Protein 4A1W (pdb70)

InterPro domains:
  IPR002475 Bcl2-like [PS50062] (90-190)
  IPR003093 Apoptosis regulator, Bcl-2 protein, BH4 [PF02180] (1-26)
  IPR003093 Apoptosis regulator, Bcl-2 protein, BH4 [PS50063] (5-24)
  IPR003093 Apoptosis regulator, Bcl-2 protein, BH4 [SM00265] (1-27)
  IPR004725 Apoptosis regulator, Bcl-2/ BclX [TIGR00865] (1-233)
  IPR013279 Apoptosis regulator, Bcl-X [PR01864] (1-16)
  IPR013279 Apoptosis regulator, Bcl-X [PR01864] (17-32)
  IPR013279 Apoptosis regulator, Bcl-X [PR01864] (80-96)
  IPR013279 Apoptosis regulator, Bcl-X [PR01864] (99-110)
  IPR013279 Apoptosis regulator, Bcl-X [PR01864] (118-129)
  IPR020717 Apoptosis regulator, Bcl-2, BH1 motif, conserved site [PS01080] (130-148)
  IPR020726 Apoptosis regulator, Bcl-2, BH2 motif, conserved site [PS01258] (181-192)
  IPR020728 Apoptosis regulator, Bcl-2, BH3 motif, conserved site [PS01259] (86-100)
  IPR020731 Apoptosis regulator, Bcl-2, BH4 motif, conserved site [PS01260] (4-24)
  IPR026298 Bcl-2 family [PR01862] (123-135)
  IPR026298 Bcl-2 family [PR01862] (136-164)
  IPR026298 Bcl-2 family [PR01862] (165-189)
  IPR026298 Bcl-2 family [PTHR11256] (2-211)
  IPR026298 Bcl-2 family [cd06845] (81-194)
  IPR036834 Bcl-2-like superfamily [G3DSA:1.10.437.10] (1-209)

Organism: Homo sapiens (NCBI:txid9606)

GO terms:
  GO:0005515 protein binding (F, IPI)
  GO:0042802 identical protein binding (F, IPI)
  GO:1901029 negative regulation of mitochondrial outer membrane permeabilization involved in apoptotic signaling pathway (P, IDA)
  GO:0090201 negative regulation of release of cytochrome c from mitochondria (P, IDA)
  GO:0005741 mitochondrial outer membrane (C, IDA)
  GO:0043066 negative regulation of apoptotic process (P, IDA)
  GO:2001243 negative regulation of intrinsic apoptotic signaling pathway (P, IDA)
  GO:0010507 negative regulation of autophagy (P, TAS)
  GO:0043066 negative regulation of apoptotic process (P, IMP)
  GO:2000811 negative regulation of anoikis (P, IMP)
  GO:0051434 BH3 domain binding (F, IPI)
  GO:1902042 negative regulation of extrinsic apoptotic signaling pathway via death domain receptors (P, IDA)
  GO:0034097 response to cytokine (P, IDA)
  GO:0001836 release of cytochrome c from mitochondria (P, IDA)
  GO:0005739 mitochondrion (C, IDA)
  GO:0046902 regulation of mitochondrial membrane permeability (P, IDA)
  GO:0051881 regulation of mitochondrial membrane potential (P, IDA)
  GO:0005813 centrosome (C, IDA)
  GO:1902236 negative regulation of endoplasmic reticulum stress-induced intrinsic apoptotic signaling pathway (P, IDA)
  GO:0032465 regulation of cytokinesis (P, IMP)

B-factor: mean 39.16, std 10.39, range [18.67, 89.04]

Secondary structure (DSSP, 8-state):
-HHHHHHHHHHHHHHHHHTTT--SSHHHHHHHHHHHHHHHHHHHHTGGGTTTTGGG---TTTHHHHHHHHHHHHTTT---HHHHHHHHHHHHHHHHHHHHTT-THHHHHHHHHHHHHIIIIIHHHHHHTT-HHHHHHHH--/----SHHHHHHHHHHHHHHHHTTT--S-HHHHHHHHHHHHHHHHHHHHGGGG-SHHHHTT--TTTHHHHHHHHHHHHTTT---HHHHHHHHHHHHHHHHHHHHTT-GGGHHHHHHHHHHHIIIIIHHHHHHTTHHHHHHHHS--/--HHHHHHHHHHHHHHTTT--SSHHHHHHHHHHHHHHHHHHHHGGGGTTHHHHH---TTTHHHHHHHHHHHHHTT---HHHHHHHHHHHHHHHHHHHHTT-THHHHHHHHHHHHHIIIIIHHHHHHTT-HHHHHHHH-/--HHHHHHHHHHHHHHHHHTTT--SSHHHHHHHHHHHHHHHHHHHHGGGS--HHHHTT--TTTHHHHHHHHHHHHTTT---HHHHHHHHHHHHHHHHHHHHTT-TTHHHHHHHHHHHHIIIIIHHHHHHTTHHHHHHHH--/------------/-------------/------------/-------------

Solvent-accessible surface area: 28642 Å² total

Nearest PDB structures (foldseek):
  5vx3-assembly1_E  TM=9.775E-01  e=5.366E-20  Homo sapiens
  5fmj-assembly1_A-2  TM=9.568E-01  e=3.740E-19  Homo sapiens
  5fmk-assembly1_A-2  TM=9.495E-01  e=2.976E-19  Homo sapiens
  4a1w-assembly2_C  TM=9.704E-01  e=1.472E-18  Homo sapiens
  4tuh-assembly2_D  TM=9.220E-01  e=5.577E-19  Homo sapiens

Sequence (614 aa):
MSQSNRELVVDFLSYKLSQKGYSWSQMAAVKQALREAGDEFELRYRRAFSDLTSQLHITPGTAYQSFEQVVNELFRDGVNWGRIVAFFSFGGALCVESVDKEMQVLVSRIAAWMATYLNDHLEPWIQENGGWDTFVELYGNLGSMSQSNRELLVVDFLSYKLSQKGYSWSQMAAVKQALREAGDEFELRYRRAFSDLTSQLHITPGTAYQSFEQVVNELFRDGVNWGRIVAFFSFGGALCVESVDKEMQVLVSRIAAWMATYLNDHLEPWIQENGGWDTFVELYGNQSNRELVVDFLSYKLSQKGYSWSQMAAVKQALREAGDEFELRYRRAFSDLTSQLHITPGTAYQSFEQVVNELFRDGVNWGRIVAFFSFGGALCVESVDKEMQVLVSRIAAWMATYLNDHLEPWIQENGGWDTFVELYGSMSQSNRELVVDFLSYKLSQKGYSWSQMAAVKQALREAGDEFELRYRRAFSDLTSQLHITPGTAYQSFEQVVNELFRDGVNWGRIVAFFSFGGALCVESVDKEMQVLVSRIAAWMATYLNDHLEPWIQENGGWDTFVELYGIAQLRRGDENAYIIAQLRRGDENAYIAQLRRGDENAYIIAQLRRGDENAY

Structure (mmCIF, N/CA/C/O backbone):
data_4A1W
#
_entry.id   4A1W
#
_cell.length_a   80.213
_cell.length_b   106.290
_cell.length_c   100.440
_cell.angle_alpha   90.00
_cell.angle_beta   90.00
_cell.angle_gamma   90.00
#
_symmetry.space_group_name_H-M   'P 21 21 2'
#
loop_
_entity.id
_entity.type
_entity.pdbx_description
1 polymer 'BCL-2-LIKE PROTEIN 1'
2 polymer 'ALPHA-BETA-FOLDAMER 2C'
3 water water
#
loop_
_atom_site.group_PDB
_atom_site.id
_atom_site.type_symbol
_atom_site.label_atom_id
_atom_site.label_alt_id
_atom_site.label_comp_id
_atom_site.label_asym_id
_atom_site.label_entity_id
_atom_site.label_seq_id
_atom_site.pdbx_PDB_ins_code
_atom_site.Cartn_x
_atom_site.Cartn_y
_atom_site.Cartn_z
_atom_site.occupancy
_atom_site.B_iso_or_equiv
_atom_site.auth_seq_id
_atom_site.auth_comp_id
_atom_site.auth_asym_id
_atom_site.auth_atom_id
_atom_site.pdbx_PDB_model_num
ATOM 1 N N . MET A 1 6 ? 9.907 -12.561 22.232 1.00 69.82 1 MET A N 1
ATOM 2 C CA . MET A 1 6 ? 9.109 -13.753 22.536 1.00 80.17 1 MET A CA 1
ATOM 3 C C . MET A 1 6 ? 8.974 -14.001 24.046 1.00 77.01 1 MET A C 1
ATOM 4 O O . MET A 1 6 ? 8.139 -14.799 24.479 1.00 75.02 1 MET A O 1
ATOM 6 N N . SER A 1 7 ? 9.789 -13.311 24.844 1.00 74.04 2 SER A N 1
ATOM 7 C CA . SER A 1 7 ? 9.684 -13.397 26.301 1.00 71.66 2 SER A CA 1
ATOM 8 C C . SER A 1 7 ? 8.359 -12.820 26.809 1.00 73.80 2 SER A C 1
ATOM 9 O O . SER A 1 7 ? 7.873 -13.218 27.875 1.00 72.32 2 SER A O 1
ATOM 12 N N . GLN A 1 8 ? 7.788 -11.881 26.051 1.00 72.71 3 GLN A N 1
ATOM 13 C CA . GLN A 1 8 ? 6.490 -11.301 26.397 1.00 67.76 3 GLN A CA 1
ATOM 14 C C . GLN A 1 8 ? 5.336 -12.014 25.683 1.00 61.09 3 GLN A C 1
ATOM 15 O O . GLN A 1 8 ? 4.239 -12.123 26.225 1.00 56.35 3 GLN A O 1
ATOM 21 N N . SER A 1 9 ? 5.588 -12.504 24.474 1.00 62.30 4 SER A N 1
ATOM 22 C CA . SER A 1 9 ? 4.578 -13.246 23.720 1.00 59.91 4 SER A CA 1
ATOM 23 C C . SER A 1 9 ? 4.163 -14.519 24.464 1.00 53.25 4 SER A C 1
ATOM 24 O O . SER A 1 9 ? 2.981 -14.780 24.669 1.00 46.71 4 SER A O 1
ATOM 27 N N . ASN A 1 10 ? 5.157 -15.302 24.867 1.00 57.67 5 ASN A N 1
ATOM 28 C CA . ASN A 1 10 ? 4.938 -16.490 25.677 1.00 50.68 5 ASN A CA 1
ATOM 29 C C . ASN A 1 10 ? 4.174 -16.172 26.956 1.00 48.53 5 ASN A C 1
ATOM 30 O O . ASN A 1 10 ? 3.208 -16.858 27.308 1.00 43.85 5 ASN A O 1
ATOM 35 N N . ARG A 1 11 ? 4.611 -15.126 27.646 1.00 46.50 6 ARG A N 1
ATOM 36 C CA . ARG A 1 11 ? 3.917 -14.657 28.838 1.00 46.95 6 ARG A CA 1
ATOM 37 C C . ARG A 1 11 ? 2.434 -14.344 28.567 1.00 44.04 6 ARG A C 1
ATOM 38 O O . ARG A 1 11 ? 1.568 -14.676 29.376 1.00 42.92 6 ARG A O 1
ATOM 46 N N . GLU A 1 12 ? 2.145 -13.745 27.413 1.00 49.14 7 GLU A N 1
ATOM 47 C CA . GLU A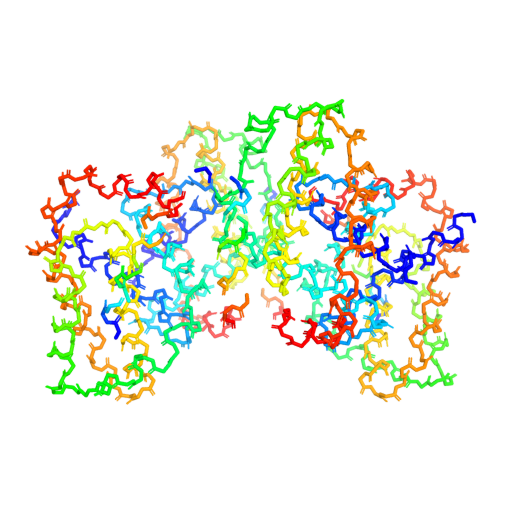 1 12 ? 0.783 -13.335 27.052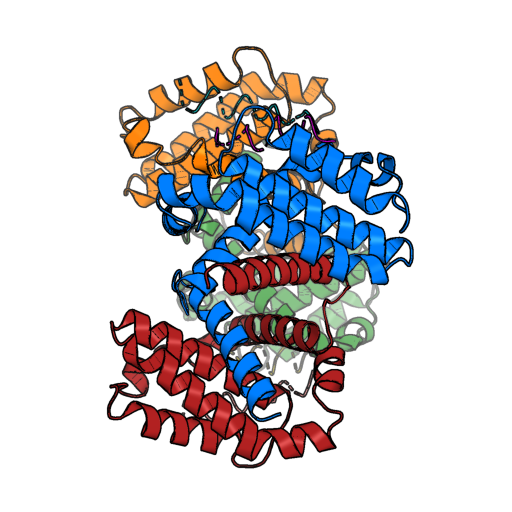 1.00 45.53 7 GLU A CA 1
ATOM 48 C C . GLU A 1 12 ? -0.101 -14.544 26.744 1.00 44.20 7 GLU A C 1
ATOM 49 O O . GLU A 1 12 ? -1.316 -14.526 26.973 1.00 42.56 7 GLU A O 1
ATOM 55 N N . LEU A 1 13 ? 0.521 -15.598 26.231 1.00 36.57 8 LEU A N 1
ATOM 56 C CA . LEU A 1 13 ? -0.191 -16.801 25.858 1.00 33.79 8 LEU A CA 1
ATOM 57 C C . LEU A 1 13 ? -0.636 -17.579 27.101 1.00 37.62 8 LEU A C 1
ATOM 58 O O . LEU A 1 13 ? -1.785 -18.035 27.206 1.00 33.10 8 LEU A O 1
ATOM 63 N N . VAL A 1 14 ? 0.288 -17.735 28.039 1.00 32.44 9 VAL A N 1
ATOM 64 C CA . VAL A 1 14 ? -0.020 -18.380 29.294 1.00 25.10 9 VAL A CA 1
ATOM 65 C C . VAL A 1 14 ? -1.151 -17.632 30.016 1.00 30.95 9 VAL A C 1
ATOM 66 O O . VAL A 1 14 ? -2.030 -18.239 30.610 1.00 36.64 9 VAL A O 1
ATOM 70 N N . VAL A 1 15 ? -1.157 -16.308 29.945 1.00 32.40 10 VAL A N 1
ATOM 71 C CA . VAL A 1 15 ? -2.154 -15.557 30.689 1.00 29.65 10 VAL A CA 1
ATOM 72 C C . VAL A 1 15 ? -3.520 -15.686 30.058 1.00 30.12 10 VAL A C 1
ATOM 73 O O . VAL A 1 15 ? -4.521 -15.862 30.757 1.00 28.83 10 VAL A O 1
ATOM 77 N N . ASP A 1 16 ? -3.552 -15.617 28.730 1.00 34.16 11 ASP A N 1
ATOM 78 C CA . ASP A 1 16 ? -4.800 -15.758 27.992 1.00 30.84 11 ASP A CA 1
ATOM 79 C C . ASP A 1 16 ? -5.471 -17.090 28.284 1.00 27.93 11 ASP A C 1
ATOM 80 O O . ASP A 1 16 ? -6.676 -17.137 28.577 1.00 27.48 11 ASP A O 1
ATOM 85 N N . PHE A 1 17 ? -4.688 -18.163 28.204 1.00 27.83 12 PHE A N 1
ATOM 86 C CA . PHE A 1 17 ? -5.206 -19.517 28.449 1.00 28.94 12 PHE A CA 1
ATOM 87 C C . PHE A 1 17 ? -5.686 -19.687 29.905 1.00 30.94 12 PHE A C 1
ATOM 88 O O . PHE A 1 17 ? -6.800 -20.152 30.141 1.00 29.41 12 PHE A O 1
ATOM 96 N N . LEU A 1 18 ? -4.859 -19.304 30.877 1.00 28.66 13 LEU A N 1
ATOM 97 C CA . LEU A 1 18 ? -5.262 -19.405 32.284 1.00 28.34 13 LEU A CA 1
ATOM 98 C C . LEU A 1 18 ? -6.529 -18.597 32.582 1.00 29.24 13 LEU A C 1
ATOM 99 O O . LEU A 1 18 ? -7.360 -19.005 33.393 1.00 27.14 13 LEU A O 1
ATOM 104 N N . SER A 1 19 ? -6.677 -17.454 31.913 1.00 26.64 14 SER A N 1
ATOM 105 C CA . SER A 1 19 ? -7.848 -16.607 32.104 1.00 26.05 14 SER A CA 1
ATOM 106 C C . SER A 1 19 ? -9.109 -17.321 31.680 1.00 26.23 14 SER A C 1
ATOM 107 O O . SER A 1 19 ? -10.144 -17.238 32.327 1.00 25.51 14 SER A O 1
ATOM 110 N N . TYR A 1 20 ? -9.003 -18.048 30.586 1.00 28.70 15 TYR A N 1
ATOM 111 C CA . TYR A 1 20 ? -10.115 -18.821 30.082 1.00 28.90 15 TYR A CA 1
ATOM 112 C C . TYR A 1 20 ? -10.486 -19.992 31.013 1.00 26.98 15 TYR A C 1
ATOM 113 O O . TYR A 1 20 ? -11.674 -20.232 31.294 1.00 26.47 15 TYR A O 1
ATOM 122 N N . LYS A 1 21 ? -9.486 -20.737 31.474 1.00 26.49 16 LYS A N 1
ATOM 123 C CA . LYS A 1 21 ? -9.781 -21.882 32.357 1.00 33.45 16 LYS A CA 1
ATOM 124 C C . LYS A 1 21 ? -10.320 -21.431 33.714 1.00 30.64 16 LYS A C 1
ATOM 125 O O . LYS A 1 21 ? -11.199 -22.074 34.254 1.00 30.90 16 LYS A O 1
ATOM 131 N N . LEU A 1 22 ? -9.826 -20.307 34.226 1.00 27.92 17 LEU A N 1
ATOM 132 C CA . LEU A 1 22 ? -10.388 -19.712 35.436 1.00 35.15 17 LEU A CA 1
ATOM 133 C C . LEU A 1 22 ? -11.870 -19.384 35.239 1.00 35.45 17 LEU A C 1
ATOM 134 O O . LEU A 1 22 ? -12.699 -19.692 36.096 1.00 38.16 17 LEU A O 1
ATOM 139 N N . SER A 1 23 ? -12.197 -18.783 34.097 1.00 33.19 18 SER A N 1
ATOM 140 C CA . SER A 1 23 ? -13.559 -18.322 33.833 1.00 30.86 18 SER A CA 1
ATOM 141 C C . SER A 1 23 ? -14.536 -19.473 33.773 1.00 27.85 18 SER A C 1
ATOM 142 O O . SER A 1 23 ? -15.664 -19.341 34.220 1.00 29.40 18 SER A O 1
ATOM 145 N N . GLN A 1 24 ? -14.100 -20.597 33.213 1.00 27.74 19 GLN A N 1
ATOM 146 C CA . GLN A 1 24 ? -14.981 -21.748 33.052 1.00 31.93 19 GLN A CA 1
ATOM 147 C C . GLN A 1 24 ? -15.470 -22.343 34.389 1.00 32.80 19 GLN A C 1
ATOM 148 O O . GLN A 1 24 ? -16.430 -23.112 34.400 1.00 25.67 19 GLN A O 1
ATOM 154 N N . LYS A 1 25 ? -14.808 -21.988 35.494 1.00 29.32 20 LYS A N 1
ATOM 155 C CA . LYS A 1 25 ? -15.257 -22.358 36.836 1.00 35.75 20 LYS A CA 1
ATOM 156 C C . LYS A 1 25 ? -15.663 -21.121 37.656 1.00 42.28 20 LYS A C 1
ATOM 157 O O . LYS A 1 25 ? -15.514 -21.103 38.886 1.00 44.37 20 LYS A O 1
ATOM 163 N N . GLY A 1 26 ? -16.154 -20.086 36.976 1.00 32.36 21 GLY A N 1
ATOM 164 C CA . GLY A 1 26 ? -16.680 -18.905 37.641 1.00 30.23 21 GLY A CA 1
ATOM 165 C C . GLY A 1 26 ? -15.629 -17.972 38.231 1.00 38.97 21 GLY A C 1
ATOM 166 O O . GLY A 1 26 ? -15.964 -16.949 38.826 1.00 45.08 21 GLY A O 1
ATOM 167 N N . TYR A 1 27 ? -14.357 -18.319 38.075 1.00 33.01 22 TYR A N 1
ATOM 168 C CA . TYR A 1 27 ? -13.268 -17.502 38.597 1.00 27.67 22 TYR A CA 1
ATOM 169 C C . TYR A 1 27 ? -12.743 -16.523 37.539 1.00 36.31 22 TYR A C 1
ATOM 170 O O . TYR A 1 27 ? -13.162 -16.559 36.378 1.00 37.25 22 TYR A O 1
ATOM 179 N N . SER A 1 28 ? -11.822 -15.646 37.928 1.00 30.56 23 SER A N 1
ATOM 180 C CA . SER A 1 28 ? -11.239 -14.734 36.955 1.00 30.41 23 SER A CA 1
ATOM 181 C C . SER A 1 28 ? -9.779 -14.414 37.241 1.00 31.94 23 SER A C 1
ATOM 182 O O . SER A 1 28 ? -9.335 -14.424 38.388 1.00 32.36 23 SER A O 1
ATOM 185 N N . TRP A 1 29 ? -9.034 -14.159 36.174 1.00 31.22 24 TRP A N 1
ATOM 186 C CA . TRP A 1 29 ? -7.621 -13.826 36.281 1.00 33.57 24 TRP A CA 1
ATOM 187 C C . TRP A 1 29 ? -7.460 -12.447 36.895 1.00 31.23 24 TRP A C 1
ATOM 188 O O . TRP A 1 29 ? -6.614 -12.225 37.758 1.00 30.14 24 TRP A O 1
ATOM 199 N N . SER A 1 30 ? -8.283 -11.520 36.431 1.00 34.84 25 SER A N 1
ATOM 200 C CA . SER A 1 30 ? -8.215 -10.136 36.862 1.00 31.32 25 SER A CA 1
ATOM 201 C C . SER A 1 30 ? -9.609 -9.547 36.714 1.00 37.08 25 SER A C 1
ATOM 202 O O . SER A 1 30 ? -10.485 -10.169 36.107 1.00 36.40 25 SER A O 1
ATOM 205 N N . GLN A 1 31 ? -9.821 -8.354 37.261 1.00 37.62 26 GLN A N 1
ATOM 206 C CA . GLN A 1 31 ? -11.119 -7.709 37.141 1.00 35.19 26 GLN A CA 1
ATOM 207 C C . GLN A 1 31 ? -11.393 -7.405 35.664 1.00 44.00 26 GLN A C 1
ATOM 208 O O . GLN A 1 31 ? -12.531 -7.514 35.178 1.00 38.14 26 GLN A O 1
ATOM 214 N N . MET A 1 32 ? -10.333 -7.032 34.953 1.00 40.25 83 MET A N 1
ATOM 215 C CA . MET A 1 32 ? -10.441 -6.787 33.534 1.00 38.32 83 MET A CA 1
ATOM 216 C C . MET A 1 32 ? -10.811 -8.066 32.780 1.00 40.58 83 MET A C 1
ATOM 217 O O . MET A 1 32 ? -11.620 -8.039 31.849 1.00 38.58 83 MET A O 1
ATOM 222 N N . ALA A 1 33 ? -10.238 -9.187 33.197 1.00 34.22 84 ALA A N 1
ATOM 223 C CA . ALA A 1 33 ? -10.467 -10.435 32.489 1.00 31.23 84 ALA A CA 1
ATOM 224 C C . ALA A 1 33 ? -11.917 -10.820 32.644 1.00 37.44 84 ALA A C 1
ATOM 225 O O . ALA A 1 33 ? -12.521 -11.391 31.727 1.00 31.19 84 ALA A O 1
ATOM 227 N N . ALA A 1 34 ? -12.471 -10.481 33.807 1.00 34.59 85 ALA A N 1
ATOM 228 C CA . ALA A 1 34 ? -13.848 -10.800 34.139 1.00 30.88 85 ALA A CA 1
ATOM 229 C C . ALA A 1 34 ? -14.786 -9.996 33.271 1.00 31.36 85 ALA A C 1
ATOM 230 O O . ALA A 1 34 ? -15.832 -10.482 32.859 1.00 37.15 85 ALA A O 1
ATOM 232 N N . VAL A 1 35 ? -14.420 -8.747 33.015 1.00 33.10 86 VAL A N 1
ATOM 233 C CA . VAL A 1 35 ? -15.251 -7.875 32.198 1.00 37.14 86 VAL A CA 1
ATOM 234 C C . VAL A 1 35 ? -15.319 -8.421 30.772 1.00 37.13 86 VAL A C 1
ATOM 235 O O . VAL A 1 35 ? -16.410 -8.618 30.221 1.00 34.46 86 VAL A O 1
ATOM 239 N N . LYS A 1 36 ? -14.143 -8.697 30.210 1.00 32.10 87 LYS A N 1
ATOM 240 C CA . LYS A 1 36 ? -14.016 -9.273 28.883 1.00 34.38 87 LYS A CA 1
ATOM 241 C C . LYS A 1 36 ? -14.885 -10.507 28.726 1.00 33.51 87 LYS A C 1
ATOM 242 O O . LYS A 1 36 ? -15.591 -10.656 27.719 1.00 30.23 87 LYS A O 1
ATOM 248 N N . GLN A 1 37 ? -14.838 -11.400 29.713 1.00 31.18 88 GLN A N 1
ATOM 249 C CA . GLN A 1 37 ? -15.543 -12.667 29.562 1.00 28.10 88 GLN A CA 1
ATOM 250 C C . GLN A 1 37 ? -17.055 -12.478 29.592 1.00 27.77 88 GLN A C 1
ATOM 251 O O . GLN A 1 37 ? -17.766 -13.081 28.785 1.00 27.72 88 GLN A O 1
ATOM 257 N N . ALA A 1 38 ? -17.530 -11.611 30.486 1.00 23.93 89 ALA A N 1
ATOM 258 C CA . ALA A 1 38 ? -18.964 -11.314 30.595 1.00 35.69 89 ALA A CA 1
ATOM 259 C C . ALA A 1 38 ? -19.472 -10.603 29.337 1.00 36.09 89 ALA A C 1
ATOM 260 O O . ALA A 1 38 ? -20.580 -10.874 28.841 1.00 30.89 89 ALA A O 1
ATOM 262 N N . LEU A 1 39 ? -18.644 -9.700 28.821 1.00 35.48 90 LEU A N 1
ATOM 263 C CA . LEU A 1 39 ? -18.940 -9.027 27.567 1.00 34.27 90 LEU A CA 1
ATOM 264 C C . LEU A 1 39 ? -19.013 -10.053 26.440 1.00 30.59 90 LEU A C 1
ATOM 265 O O . LEU A 1 39 ? -19.933 -10.003 25.627 1.00 29.74 90 LEU A O 1
ATOM 270 N N . ARG A 1 40 ? -18.080 -11.005 26.415 1.00 26.65 91 ARG A N 1
ATOM 271 C CA . ARG A 1 40 ? -18.096 -12.037 25.371 1.00 26.81 91 ARG A CA 1
ATOM 272 C C . ARG A 1 40 ? -19.356 -12.890 25.424 1.00 26.56 91 ARG A C 1
ATOM 273 O O . ARG A 1 40 ? -19.938 -13.222 24.401 1.00 30.40 91 ARG A O 1
ATOM 281 N N . GLU A 1 41 ? -19.785 -13.251 26.622 1.00 31.91 92 GLU A N 1
ATOM 282 C CA . GLU A 1 41 ? -20.991 -14.054 26.757 1.00 29.19 92 GLU A CA 1
ATOM 283 C C . GLU A 1 41 ? -22.262 -13.274 26.434 1.00 30.06 92 GLU A C 1
ATOM 284 O O . GLU A 1 41 ? -23.151 -13.791 25.776 1.00 27.61 92 GLU A O 1
ATOM 290 N N . ALA A 1 42 ? -22.357 -12.039 26.924 1.00 31.87 93 ALA A N 1
ATOM 291 C CA . ALA A 1 42 ? -23.508 -11.197 26.613 1.00 31.49 93 ALA A CA 1
ATOM 292 C C . ALA A 1 42 ? -23.606 -10.958 25.099 1.00 35.19 93 ALA A C 1
ATOM 293 O O . ALA A 1 42 ? -24.695 -10.988 24.525 1.00 35.01 93 ALA A O 1
ATOM 295 N N . GLY A 1 43 ? -22.461 -10.729 24.462 1.00 28.04 94 GLY A N 1
ATOM 296 C CA . GLY A 1 43 ? -22.403 -10.603 23.018 1.00 34.71 94 GLY A CA 1
ATOM 297 C C . GLY A 1 43 ? -22.948 -11.833 22.306 1.00 36.59 94 GLY A C 1
ATOM 298 O O . GLY A 1 43 ? -23.765 -11.714 21.382 1.00 33.31 94 GLY A O 1
ATOM 299 N N . ASP A 1 44 ? -22.506 -13.012 22.744 1.00 32.10 95 ASP A N 1
ATOM 300 C CA . ASP A 1 44 ? -22.956 -14.269 22.156 1.00 28.38 95 ASP A CA 1
ATOM 301 C C . ASP A 1 44 ? -24.450 -14.445 22.316 1.00 32.77 95 ASP A C 1
ATOM 302 O O . ASP A 1 44 ? -25.128 -14.903 21.383 1.00 31.57 95 ASP A O 1
ATOM 307 N N . GLU A 1 45 ? -24.955 -14.076 23.496 1.00 29.25 96 GLU A N 1
ATOM 308 C CA . GLU A 1 45 ? -26.354 -14.293 23.840 1.00 28.90 96 GLU A CA 1
ATOM 309 C C . GLU A 1 45 ? -27.270 -13.352 23.065 1.00 34.06 96 GLU A C 1
ATOM 310 O O . GLU A 1 45 ? -28.327 -13.759 22.577 1.00 31.92 96 GLU A O 1
ATOM 316 N N . PHE A 1 46 ? -26.840 -12.095 22.952 1.00 31.39 97 PHE A N 1
ATOM 317 C CA . PHE A 1 46 ? -27.522 -11.092 22.147 1.00 31.38 97 PHE A CA 1
ATOM 318 C C . PHE A 1 46 ? -27.632 -11.556 20.688 1.00 32.12 97 PHE A C 1
ATOM 319 O O . PHE A 1 46 ? -28.708 -11.507 20.096 1.00 29.66 97 PHE A O 1
ATOM 327 N N . GLU A 1 47 ? -26.520 -12.030 20.129 1.00 31.62 98 GLU A N 1
ATOM 328 C CA . GLU A 1 47 ? -26.482 -12.486 18.737 1.00 33.59 98 GLU A CA 1
ATOM 329 C C . GLU A 1 47 ? -27.280 -13.770 18.473 1.00 35.31 98 GLU A C 1
ATOM 330 O O . GLU A 1 47 ? -27.884 -13.928 17.414 1.00 42.63 98 GLU A O 1
ATOM 336 N N . LEU A 1 48 ? -27.270 -14.695 19.420 1.00 34.47 99 LEU A N 1
ATOM 337 C CA . LEU A 1 48 ? -28.028 -15.928 19.262 1.00 33.74 99 LEU A CA 1
ATOM 338 C C . LEU A 1 48 ? -29.503 -15.600 19.224 1.00 36.20 99 LEU A C 1
ATOM 339 O O . LEU A 1 48 ? -30.253 -16.136 18.405 1.00 41.09 99 LEU A O 1
ATOM 344 N N . ARG A 1 49 ? -29.901 -14.695 20.113 1.00 34.85 100 ARG A N 1
ATOM 345 C CA . ARG A 1 49 ? -31.299 -14.355 20.320 1.00 35.39 100 ARG A CA 1
ATOM 346 C C . ARG A 1 49 ? -31.879 -13.506 19.184 1.00 31.63 100 ARG A C 1
ATOM 347 O O . ARG A 1 49 ? -33.034 -13.664 18.810 1.00 32.57 100 ARG A O 1
ATOM 355 N N . TYR A 1 50 ? -31.081 -12.609 18.629 1.00 32.59 101 TYR A N 1
ATOM 356 C CA . TYR A 1 50 ? -31.606 -11.685 17.640 1.00 32.03 101 TYR A CA 1
ATOM 357 C C . TYR A 1 50 ? -30.990 -11.825 16.246 1.00 37.78 101 TYR A C 1
ATOM 358 O O . TYR A 1 50 ? -31.172 -10.944 15.413 1.00 40.38 101 TYR A O 1
ATOM 367 N N . ARG A 1 51 ? -30.276 -12.921 15.995 1.00 36.71 102 ARG A N 1
ATOM 368 C CA . ARG A 1 51 ? -29.667 -13.195 14.686 1.00 43.28 102 ARG A CA 1
ATOM 369 C C . ARG A 1 51 ? -30.610 -12.908 13.510 1.00 47.74 102 ARG A C 1
ATOM 370 O O . ARG A 1 51 ? -30.299 -12.105 12.620 1.00 48.32 102 ARG A O 1
ATOM 378 N N . ARG A 1 52 ? -31.774 -13.550 13.532 1.00 42.86 103 ARG A N 1
ATOM 379 C CA . ARG A 1 52 ? -32.739 -13.447 12.443 1.00 40.03 103 ARG A CA 1
ATOM 380 C C . ARG A 1 52 ? -33.455 -12.099 12.345 1.00 44.29 103 ARG A C 1
ATOM 381 O O . ARG A 1 52 ? -33.857 -11.679 11.258 1.00 53.36 103 ARG A O 1
ATOM 389 N N . ALA A 1 53 ? -33.605 -11.414 13.469 1.00 43.94 104 ALA A N 1
ATOM 390 C CA . ALA A 1 53 ? -34.273 -10.121 13.469 1.00 46.59 104 ALA A CA 1
ATOM 391 C C . ALA A 1 53 ? -33.414 -9.060 12.780 1.00 48.12 104 ALA A C 1
ATOM 392 O O . ALA A 1 53 ? -33.928 -8.056 12.294 1.00 47.88 104 ALA A O 1
ATOM 394 N N . PHE A 1 54 ? -32.107 -9.301 12.740 1.00 46.42 105 PHE A N 1
ATOM 395 C CA . PHE A 1 54 ? -31.165 -8.385 12.116 1.00 50.34 105 PHE A CA 1
ATOM 396 C C . PHE A 1 54 ? -30.860 -8.764 10.669 1.00 60.49 105 PHE A C 1
ATOM 397 O O . PHE A 1 54 ? -30.082 -8.083 10.011 1.00 67.94 105 PHE A O 1
ATOM 405 N N . SER A 1 55 ? -31.463 -9.865 10.214 1.00 62.10 106 SER A N 1
ATOM 406 C CA . SER A 1 55 ? -31.555 -10.270 8.798 1.00 66.83 106 SER A CA 1
ATOM 407 C C . SER A 1 55 ? -30.410 -9.850 7.866 1.00 78.67 106 SER A C 1
ATOM 408 O O . SER A 1 55 ? -29.352 -10.484 7.829 1.00 79.91 106 SER A O 1
ATOM 411 N N . ASP A 1 56 ? -30.649 -8.781 7.109 1.00 75.62 107 ASP A N 1
ATOM 412 C CA . ASP A 1 56 ? -29.702 -8.276 6.118 1.00 79.80 107 ASP A CA 1
ATOM 413 C C . ASP A 1 56 ? -29.205 -6.885 6.528 1.00 81.32 107 ASP A C 1
ATOM 414 O O . ASP A 1 56 ? -28.267 -6.338 5.938 1.00 76.69 107 ASP A O 1
ATOM 419 N N . LEU A 1 57 ? -29.836 -6.344 7.567 1.00 72.22 108 LEU A N 1
ATOM 420 C CA . LEU A 1 57 ? -29.628 -4.969 8.020 1.00 74.01 108 LEU A CA 1
ATOM 421 C C . LEU A 1 57 ? -28.189 -4.436 7.942 1.00 76.40 108 LEU A C 1
ATOM 422 O O . LEU A 1 57 ? -27.971 -3.388 7.349 1.00 76.23 108 LEU A O 1
ATOM 427 N N . THR A 1 58 ? -27.212 -5.138 8.522 1.00 83.53 109 THR A N 1
ATOM 428 C CA . THR A 1 58 ? -25.827 -4.619 8.523 1.00 80.54 109 THR A CA 1
ATOM 429 C C . THR A 1 58 ? -25.218 -4.545 7.106 1.00 73.16 109 THR A C 1
ATOM 430 O O . THR A 1 58 ? -24.368 -3.690 6.828 1.00 70.82 109 THR A O 1
ATOM 434 N N . SER A 1 59 ? -25.676 -5.406 6.202 1.00 66.88 110 SER A N 1
ATOM 435 C CA . SER A 1 59 ? -25.342 -5.211 4.796 1.00 77.31 110 SER A CA 1
ATOM 436 C C . SER A 1 59 ? -25.864 -3.831 4.349 1.00 74.76 110 SER A C 1
ATOM 437 O O . SER A 1 59 ? -25.088 -2.996 3.871 1.00 66.17 110 SER A O 1
ATOM 440 N N . GLN A 1 60 ? -27.158 -3.583 4.571 1.00 69.64 111 GLN A N 1
ATOM 441 C CA . GLN A 1 60 ? -27.821 -2.332 4.176 1.00 70.37 111 GLN A CA 1
ATOM 442 C C . GLN A 1 60 ? -27.075 -1.029 4.491 1.00 64.29 111 GLN A C 1
ATOM 443 O O . GLN A 1 60 ? -27.419 0.013 3.941 1.00 59.16 111 GLN A O 1
ATOM 449 N N . LEU A 1 61 ? -26.089 -1.078 5.384 1.00 61.17 112 LEU A N 1
ATOM 450 C CA . LEU A 1 61 ? -25.274 0.098 5.683 1.00 59.64 112 LEU A CA 1
ATOM 451 C C . LEU A 1 61 ? -24.439 0.483 4.473 1.00 59.74 112 LEU A C 1
ATOM 452 O O . LEU A 1 61 ? -24.355 1.660 4.114 1.00 58.74 112 LEU A O 1
ATOM 457 N N . HIS A 1 62 ? -23.815 -0.526 3.872 1.00 55.41 113 HIS A N 1
ATOM 458 C CA . HIS A 1 62 ? -22.956 -0.366 2.702 1.00 49.82 113 HIS A CA 1
ATOM 459 C C . HIS A 1 62 ? -21.677 0.391 3.000 1.00 46.37 113 HIS A C 1
ATOM 460 O O . HIS A 1 62 ? -21.558 1.587 2.772 1.00 56.77 113 HIS A O 1
ATOM 467 N N . ILE A 1 63 ? -20.714 -0.373 3.495 1.00 45.50 114 ILE A N 1
ATOM 468 C CA . ILE A 1 63 ? -19.474 0.116 4.064 1.00 39.75 114 ILE A CA 1
ATOM 469 C C . ILE A 1 63 ? -18.427 0.356 2.985 1.00 35.60 114 ILE A C 1
ATOM 470 O O . ILE A 1 63 ? -18.191 -0.490 2.128 1.00 33.78 114 ILE A O 1
ATOM 475 N N . THR A 1 64 ? -17.797 1.517 3.034 1.00 32.34 115 THR A N 1
ATOM 476 C CA . THR A 1 64 ? -16.626 1.776 2.214 1.00 34.01 115 THR A CA 1
ATOM 477 C C . THR A 1 64 ? -15.677 2.495 3.133 1.00 27.62 115 THR A C 1
ATOM 478 O O . THR A 1 64 ? -16.109 3.052 4.126 1.00 27.63 115 THR A O 1
ATOM 482 N N . PRO A 1 65 ? -14.380 2.486 2.809 1.00 35.34 116 PRO A N 1
ATOM 483 C CA . PRO A 1 65 ? -13.423 3.188 3.676 1.00 30.62 116 PRO A CA 1
ATOM 484 C C . PRO A 1 65 ? -13.745 4.673 3.812 1.00 35.96 116 PRO A C 1
ATOM 485 O O . PRO A 1 65 ? -13.363 5.284 4.814 1.00 44.47 116 PRO A O 1
ATOM 489 N N . GLY A 1 66 ? -14.455 5.240 2.838 1.00 35.49 117 GLY A N 1
ATOM 490 C CA . GLY A 1 66 ? -14.785 6.655 2.862 1.00 31.01 117 GLY A CA 1
ATOM 491 C C . GLY A 1 66 ? -16.037 7.013 3.653 1.00 31.37 117 GLY A C 1
ATOM 492 O O . GLY A 1 66 ? -16.162 8.122 4.188 1.00 25.95 117 GLY A O 1
ATOM 493 N N . THR A 1 67 ? -16.978 6.083 3.724 1.00 32.78 118 THR A N 1
ATOM 494 C CA . THR A 1 67 ? -18.233 6.354 4.413 1.00 37.99 118 THR A CA 1
ATOM 495 C C . THR A 1 67 ? -18.346 5.679 5.781 1.00 33.85 118 THR A C 1
ATOM 496 O O . THR A 1 67 ? -19.279 5.950 6.533 1.00 30.25 118 THR A O 1
ATOM 500 N N . ALA A 1 68 ? -17.401 4.798 6.090 1.00 34.96 119 ALA A N 1
ATOM 501 C CA . ALA A 1 68 ? -17.516 3.935 7.263 1.00 31.63 119 ALA A CA 1
ATOM 502 C C . ALA A 1 68 ? -17.646 4.727 8.575 1.00 33.08 119 ALA A C 1
ATOM 503 O O . ALA A 1 68 ? -18.475 4.393 9.419 1.00 31.92 119 ALA A O 1
ATOM 505 N N . TYR A 1 69 ? -16.864 5.794 8.732 1.00 29.71 120 TYR A N 1
ATOM 506 C CA . TYR A 1 69 ? -16.982 6.599 9.944 1.00 29.61 120 TYR A CA 1
ATOM 507 C C . TYR A 1 69 ? -18.345 7.261 10.131 1.00 32.84 120 TYR A C 1
ATOM 508 O O . TYR A 1 69 ? -18.878 7.300 11.241 1.00 32.96 120 TYR A O 1
ATOM 517 N N . GLN A 1 70 ? -18.885 7.811 9.055 1.00 33.06 121 GLN A N 1
ATOM 518 C CA . GLN A 1 70 ? -20.183 8.460 9.104 1.00 36.37 121 GLN A CA 1
ATOM 519 C C . GLN A 1 70 ? -21.227 7.446 9.502 1.00 31.06 121 GLN A C 1
ATOM 520 O O . GLN A 1 70 ? -22.133 7.741 10.274 1.00 34.88 121 GLN A O 1
ATOM 526 N N . SER A 1 71 ? -21.115 6.247 8.953 1.00 32.19 122 SER A N 1
ATOM 527 C CA . SER A 1 71 ? -22.115 5.233 9.226 1.00 32.31 122 SER A CA 1
ATOM 528 C C . SER A 1 71 ? -22.034 4.812 10.686 1.00 32.91 122 SER A C 1
ATOM 529 O O . SER A 1 71 ? -23.043 4.751 11.380 1.00 29.50 122 SER A O 1
ATOM 532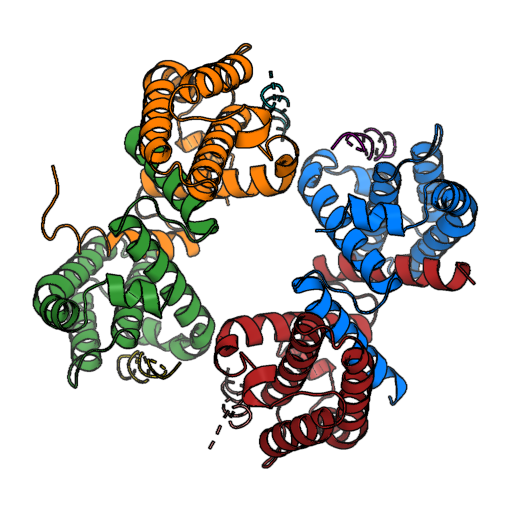 N N . PHE A 1 72 ? -20.818 4.540 11.144 1.00 29.12 123 PHE A N 1
ATOM 533 C CA . PHE A 1 72 ? -20.592 4.182 12.528 1.00 32.76 123 PHE A CA 1
ATOM 534 C C . PHE A 1 72 ? -21.178 5.275 13.404 1.00 37.52 123 PHE A C 1
ATOM 535 O O . PHE A 1 72 ? -22.043 5.022 14.244 1.00 38.18 123 PHE A O 1
ATOM 543 N N . GLU A 1 73 ? -20.722 6.502 13.174 1.00 38.37 124 GLU A N 1
ATOM 544 C CA . GLU A 1 73 ? -21.139 7.635 13.972 1.00 32.30 124 GLU A CA 1
ATOM 545 C C . GLU A 1 73 ? -22.642 7.792 14.001 1.00 35.81 124 GLU A C 1
ATOM 546 O O . GLU A 1 73 ? -23.225 7.992 15.063 1.00 37.76 124 GLU A O 1
ATOM 552 N N . GLN A 1 74 ? -23.267 7.689 12.835 1.00 33.27 125 GLN A N 1
ATOM 553 C CA . GLN A 1 74 ? -24.709 7.817 12.740 1.00 32.22 125 GLN A CA 1
ATOM 554 C C . GLN A 1 74 ? -25.466 6.781 13.596 1.00 38.02 125 GLN A C 1
ATOM 555 O O . GLN A 1 74 ? -26.374 7.139 14.372 1.00 29.54 125 GLN A O 1
ATOM 561 N N . VAL A 1 75 ? -25.092 5.509 13.458 1.00 31.67 126 VAL A N 1
ATOM 562 C CA . VAL A 1 75 ? -25.701 4.442 14.249 1.00 31.18 126 VAL A CA 1
ATOM 563 C C . VAL A 1 75 ? -25.522 4.610 15.776 1.00 31.59 126 VAL A C 1
ATOM 564 O O . VAL A 1 75 ? -26.497 4.541 16.521 1.00 33.02 126 VAL A O 1
ATOM 568 N N . VAL A 1 76 ? -24.304 4.849 16.249 1.00 27.78 127 VAL A N 1
ATOM 569 C CA . VAL A 1 76 ? -24.087 4.851 17.694 1.00 29.70 127 VAL A CA 1
ATOM 570 C C . VAL A 1 76 ? -24.672 6.085 18.377 1.00 33.77 127 VAL A C 1
ATOM 571 O O . VAL A 1 76 ? -25.068 6.037 19.543 1.00 36.12 127 VAL A O 1
ATOM 575 N N . ASN A 1 77 ? -24.723 7.187 17.636 1.00 41.08 128 ASN A N 1
ATOM 576 C CA . ASN A 1 77 ? -25.326 8.426 18.110 1.00 34.88 128 ASN A CA 1
ATOM 577 C C . ASN A 1 77 ? -26.816 8.234 18.276 1.00 34.17 128 ASN A C 1
ATOM 578 O O . ASN A 1 77 ? -27.399 8.668 19.260 1.00 36.11 128 ASN A O 1
ATOM 583 N N . GLU A 1 78 ? -27.425 7.578 17.298 1.00 31.22 129 GLU A N 1
ATOM 584 C CA . GLU A 1 78 ? -28.827 7.213 17.372 1.00 35.39 129 GLU A CA 1
ATOM 585 C C . GLU A 1 78 ? -29.114 6.202 18.498 1.00 42.30 129 GLU A C 1
ATOM 586 O O . GLU A 1 78 ? -30.074 6.355 19.265 1.00 37.68 129 GLU A O 1
ATOM 592 N N . LEU A 1 79 ? -28.267 5.180 18.592 1.00 39.84 130 LEU A N 1
ATOM 593 C CA . LEU A 1 79 ? -28.381 4.152 19.621 1.00 37.22 130 LEU A CA 1
ATOM 594 C C . LEU A 1 79 ? -28.436 4.713 21.052 1.00 40.51 130 LEU A C 1
ATOM 595 O O . LEU A 1 79 ? -29.210 4.228 21.889 1.00 35.70 130 LEU A O 1
ATOM 600 N N . PHE A 1 80 ? -27.617 5.726 21.327 1.00 33.78 131 PHE A N 1
ATOM 601 C CA . PHE A 1 80 ? -27.541 6.295 22.670 1.00 39.94 131 PHE A CA 1
ATOM 602 C C . PHE A 1 80 ? -28.169 7.690 22.748 1.00 39.74 131 PHE A C 1
ATOM 603 O O . PHE A 1 80 ? -27.808 8.486 23.609 1.00 34.30 131 PHE A O 1
ATOM 611 N N . ARG A 1 81 ? -29.107 7.990 21.859 1.00 40.68 132 ARG A N 1
ATOM 612 C CA . ARG A 1 81 ? -29.646 9.349 21.810 1.00 47.13 132 ARG A CA 1
ATOM 613 C C . ARG A 1 81 ? -30.425 9.730 23.073 1.00 48.26 132 ARG A C 1
ATOM 614 O O . ARG A 1 81 ? -30.286 10.853 23.597 1.00 40.39 132 ARG A O 1
ATOM 622 N N . ASP A 1 82 ? -31.248 8.807 23.561 1.00 41.18 133 ASP A N 1
ATOM 623 C CA . ASP A 1 82 ? -31.988 9.090 24.777 1.00 32.96 133 ASP A CA 1
ATOM 624 C C . ASP A 1 82 ? -31.483 8.313 25.975 1.00 32.78 133 ASP A C 1
ATOM 625 O O . ASP A 1 82 ? -32.274 7.865 26.801 1.00 39.35 133 ASP A O 1
ATOM 630 N N . GLY A 1 83 ? -30.166 8.149 26.074 1.00 34.49 134 GLY A N 1
ATOM 631 C CA . GLY A 1 83 ? -29.595 7.481 27.237 1.00 37.19 134 GLY A CA 1
ATOM 632 C C . GLY A 1 83 ? -28.767 6.213 27.043 1.00 36.10 134 GLY A C 1
ATOM 633 O O . GLY A 1 83 ? -28.595 5.694 25.931 1.00 33.84 134 GLY A O 1
ATOM 634 N N . VAL A 1 84 ? -28.248 5.722 28.164 1.00 34.15 135 VAL A N 1
ATOM 635 C CA . VAL A 1 84 ? -27.416 4.535 28.199 1.00 38.72 135 VAL A CA 1
ATOM 636 C C . VAL A 1 84 ? -27.990 3.496 29.158 1.00 39.95 135 VAL A C 1
ATOM 637 O O . VAL A 1 84 ? -28.414 3.825 30.265 1.00 36.08 135 VAL A O 1
ATOM 641 N N . ASN A 1 85 ? -28.016 2.244 28.721 1.00 36.66 136 ASN A N 1
ATOM 642 C CA . ASN A 1 85 ? -28.168 1.130 29.639 1.00 30.59 136 ASN A CA 1
ATOM 643 C C . ASN A 1 85 ? -27.249 0.015 29.176 1.00 36.45 136 ASN A C 1
ATOM 644 O O . ASN A 1 85 ? -26.711 0.060 28.060 1.00 34.36 136 ASN A O 1
ATOM 649 N N . TRP A 1 86 ? -27.066 -0.988 30.022 1.00 36.17 137 TRP A N 1
ATOM 650 C CA . TRP A 1 86 ? -26.089 -2.013 29.722 1.00 31.92 137 TRP A CA 1
ATOM 651 C C . TRP A 1 86 ? -26.462 -2.776 28.457 1.00 29.61 137 TRP A C 1
ATOM 652 O O . TRP A 1 86 ? -25.592 -3.230 27.726 1.00 30.01 137 TRP A O 1
ATOM 663 N N . GLY A 1 87 ? -27.753 -2.909 28.187 1.00 28.52 138 GLY A N 1
ATOM 664 C CA . GLY A 1 87 ? -28.171 -3.609 26.992 1.00 30.73 138 GLY A CA 1
ATOM 665 C C . GLY A 1 87 ? -27.719 -2.861 25.754 1.00 32.60 138 GLY A C 1
ATOM 666 O O . GLY A 1 87 ? -27.241 -3.440 24.779 1.00 31.96 138 GLY A O 1
ATOM 667 N N . ARG A 1 88 ? -27.862 -1.545 25.798 1.00 38.11 139 ARG A N 1
ATOM 668 C CA . ARG A 1 88 ? -27.413 -0.713 24.698 1.00 33.87 139 ARG A CA 1
ATOM 669 C C . ARG A 1 88 ? -25.900 -0.802 24.509 1.00 30.70 139 ARG A C 1
ATOM 670 O O . ARG A 1 88 ? -25.411 -0.726 23.389 1.00 32.27 139 ARG A O 1
ATOM 678 N N . ILE A 1 89 ? -25.165 -0.975 25.605 1.00 30.27 140 ILE A N 1
ATOM 679 C CA . ILE A 1 89 ? -23.720 -1.145 25.526 1.00 28.81 140 ILE A CA 1
ATOM 680 C C . ILE A 1 89 ? -23.352 -2.470 24.847 1.00 30.85 140 ILE A C 1
ATOM 681 O O . ILE A 1 89 ? -22.470 -2.510 23.993 1.00 30.48 140 ILE A O 1
ATOM 686 N N . VAL A 1 90 ? -24.047 -3.544 25.197 1.00 29.30 141 VAL A N 1
ATOM 687 C CA . VAL A 1 90 ? -23.817 -4.837 24.554 1.00 31.63 141 VAL A CA 1
ATOM 688 C C . VAL A 1 90 ? -24.213 -4.801 23.079 1.00 28.91 141 VAL A C 1
ATOM 689 O O . VAL A 1 90 ? -23.573 -5.438 22.224 1.00 26.17 141 VAL A O 1
ATOM 693 N N . ALA A 1 91 ? -25.264 -4.043 22.793 1.00 27.64 142 ALA A N 1
ATOM 694 C CA . ALA A 1 91 ? -25.688 -3.814 21.417 1.00 32.51 142 ALA A CA 1
ATOM 695 C C . ALA A 1 91 ? -24.589 -3.082 20.641 1.00 29.97 142 ALA A C 1
ATOM 696 O O . ALA A 1 91 ? -24.252 -3.447 19.517 1.00 30.65 142 ALA A O 1
ATOM 698 N N . PHE A 1 92 ? -24.042 -2.049 21.265 1.00 27.53 143 PHE A N 1
ATOM 699 C CA . PHE A 1 92 ? -22.923 -1.285 20.727 1.00 28.61 143 PHE A CA 1
ATOM 700 C C . PHE A 1 92 ? -21.768 -2.196 20.326 1.00 31.14 143 PHE A C 1
ATOM 701 O O . PHE A 1 92 ? -21.328 -2.165 19.180 1.00 31.70 143 PHE A O 1
ATOM 709 N N . PHE A 1 93 ? -21.291 -3.027 21.253 1.00 32.78 144 PHE A N 1
ATOM 710 C CA . PHE A 1 93 ? -20.155 -3.912 20.955 1.00 32.28 144 PHE A CA 1
ATOM 711 C C . PHE A 1 93 ? -20.461 -4.867 19.803 1.00 31.92 144 PHE A C 1
ATOM 712 O O . PHE A 1 93 ? -19.647 -5.055 18.918 1.00 31.15 144 PHE A O 1
ATOM 720 N N . SER A 1 94 ? -21.640 -5.469 19.831 1.00 31.28 145 SER A N 1
ATOM 721 C CA . SER A 1 94 ? -22.024 -6.463 18.845 1.00 28.99 145 SER A CA 1
ATOM 722 C C . SER A 1 94 ? -22.129 -5.840 17.442 1.00 34.62 145 SER A C 1
ATOM 723 O O . SER A 1 94 ? -21.833 -6.481 16.423 1.00 30.95 145 SER A O 1
ATOM 726 N N . PHE A 1 95 ? -22.540 -4.579 17.399 1.00 30.61 146 PHE A N 1
ATOM 727 C CA . PHE A 1 95 ? -22.588 -3.836 16.155 1.00 29.33 146 PHE A CA 1
ATOM 728 C C . PHE A 1 95 ? -21.177 -3.674 15.604 1.00 29.24 146 PHE A C 1
ATOM 729 O O . PHE A 1 95 ? -20.927 -3.864 14.411 1.00 30.63 146 PHE A O 1
ATOM 737 N N . GLY A 1 96 ? -20.258 -3.312 16.491 1.00 30.59 147 GLY A N 1
ATOM 738 C CA . GLY A 1 96 ? -18.873 -3.120 16.124 1.00 25.16 147 GLY A CA 1
ATOM 739 C C . GLY A 1 96 ? -18.326 -4.414 15.578 1.00 30.32 147 GLY A C 1
ATOM 740 O O . GLY A 1 96 ? -17.588 -4.413 14.590 1.00 30.95 147 GLY A O 1
ATOM 741 N N . GLY A 1 97 ? -18.706 -5.518 16.223 1.00 29.13 148 GLY A N 1
ATOM 742 C CA . GLY A 1 97 ? -18.363 -6.852 15.764 1.00 26.83 148 GLY A CA 1
ATOM 743 C C . GLY A 1 97 ? -18.859 -7.095 14.346 1.00 28.53 148 GLY A C 1
ATOM 744 O O . GLY A 1 97 ? -18.100 -7.548 13.492 1.00 29.92 148 GLY A O 1
ATOM 745 N N . ALA A 1 98 ? -20.128 -6.783 14.090 1.00 26.67 149 ALA A N 1
ATOM 746 C CA . ALA A 1 98 ? -20.705 -6.957 12.758 1.00 31.22 149 ALA A CA 1
ATOM 747 C C . ALA A 1 98 ? -19.982 -6.130 11.687 1.00 33.01 149 ALA A C 1
ATOM 748 O O . ALA A 1 98 ? -19.707 -6.622 10.598 1.00 31.65 149 ALA A O 1
ATOM 750 N N . LEU A 1 99 ? -19.668 -4.878 11.999 1.00 33.57 150 LEU A N 1
ATOM 751 C CA . LEU A 1 99 ? -18.945 -4.027 11.052 1.00 32.79 150 LEU A CA 1
ATOM 752 C C . LEU A 1 99 ? -17.568 -4.576 10.689 1.00 31.04 150 LEU A C 1
ATOM 753 O O . LEU A 1 99 ? -17.171 -4.542 9.529 1.00 28.74 150 LEU A O 1
ATOM 758 N N . CYS A 1 100 ? -16.825 -5.037 11.693 1.00 31.48 151 CYS A N 1
ATOM 759 C CA . CYS A 1 100 ? -15.505 -5.610 11.462 1.00 31.17 151 CYS A CA 1
ATOM 760 C C . CYS A 1 100 ? -15.596 -6.849 10.585 1.00 32.48 151 CYS A C 1
ATOM 761 O O . CYS A 1 100 ? -14.780 -7.018 9.678 1.00 28.93 151 CYS A O 1
ATOM 764 N N . VAL A 1 101 ? -16.590 -7.705 10.838 1.00 30.01 152 VAL A N 1
ATOM 765 C CA . VAL A 1 101 ? -16.755 -8.907 10.016 1.00 31.49 152 VAL A CA 1
ATOM 766 C C . VAL A 1 101 ? -17.151 -8.564 8.573 1.00 35.33 152 VAL A C 1
ATOM 767 O O . VAL A 1 101 ? -16.611 -9.136 7.624 1.00 37.43 152 VAL A O 1
ATOM 771 N N . GLU A 1 102 ? -18.092 -7.638 8.411 1.00 29.90 153 GLU A N 1
ATOM 772 C CA . GLU A 1 102 ? -18.484 -7.191 7.089 1.00 33.58 153 GLU A CA 1
ATOM 773 C C . GLU A 1 102 ? -17.263 -6.623 6.343 1.00 37.55 153 GLU A C 1
ATOM 774 O O . GLU A 1 102 ? -17.025 -6.928 5.166 1.00 33.64 153 GLU A O 1
ATOM 780 N N . SER A 1 103 ? -16.478 -5.817 7.047 1.00 29.81 154 SER A N 1
ATOM 781 C CA . SER A 1 103 ? -15.267 -5.257 6.480 1.00 26.75 154 SER A CA 1
ATOM 782 C C . SER A 1 103 ? -14.286 -6.324 6.015 1.00 28.91 154 SER A C 1
ATOM 783 O O . SER A 1 103 ? -13.637 -6.156 4.991 1.00 34.55 154 SER A O 1
ATOM 786 N N . VAL A 1 104 ? -14.162 -7.419 6.747 1.00 27.63 155 VAL A N 1
ATOM 787 C CA . VAL A 1 104 ? -13.236 -8.447 6.298 1.00 27.03 155 VAL A CA 1
ATOM 788 C C . VAL A 1 104 ? -13.822 -9.244 5.132 1.00 29.17 155 VAL A C 1
ATOM 789 O O . VAL A 1 104 ? -13.116 -9.569 4.173 1.00 30.38 155 VAL A O 1
ATOM 793 N N . ASP A 1 105 ? -15.112 -9.540 5.214 1.00 28.52 156 ASP A N 1
ATOM 794 C CA . ASP A 1 105 ? -15.814 -10.240 4.142 1.00 31.98 156 ASP A CA 1
ATOM 795 C C . ASP A 1 105 ? -15.595 -9.561 2.802 1.00 33.75 156 ASP A C 1
ATOM 796 O O . ASP A 1 105 ? -15.247 -10.228 1.821 1.00 27.86 156 ASP A O 1
ATOM 801 N N . LYS A 1 106 ? -15.788 -8.237 2.788 1.00 34.71 157 LYS A N 1
ATOM 802 C CA . LYS A 1 106 ? -15.725 -7.409 1.572 1.00 33.88 157 LYS A CA 1
ATOM 803 C C . LYS A 1 106 ? -14.310 -6.948 1.215 1.00 31.19 157 LYS A C 1
ATOM 804 O O . LYS A 1 106 ? -14.137 -6.028 0.422 1.00 33.98 157 LYS A O 1
ATOM 810 N N . GLU A 1 107 ? -13.311 -7.579 1.812 1.00 32.27 158 GLU A N 1
ATOM 811 C CA . GLU A 1 107 ? -11.907 -7.210 1.608 1.00 32.92 158 GLU A CA 1
ATOM 812 C C . GLU A 1 107 ? -11.582 -5.746 1.895 1.00 29.88 158 GLU A C 1
ATOM 813 O O . GLU A 1 107 ? -11.005 -5.052 1.053 1.00 33.85 158 GLU A O 1
ATOM 819 N N . MET A 1 108 ? -11.949 -5.296 3.089 1.00 27.80 159 MET A N 1
ATOM 820 C CA . MET A 1 108 ? -11.617 -3.964 3.572 1.00 27.75 159 MET A CA 1
ATOM 821 C C . MET A 1 108 ? -10.982 -4.097 4.953 1.00 35.36 159 MET A C 1
ATOM 822 O O . MET A 1 108 ? -11.244 -3.286 5.856 1.00 37.64 159 MET A O 1
ATOM 827 N N . GLN A 1 109 ? -10.139 -5.120 5.108 1.00 32.57 160 GLN A N 1
ATOM 828 C CA . GLN A 1 109 ? -9.549 -5.464 6.402 1.00 36.47 160 GLN A CA 1
ATOM 829 C C . GLN A 1 109 ? -8.922 -4.266 7.116 1.00 37.76 160 GLN A C 1
ATOM 830 O O . GLN A 1 109 ? -8.865 -4.217 8.347 1.00 38.27 160 GLN A O 1
ATOM 836 N N . VAL A 1 110 ? -8.488 -3.285 6.334 1.00 38.19 161 VAL A N 1
ATOM 837 C CA . VAL A 1 110 ? -7.847 -2.094 6.865 1.00 31.37 161 VAL A CA 1
ATOM 838 C C . VAL A 1 110 ? -8.793 -1.294 7.785 1.00 31.08 161 VAL A C 1
ATOM 839 O O . VAL A 1 110 ? -8.343 -0.451 8.564 1.00 36.51 161 VAL A O 1
ATOM 843 N N . LEU A 1 111 ? -10.096 -1.568 7.704 1.00 28.32 162 LEU A N 1
ATOM 844 C CA . LEU A 1 111 ? -11.091 -0.823 8.488 1.00 30.67 162 LEU A CA 1
ATOM 845 C C . LEU A 1 111 ? -11.231 -1.319 9.919 1.00 31.10 162 LEU A C 1
ATOM 846 O O . LEU A 1 111 ? -11.678 -0.586 10.795 1.00 33.02 162 LEU A O 1
ATOM 851 N N . VAL A 1 112 ? -10.871 -2.578 10.129 1.00 31.47 163 VAL A N 1
ATOM 852 C CA . VAL A 1 112 ? -10.985 -3.230 11.416 1.00 28.51 163 VAL A CA 1
ATOM 853 C C . VAL A 1 112 ? -10.302 -2.448 12.543 1.00 31.25 163 VAL A C 1
ATOM 854 O O . VAL A 1 112 ? -10.936 -2.134 13.554 1.00 29.27 163 VAL A O 1
ATOM 858 N N . SER A 1 113 ? -9.025 -2.120 12.365 1.00 31.92 164 SER A N 1
ATOM 859 C CA . SER A 1 113 ? -8.266 -1.411 13.403 1.00 30.62 164 SER A CA 1
ATOM 860 C C . SER A 1 113 ? -8.834 -0.019 13.651 1.00 33.46 164 SER A C 1
ATOM 861 O O . SER A 1 113 ? -8.757 0.513 14.771 1.00 35.46 164 SER A O 1
ATOM 864 N N . ARG A 1 114 ? -9.405 0.565 12.603 1.00 29.76 165 ARG A N 1
ATOM 865 C CA . ARG A 1 114 ? -10.031 1.874 12.695 1.00 29.85 165 ARG A CA 1
ATOM 866 C C . ARG A 1 114 ? -11.324 1.822 13.497 1.00 32.30 165 ARG A C 1
ATOM 867 O O . ARG A 1 114 ? -11.568 2.674 14.363 1.00 33.83 165 ARG A O 1
ATOM 875 N N . ILE A 1 115 ? -12.161 0.841 13.171 1.00 27.60 166 ILE A N 1
ATOM 876 C CA . ILE A 1 115 ? -13.410 0.618 13.880 1.00 29.05 166 ILE A CA 1
ATOM 877 C C . ILE A 1 115 ? -13.114 0.417 15.362 1.00 29.36 166 ILE A C 1
ATOM 878 O O . ILE A 1 115 ? -13.842 0.893 16.222 1.00 28.05 166 ILE A O 1
ATOM 883 N N . ALA A 1 116 ? -12.017 -0.280 15.643 1.00 31.40 167 ALA A N 1
ATOM 884 C CA . ALA A 1 116 ? -11.592 -0.518 17.009 1.00 30.82 167 ALA A CA 1
ATOM 885 C C . ALA A 1 116 ? -11.253 0.809 17.692 1.00 34.25 167 ALA A C 1
ATOM 886 O O . ALA A 1 116 ? -11.619 1.029 18.842 1.00 35.94 167 ALA A O 1
ATOM 888 N N . ALA A 1 117 ? -10.575 1.702 16.979 1.00 33.04 168 ALA A N 1
ATOM 889 C CA . ALA A 1 117 ? -10.329 3.044 17.502 1.00 31.15 168 ALA A CA 1
ATOM 890 C C . ALA A 1 117 ? -11.641 3.821 17.738 1.00 32.81 168 ALA A C 1
ATOM 891 O O . ALA A 1 117 ? -11.814 4.476 18.773 1.00 29.23 168 ALA A O 1
ATOM 893 N N . TRP A 1 118 ? -12.572 3.741 16.791 1.00 29.91 169 TRP A N 1
ATOM 894 C CA . TRP A 1 118 ? -13.819 4.485 16.947 1.00 33.30 169 TRP A CA 1
ATOM 895 C C . TRP A 1 118 ? -14.586 3.960 18.147 1.00 30.83 169 TRP A C 1
ATOM 896 O O . TRP A 1 118 ? -15.326 4.692 18.791 1.00 32.17 169 TRP A O 1
ATOM 907 N N . MET A 1 119 ? -14.403 2.683 18.444 1.00 28.88 170 MET A N 1
ATOM 908 C CA . MET A 1 119 ? -15.120 2.076 19.543 1.00 30.00 170 MET A CA 1
ATOM 909 C C . MET A 1 119 ? -14.511 2.497 20.881 1.00 30.12 170 MET A C 1
ATOM 910 O O . MET A 1 119 ? -15.226 2.916 21.780 1.00 32.91 170 MET A O 1
ATOM 915 N N . ALA A 1 120 ? -13.191 2.406 21.001 1.00 30.08 171 ALA A N 1
ATOM 916 C CA . ALA A 1 120 ? -12.509 2.785 22.242 1.00 36.81 171 ALA A CA 1
ATOM 917 C C . ALA A 1 120 ? -12.757 4.246 22.590 1.00 34.70 171 ALA A C 1
ATOM 918 O O . ALA A 1 120 ? -13.148 4.582 23.710 1.00 34.66 171 ALA A O 1
ATOM 920 N N . THR A 1 121 ? -12.536 5.104 21.600 1.00 37.94 172 THR A N 1
ATOM 921 C CA . THR A 1 121 ? -12.761 6.535 21.730 1.00 39.67 172 THR A CA 1
ATOM 922 C C . THR A 1 121 ? -14.173 6.824 22.218 1.00 42.20 172 THR A C 1
ATOM 923 O O . THR A 1 121 ? -14.370 7.634 23.133 1.00 36.45 172 THR A O 1
ATOM 927 N N . TYR A 1 122 ? -15.153 6.156 21.611 1.00 35.23 173 TYR A N 1
ATOM 928 C CA . TYR A 1 122 ? -16.532 6.404 21.989 1.00 38.29 173 TYR A CA 1
ATOM 929 C C . TYR A 1 122 ? -16.754 5.919 23.410 1.00 39.09 173 TYR A C 1
ATOM 930 O O . TYR A 1 122 ? -17.551 6.489 24.156 1.00 41.67 173 TYR A O 1
ATOM 939 N N . LEU A 1 123 ? -16.040 4.870 23.792 1.00 35.25 174 LEU A N 1
ATOM 940 C CA . LEU A 1 123 ? -16.221 4.341 25.124 1.00 44.27 174 LEU A CA 1
ATOM 941 C C . LEU A 1 123 ? -15.670 5.334 26.127 1.00 46.06 174 LEU A C 1
ATOM 942 O O . LEU A 1 123 ? -16.342 5.681 27.105 1.00 42.94 174 LEU A O 1
ATOM 947 N N . ASN A 1 124 ? -14.453 5.801 25.860 1.00 43.61 175 ASN A N 1
ATOM 948 C CA . ASN A 1 124 ? -13.774 6.731 26.755 1.00 45.55 175 ASN A CA 1
ATOM 949 C C . ASN A 1 124 ? -14.551 8.026 26.916 1.00 44.10 175 ASN A C 1
ATOM 950 O O . ASN A 1 124 ? -14.719 8.521 28.029 1.00 48.32 175 ASN A O 1
ATOM 955 N N . ASP A 1 125 ? -15.045 8.555 25.804 1.00 39.34 176 ASP A N 1
ATOM 956 C CA . ASP A 1 125 ? -15.622 9.891 25.806 1.00 46.44 176 ASP A CA 1
ATOM 957 C C . ASP A 1 125 ? -17.099 9.918 26.179 1.00 45.36 176 ASP A C 1
ATOM 958 O O . ASP A 1 125 ? -17.556 10.856 26.831 1.00 49.98 176 ASP A O 1
ATOM 963 N N . HIS A 1 126 ? -17.853 8.909 25.772 1.00 40.33 177 HIS A N 1
ATOM 964 C CA . HIS A 1 126 ? -19.306 9.019 25.874 1.00 39.65 177 HIS A CA 1
ATOM 965 C C . HIS A 1 126 ? -19.979 8.040 26.825 1.00 42.98 177 HIS A C 1
ATOM 966 O O . HIS A 1 126 ? -21.025 8.352 27.389 1.00 46.27 177 HIS A O 1
ATOM 973 N N . LEU A 1 127 ? -19.394 6.860 27.003 1.00 41.95 178 LEU A N 1
ATOM 974 C CA . LEU A 1 127 ? -20.016 5.849 27.848 1.00 42.37 178 LEU A CA 1
ATOM 975 C C . LEU A 1 127 ? -19.401 5.797 29.252 1.00 45.00 178 LEU A C 1
ATOM 976 O O . LEU A 1 127 ? -20.093 5.532 30.235 1.00 40.84 178 LEU A O 1
ATOM 981 N N . GLU A 1 128 ? -18.102 6.067 29.332 1.00 46.58 179 GLU A N 1
ATOM 982 C CA . GLU A 1 128 ? -17.368 6.028 30.594 1.00 46.40 179 GLU A CA 1
ATOM 983 C C . GLU A 1 128 ? -18.033 6.748 31.784 1.00 46.01 179 GLU A C 1
ATOM 984 O O . GLU A 1 128 ? -18.141 6.173 32.862 1.00 44.79 179 GLU A O 1
ATOM 990 N N . PRO A 1 129 ? -18.476 8.005 31.603 1.00 47.79 180 PRO A N 1
ATOM 991 C CA . PRO A 1 129 ? -19.117 8.638 32.763 1.00 45.67 180 PRO A CA 1
ATOM 992 C C . PRO A 1 129 ? -20.346 7.875 33.268 1.00 46.73 180 PRO A C 1
ATOM 993 O O . PRO A 1 129 ? -20.509 7.698 34.481 1.00 46.38 180 PRO A O 1
ATOM 997 N N . TRP A 1 130 ? -21.185 7.410 32.354 1.00 39.88 181 TRP A N 1
ATOM 998 C CA . TRP A 1 130 ? -22.346 6.644 32.758 1.00 40.51 181 TRP A CA 1
ATOM 999 C C . TRP A 1 130 ? -21.942 5.337 33.443 1.00 42.95 181 TRP A C 1
ATOM 1000 O O . TRP A 1 130 ? -22.572 4.898 34.417 1.00 38.12 181 TRP A O 1
ATOM 1011 N N . ILE A 1 131 ? -20.898 4.708 32.919 1.00 40.93 182 ILE A N 1
ATOM 1012 C CA . ILE A 1 131 ? -20.412 3.461 33.487 1.00 43.73 182 ILE A CA 1
ATOM 1013 C C . ILE A 1 131 ? -19.971 3.649 34.942 1.00 44.86 182 ILE A C 1
ATOM 1014 O O . ILE A 1 131 ? -20.287 2.835 35.808 1.00 43.46 182 ILE A O 1
ATOM 1019 N N . GLN A 1 132 ? -19.259 4.736 35.210 1.00 45.58 183 GLN A N 1
ATOM 1020 C CA . GLN A 1 132 ? -18.749 4.988 36.552 1.00 48.47 183 GLN A CA 1
ATOM 1021 C C . GLN A 1 132 ? -19.870 5.321 37.551 1.00 45.51 183 GLN A C 1
ATOM 1022 O O . GLN A 1 132 ? -19.822 4.910 38.713 1.00 44.29 183 GLN A O 1
ATOM 1028 N N . GLU A 1 133 ? -20.874 6.061 37.100 1.00 37.78 184 GLU A N 1
ATOM 1029 C CA . GLU A 1 133 ? -21.959 6.438 37.983 1.00 37.64 184 GLU A CA 1
ATOM 1030 C C . GLU A 1 133 ? -22.925 5.277 38.168 1.00 38.94 184 GLU A C 1
ATOM 1031 O O . GLU A 1 133 ? -23.759 5.289 39.075 1.00 43.04 184 GLU A O 1
ATOM 1037 N N . ASN A 1 134 ? -22.807 4.261 37.321 1.00 39.96 185 ASN A N 1
ATOM 1038 C CA . ASN A 1 134 ? -23.593 3.040 37.522 1.00 41.38 185 ASN A CA 1
ATOM 1039 C C . ASN A 1 134 ? -22.796 1.878 38.091 1.00 35.07 185 ASN A C 1
ATOM 1040 O O . ASN A 1 134 ? -23.128 0.726 37.863 1.00 40.41 185 ASN A O 1
ATOM 1045 N N . GLY A 1 135 ? -21.738 2.194 38.827 1.00 36.22 186 GLY A N 1
ATOM 1046 C CA . GLY A 1 135 ? -21.037 1.203 39.615 1.00 43.64 186 GLY A CA 1
ATOM 1047 C C . GLY A 1 135 ? -19.790 0.627 38.984 1.00 44.40 186 GLY A C 1
ATOM 1048 O O . GLY A 1 135 ? -19.162 -0.274 39.554 1.00 49.17 186 GLY A O 1
ATOM 1049 N N . GLY A 1 136 ? -19.424 1.147 37.819 1.00 37.00 187 GLY A N 1
ATOM 1050 C CA . GLY A 1 136 ? -18.303 0.615 37.071 1.00 35.33 187 GLY A CA 1
ATOM 1051 C C . GLY A 1 136 ? -18.694 -0.675 36.382 1.00 38.35 187 GLY A C 1
ATOM 1052 O O . GLY A 1 136 ? -19.830 -1.141 36.501 1.00 39.69 187 GLY A O 1
ATOM 1053 N N . TRP A 1 137 ? -17.751 -1.261 35.658 1.00 37.39 188 TRP A N 1
ATOM 1054 C CA . TRP A 1 137 ? -18.025 -2.470 34.900 1.00 33.85 188 TRP A CA 1
ATOM 1055 C C . TRP A 1 137 ? -18.264 -3.667 35.815 1.00 37.83 188 TRP A C 1
AT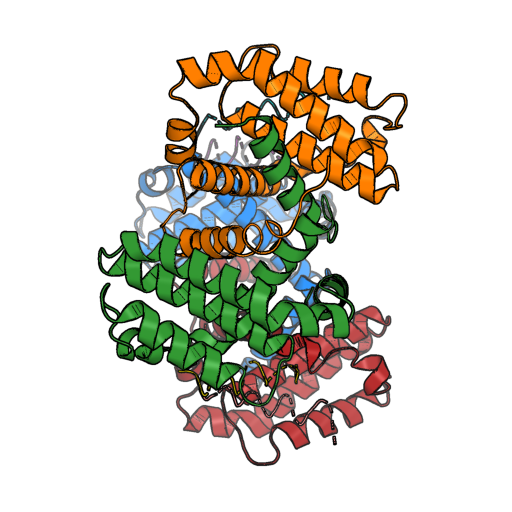OM 1056 O O . TRP A 1 137 ? -18.698 -4.717 35.356 1.00 37.29 188 TRP A O 1
ATOM 1067 N N . ASP A 1 138 ? -17.958 -3.526 37.101 1.00 41.16 189 ASP A N 1
ATOM 1068 C CA . ASP A 1 138 ? -18.183 -4.613 38.043 1.00 38.59 189 ASP A CA 1
ATOM 1069 C C . ASP A 1 138 ? -19.670 -4.868 38.185 1.00 40.90 189 ASP A C 1
ATOM 1070 O O . ASP A 1 138 ? -20.108 -6.014 38.308 1.00 34.00 189 ASP A O 1
ATOM 1075 N N . THR A 1 139 ? -20.443 -3.788 38.149 1.00 39.51 190 THR A N 1
ATOM 1076 C CA . THR A 1 139 ? -21.894 -3.883 38.172 1.00 36.61 190 THR A CA 1
ATOM 1077 C C . THR A 1 139 ? -22.386 -4.704 36.973 1.00 36.06 190 THR A C 1
ATOM 1078 O O . THR A 1 139 ? -23.308 -5.522 37.094 1.00 37.83 190 THR A O 1
ATOM 1082 N N . PHE A 1 140 ? -21.742 -4.513 35.824 1.00 36.74 191 PHE A N 1
ATOM 1083 C CA . PHE A 1 140 ? -22.076 -5.277 34.617 1.00 33.18 191 PHE A CA 1
ATOM 1084 C C . PHE A 1 140 ? -21.751 -6.762 34.740 1.00 31.52 191 PHE A C 1
ATOM 1085 O O . PHE A 1 140 ? -22.575 -7.621 34.421 1.00 28.15 191 PHE A O 1
ATOM 1093 N N . VAL A 1 141 ? -20.532 -7.052 35.174 1.00 31.42 192 VAL A N 1
ATOM 1094 C CA . VAL A 1 141 ? -20.122 -8.428 35.412 1.00 37.63 192 VAL A CA 1
ATOM 1095 C C . VAL A 1 141 ? -21.107 -9.154 36.323 1.00 36.59 192 VAL A C 1
ATOM 1096 O O . VAL A 1 141 ? -21.697 -10.150 35.915 1.00 38.11 192 VAL A O 1
ATOM 1100 N N . GLU A 1 142 ? -21.301 -8.635 37.534 1.00 32.09 193 GLU A N 1
ATOM 1101 C CA . GLU A 1 142 ? -22.250 -9.218 38.477 1.00 35.22 193 GLU A CA 1
ATOM 1102 C C . GLU A 1 142 ? -23.618 -9.449 37.841 1.00 35.99 193 GLU A C 1
ATOM 1103 O O . GLU A 1 142 ? -24.256 -10.453 38.116 1.00 41.22 193 GLU A O 1
ATOM 1109 N N . LEU A 1 143 ? -24.050 -8.550 36.963 1.00 38.63 194 LEU A N 1
ATOM 1110 C CA . LEU A 1 143 ? -25.368 -8.691 36.332 1.00 35.65 194 LEU A CA 1
ATOM 1111 C C . LEU A 1 143 ? -25.411 -9.613 35.111 1.00 41.67 194 LEU A C 1
ATOM 1112 O O . LEU A 1 143 ? -26.367 -10.368 34.938 1.00 46.03 194 LEU A O 1
ATOM 1117 N N . TYR A 1 144 ? -24.390 -9.551 34.263 1.00 40.14 195 TYR A N 1
ATOM 1118 C CA . TYR A 1 144 ? -24.451 -10.241 32.979 1.00 38.44 195 TYR A CA 1
ATOM 1119 C C . TYR A 1 144 ? -23.572 -11.485 32.936 1.00 43.59 195 TYR A C 1
ATOM 1120 O O . TYR A 1 144 ? -23.679 -12.303 32.017 1.00 46.91 195 TYR A O 1
ATOM 1129 N N . GLY A 1 145 ? -22.702 -11.623 33.929 1.00 46.85 196 GLY A N 1
ATOM 1130 C CA . GLY A 1 145 ? -21.830 -12.782 34.026 1.00 49.38 196 GLY A CA 1
ATOM 1131 C C . GLY A 1 145 ? -22.568 -14.035 34.457 1.00 53.09 196 GLY A C 1
ATOM 1132 O O . GLY A 1 145 ? -23.686 -13.964 34.986 1.00 54.93 196 GLY A O 1
ATOM 1133 N N . ASN A 1 146 ? -21.942 -15.187 34.229 1.00 56.12 197 ASN A N 1
ATOM 1134 C CA . ASN A 1 146 ? -22.574 -16.474 34.517 1.00 64.70 197 ASN A CA 1
ATOM 1135 C C . ASN A 1 146 ? -22.235 -17.012 35.906 1.00 62.30 197 ASN A C 1
ATOM 1136 O O . ASN A 1 146 ? -21.494 -16.381 36.664 1.00 60.47 197 ASN A O 1
ATOM 1138 N N . LEU B 1 3 ? -47.286 -51.757 35.700 1.00 69.79 -2 LEU B N 1
ATOM 1139 C CA . LEU B 1 3 ? -46.925 -52.927 34.888 1.00 68.79 -2 LEU B CA 1
ATOM 1140 C C . LEU B 1 3 ? -45.528 -52.824 34.275 1.00 59.04 -2 LEU B C 1
ATOM 1141 O O . LEU B 1 3 ? -45.321 -52.116 33.292 1.00 60.58 -2 LEU B O 1
ATOM 1146 N N . GLY B 1 4 ? -44.581 -53.546 34.864 1.00 58.08 -1 GLY B N 1
ATOM 1147 C CA . GLY B 1 4 ? -43.206 -53.533 34.411 1.00 56.52 -1 GLY B CA 1
ATOM 1148 C C . GLY B 1 4 ? -43.005 -54.524 33.289 1.00 56.10 -1 GLY B C 1
ATOM 1149 O O . GLY B 1 4 ? -43.909 -55.288 32.966 1.00 57.62 -1 GLY B O 1
ATOM 1150 N N . SER B 1 5 ? -41.809 -54.521 32.710 1.00 60.53 0 SER B N 1
ATOM 1151 C CA . SER B 1 5 ? -41.553 -55.259 31.482 1.00 58.79 0 SER B CA 1
ATOM 1152 C C . SER B 1 5 ? -40.255 -56.052 31.531 1.00 59.36 0 SER B C 1
ATOM 1153 O O . SER B 1 5 ? -39.410 -55.858 32.406 1.00 47.64 0 SER B O 1
ATOM 1156 N N . MET B 1 6 ? -40.088 -56.902 30.528 1.00 66.13 1 MET B N 1
ATOM 1157 C CA . MET B 1 6 ? -39.192 -58.046 30.604 1.00 61.22 1 MET B CA 1
ATOM 1158 C C . MET B 1 6 ? -37.729 -57.852 30.194 1.00 55.23 1 MET B C 1
ATOM 1159 O O . MET B 1 6 ? -36.942 -57.198 30.879 1.00 47.39 1 MET B O 1
ATOM 1164 N N . SER B 1 7 ? -37.374 -58.506 29.095 1.00 64.77 2 SER B N 1
ATOM 1165 C CA . SER B 1 7 ? -36.042 -58.422 28.515 1.00 65.95 2 SER B CA 1
ATOM 1166 C C . SER B 1 7 ? -36.145 -57.583 27.255 1.00 56.32 2 SER B C 1
ATOM 1167 O O . SER B 1 7 ? -35.253 -57.588 26.403 1.00 58.26 2 SER B O 1
ATOM 1170 N N . GLN B 1 8 ? -37.260 -56.870 27.136 1.00 57.22 3 GLN B N 1
ATOM 1171 C CA . GLN B 1 8 ? -37.375 -55.817 26.141 1.00 60.76 3 GLN B CA 1
ATOM 1172 C C . GLN B 1 8 ? -36.522 -54.654 26.622 1.00 52.79 3 GLN B C 1
ATOM 1173 O O . GLN B 1 8 ? -36.362 -53.663 25.919 1.00 54.59 3 GLN B O 1
ATOM 1179 N N . SER B 1 9 ? -35.982 -54.793 27.832 1.00 50.45 4 SER B N 1
ATOM 1180 C CA . SER B 1 9 ? -35.077 -53.818 28.413 1.00 50.16 4 SER B CA 1
ATOM 1181 C C . SER B 1 9 ? -33.841 -53.644 27.554 1.00 43.96 4 SER B C 1
ATOM 1182 O O . SER B 1 9 ? -33.460 -52.513 27.220 1.00 38.46 4 SER B O 1
ATOM 1185 N N . ASN B 1 10 ? -33.222 -54.762 27.194 1.00 37.75 5 ASN B N 1
ATOM 1186 C CA . ASN B 1 10 ? -32.077 -54.731 26.297 1.00 37.78 5 ASN B CA 1
ATOM 1187 C C . ASN B 1 10 ? -32.403 -54.250 24.885 1.00 39.82 5 ASN B C 1
ATOM 1188 O O . ASN B 1 10 ? -31.607 -53.528 24.295 1.00 38.26 5 ASN B O 1
ATOM 1193 N N . ARG B 1 11 ? -33.561 -54.629 24.349 1.00 39.38 6 ARG B N 1
ATOM 1194 C CA . ARG B 1 11 ? -33.969 -54.148 23.025 1.00 36.57 6 ARG B CA 1
ATOM 1195 C C . ARG B 1 11 ? -34.190 -52.637 23.092 1.00 40.90 6 ARG B C 1
ATOM 1196 O O . ARG B 1 11 ? -33.783 -51.903 22.191 1.00 37.32 6 ARG B O 1
ATOM 1204 N N . GLU B 1 12 ? -34.822 -52.191 24.177 1.00 38.66 7 GLU B N 1
ATOM 1205 C CA . GLU B 1 12 ? -35.085 -50.776 24.442 1.00 41.53 7 GLU B CA 1
ATOM 1206 C C . GLU B 1 12 ? -33.781 -49.970 24.475 1.00 37.19 7 GLU B C 1
ATOM 1207 O O . GLU B 1 12 ? -33.659 -48.919 23.845 1.00 35.30 7 GLU B O 1
ATOM 1213 N N . LEU B 1 13 ? -32.818 -50.480 25.226 1.00 33.20 8 LEU B N 1
ATOM 1214 C CA A LEU B 1 13 ? -31.511 -49.870 25.333 0.28 30.56 8 LEU B CA 1
ATOM 1215 C CA B LEU B 1 13 ? -31.507 -49.865 25.323 0.72 29.88 8 LEU B CA 1
ATOM 1216 C C . LEU B 1 13 ? -30.917 -49.669 23.950 1.00 29.43 8 LEU B C 1
ATOM 1217 O O . LEU B 1 13 ? -30.563 -48.555 23.578 1.00 35.59 8 LEU B O 1
ATOM 1226 N N . VAL B 1 14 ? -30.817 -50.766 23.203 1.00 32.43 9 VAL B N 1
ATOM 1227 C CA . VAL B 1 14 ? -30.233 -50.775 21.869 1.00 30.51 9 VAL B CA 1
ATOM 1228 C C . VAL B 1 14 ? -30.866 -49.732 20.937 1.00 29.20 9 VAL B C 1
ATOM 1229 O O . VAL B 1 14 ? -30.153 -48.954 20.307 1.00 24.63 9 VAL B O 1
ATOM 1233 N N . VAL B 1 15 ? -32.194 -49.705 20.864 1.00 22.25 10 VAL B N 1
ATOM 1234 C CA . VAL B 1 15 ? -32.863 -48.819 19.929 1.00 30.80 10 VAL B CA 1
ATOM 1235 C C . VAL B 1 15 ? -32.574 -47.370 20.284 1.00 34.39 10 VAL B C 1
ATOM 1236 O O . VAL B 1 15 ? -32.413 -46.512 19.409 1.00 33.14 10 VAL B O 1
ATOM 1240 N N . ASP B 1 16 ? -32.476 -47.132 21.585 1.00 34.56 11 ASP B N 1
ATOM 1241 C CA . ASP B 1 16 ? -32.232 -45.817 22.107 1.00 29.49 11 ASP B CA 1
ATOM 1242 C C . ASP B 1 16 ? -30.862 -45.365 21.685 1.00 29.68 11 ASP B C 1
ATOM 1243 O O . ASP B 1 16 ? -30.701 -44.260 21.179 1.00 35.03 11 ASP B O 1
ATOM 1248 N N . PHE B 1 17 ? -29.868 -46.211 21.892 1.00 23.84 12 PHE B N 1
ATOM 1249 C CA . PHE B 1 17 ? -28.516 -45.833 21.530 1.00 24.24 12 PHE B CA 1
ATOM 1250 C C . PHE B 1 17 ? -28.389 -45.682 20.006 1.00 32.35 12 PHE B C 1
ATOM 1251 O O . PHE B 1 17 ? -27.626 -44.843 19.521 1.00 31.80 12 PHE B O 1
ATOM 1259 N N . LEU B 1 18 ? -29.140 -46.477 19.247 1.00 30.62 13 LEU B N 1
ATOM 1260 C CA . LEU B 1 18 ? -29.017 -46.411 17.797 1.00 28.11 13 LEU B CA 1
ATOM 1261 C C . LEU B 1 18 ? -29.654 -45.139 17.268 1.00 35.43 13 LEU B C 1
ATOM 1262 O O . LEU B 1 18 ? -29.062 -44.440 16.427 1.00 36.21 13 LEU B O 1
ATOM 1267 N N . SER B 1 19 ? -30.841 -44.820 17.780 1.00 35.15 14 SER B N 1
ATOM 1268 C CA . SER B 1 19 ? -31.519 -43.570 17.412 1.00 34.20 14 SER B CA 1
ATOM 1269 C C . SER B 1 19 ? -30.611 -42.356 17.552 1.00 30.80 14 SER B C 1
ATOM 1270 O O . SER B 1 19 ? -30.533 -41.500 16.665 1.00 33.26 14 SER B O 1
ATOM 1273 N N . TYR B 1 20 ? -29.927 -42.301 18.682 1.00 26.64 15 TYR B N 1
ATOM 1274 C CA . TYR B 1 20 ? -29.103 -41.162 19.029 1.00 33.88 15 TYR B CA 1
ATOM 1275 C C . TYR B 1 20 ? -27.943 -41.052 18.049 1.00 34.06 15 TYR B C 1
ATOM 1276 O O . TYR B 1 20 ? -27.658 -39.974 17.516 1.00 33.69 15 TYR B O 1
ATOM 1285 N N . LYS B 1 21 ? -27.276 -42.177 17.827 1.00 32.81 16 LYS B N 1
ATOM 1286 C CA . LYS B 1 21 ? -26.110 -42.216 16.965 1.00 35.37 16 LYS B CA 1
ATOM 1287 C C . LYS B 1 21 ? -26.498 -41.860 15.543 1.00 32.71 16 LYS B C 1
ATOM 1288 O O . LYS B 1 21 ? -25.726 -41.217 14.837 1.00 30.10 16 LYS B O 1
ATOM 1294 N N . LEU B 1 22 ? -27.701 -42.270 15.149 1.00 27.87 17 LEU B N 1
ATOM 1295 C CA . LEU B 1 22 ? -28.236 -41.940 13.840 1.00 32.76 17 LEU B CA 1
ATOM 1296 C C . LEU B 1 22 ? -28.586 -40.456 13.731 1.00 35.40 17 LEU B C 1
ATOM 1297 O O . LEU B 1 22 ? -28.358 -39.842 12.691 1.00 38.05 17 LEU B O 1
ATOM 1302 N N . SER B 1 23 ? -29.144 -39.884 14.795 1.00 32.96 18 SER B N 1
ATOM 1303 C CA . SER B 1 23 ? -29.582 -38.489 14.747 1.00 31.90 18 SER B CA 1
ATOM 1304 C C . SER B 1 23 ? -28.374 -37.610 14.597 1.00 32.29 18 SER B C 1
ATOM 1305 O O . SER B 1 23 ? -28.424 -36.585 13.930 1.00 33.02 18 SER B O 1
ATOM 1308 N N . GLN B 1 24 ? -27.271 -38.024 15.202 1.00 30.38 19 GLN B N 1
ATOM 1309 C CA . GLN B 1 24 ? -26.054 -37.240 15.091 1.00 38.71 19 GLN B CA 1
ATOM 1310 C C . GLN B 1 24 ? -25.496 -37.129 13.657 1.00 36.84 19 GLN B C 1
ATOM 1311 O O . GLN B 1 24 ? -24.671 -36.267 13.389 1.00 29.29 19 GLN B O 1
ATOM 1317 N N . LYS B 1 25 ? -25.932 -37.992 12.743 1.00 36.99 20 LYS B N 1
ATOM 1318 C CA . LYS B 1 25 ? -25.424 -37.928 11.371 1.00 33.75 20 LYS B CA 1
ATOM 1319 C C . LYS B 1 25 ? -26.491 -37.460 10.395 1.00 32.53 20 LYS B C 1
ATOM 1320 O O . LYS B 1 25 ? -26.296 -37.501 9.194 1.00 37.66 20 LYS B O 1
ATOM 1326 N N . GLY B 1 26 ? -27.634 -37.039 10.907 1.00 32.60 21 GLY B N 1
ATOM 1327 C CA . GLY B 1 26 ? -28.651 -36.493 10.045 1.00 30.77 21 GLY B CA 1
ATOM 1328 C C . GLY B 1 26 ? -29.752 -37.478 9.745 1.00 39.79 21 GLY B C 1
ATOM 1329 O O . GLY B 1 26 ? -30.692 -37.157 9.018 1.00 48.26 21 GLY B O 1
ATOM 1330 N N . TYR B 1 27 ? -29.648 -38.677 10.300 1.00 29.72 22 TYR B N 1
ATOM 1331 C CA . TYR B 1 27 ? -30.655 -39.693 10.049 1.00 32.60 22 TYR B CA 1
ATOM 1332 C C . TYR B 1 27 ? -31.566 -39.810 11.239 1.00 38.96 22 TYR B C 1
ATOM 1333 O O . TYR B 1 27 ? -31.289 -39.250 12.301 1.00 34.66 22 TYR B O 1
ATOM 1342 N N . SER B 1 28 ? -32.653 -40.550 11.074 1.00 35.40 23 SER B N 1
ATOM 1343 C CA . SER B 1 28 ? -33.530 -40.801 12.206 1.00 41.27 23 SER B CA 1
ATOM 1344 C C . SER B 1 28 ? -34.053 -42.236 12.228 1.00 41.62 23 SER B C 1
ATOM 1345 O O . SER B 1 28 ? -34.242 -42.856 11.184 1.00 51.35 23 SER B O 1
ATOM 1348 N N . TRP B 1 29 ? -34.272 -42.762 13.427 1.00 37.40 24 TRP B N 1
ATOM 1349 C CA . TRP B 1 29 ? -34.774 -44.115 13.593 1.00 35.62 24 TRP B CA 1
ATOM 1350 C C . TRP B 1 29 ? -36.231 -44.194 13.170 1.00 39.75 24 TRP B C 1
ATOM 1351 O O . TRP B 1 29 ? -36.673 -45.223 12.649 1.00 39.85 24 TRP B O 1
ATOM 1362 N N . SER B 1 30 ? -36.967 -43.109 13.412 1.00 35.87 25 SER B N 1
ATOM 1363 C CA . SER B 1 30 ? -38.377 -42.997 13.029 1.00 36.88 25 SER B CA 1
ATOM 1364 C C . SER B 1 30 ? -38.786 -41.524 12.957 1.00 40.40 25 SER B C 1
ATOM 1365 O O . SER B 1 30 ? -37.990 -40.634 13.272 1.00 38.48 25 SER B O 1
ATOM 1368 N N . GLN B 1 31 ? -40.021 -41.261 12.538 1.00 34.59 26 GLN B N 1
ATOM 1369 C CA . GLN B 1 31 ? -40.537 -39.901 12.589 1.00 39.84 26 GLN B CA 1
ATOM 1370 C C . GLN B 1 31 ? -40.603 -39.456 14.052 1.00 42.54 26 GLN B C 1
ATOM 1371 O O . GLN B 1 31 ? -40.118 -38.376 14.407 1.00 45.15 26 GLN B O 1
ATOM 1377 N N . MET B 1 32 ? -41.188 -40.305 14.895 1.00 33.61 83 MET B N 1
ATOM 1378 C CA . MET B 1 32 ? -41.291 -40.036 16.319 1.00 36.91 83 MET B CA 1
ATOM 1379 C C . MET B 1 32 ? -39.926 -39.689 16.924 1.00 41.91 83 MET B C 1
ATOM 1380 O O . MET B 1 32 ? -39.816 -38.754 17.728 1.00 38.33 83 MET B O 1
ATOM 1385 N N . ALA B 1 33 ? -38.883 -40.405 16.510 1.00 36.74 84 ALA B N 1
ATOM 1386 C CA . ALA B 1 33 ? -37.547 -40.148 17.047 1.00 32.55 84 ALA B CA 1
ATOM 1387 C C . ALA B 1 33 ? -37.027 -38.797 16.596 1.00 36.27 84 ALA B C 1
ATOM 1388 O O . ALA B 1 33 ? -36.288 -38.128 17.325 1.00 42.08 84 ALA B O 1
ATOM 1390 N N . ALA B 1 34 ? -37.434 -38.393 15.397 1.00 33.74 85 ALA B N 1
ATOM 1391 C CA . ALA B 1 34 ? -37.042 -37.103 14.842 1.00 36.22 85 ALA B CA 1
ATOM 1392 C C . ALA B 1 34 ? -37.783 -35.954 15.516 1.00 30.73 85 ALA B C 1
ATOM 1393 O O . ALA B 1 34 ? -37.263 -34.843 15.607 1.00 27.28 85 ALA B O 1
ATOM 1395 N N . VAL B 1 35 ? -39.008 -36.225 15.951 1.00 30.84 86 VAL B N 1
ATOM 1396 C CA . VAL B 1 35 ? -39.820 -35.227 16.637 1.00 35.20 86 VAL B CA 1
ATOM 1397 C C . VAL B 1 35 ? -39.281 -35.013 18.044 1.00 30.93 86 VAL B C 1
ATOM 1398 O O . VAL B 1 35 ? -39.144 -33.889 18.490 1.00 29.56 86 VAL B O 1
ATOM 1402 N N . LYS B 1 36 ? -38.938 -36.104 18.718 1.00 34.42 87 LYS B N 1
ATOM 1403 C CA . LYS B 1 36 ? -38.268 -36.013 20.010 1.00 36.25 87 LYS B CA 1
ATOM 1404 C C . LYS B 1 36 ? -36.977 -35.193 19.940 1.00 36.42 87 LYS B C 1
ATOM 1405 O O . LYS B 1 36 ? -36.747 -34.318 20.776 1.00 36.28 87 LYS B O 1
ATOM 1411 N N . GLN B 1 37 ? -36.134 -35.477 18.951 1.00 35.73 88 GLN B N 1
ATOM 1412 C CA . GLN B 1 37 ? -34.851 -34.792 18.861 1.00 32.65 88 GLN B CA 1
ATOM 1413 C C . GLN B 1 37 ? -35.055 -33.303 18.638 1.00 34.79 88 GLN B C 1
ATOM 1414 O O . GLN B 1 37 ? -34.388 -32.476 19.272 1.00 39.45 88 GLN B O 1
ATOM 1420 N N . ALA B 1 38 ? -35.988 -32.959 17.756 1.00 28.63 89 ALA B N 1
ATOM 1421 C CA . ALA B 1 38 ? -36.226 -31.559 17.428 1.00 29.60 89 ALA B CA 1
ATOM 1422 C C . ALA B 1 38 ? -36.723 -30.835 18.666 1.00 30.18 89 ALA B C 1
ATOM 1423 O O . ALA B 1 38 ? -36.197 -29.784 19.032 1.00 30.82 89 ALA B O 1
ATOM 1425 N N . LEU B 1 39 ? -37.737 -31.416 19.309 1.00 29.67 90 LEU B N 1
ATOM 1426 C CA . LEU B 1 39 ? -38.298 -30.868 20.535 1.00 29.13 90 LEU B CA 1
ATOM 1427 C C . LEU B 1 39 ? -37.246 -30.729 21.636 1.00 29.88 90 LEU B C 1
ATOM 1428 O O . LEU B 1 39 ? -37.191 -29.692 22.309 1.00 28.94 90 LEU B O 1
ATOM 1433 N N . ARG B 1 40 ? -36.414 -31.753 21.820 1.00 20.12 91 ARG B N 1
ATOM 1434 C CA . ARG B 1 40 ? -35.277 -31.613 22.715 1.00 26.55 91 ARG B CA 1
ATOM 1435 C C . ARG B 1 40 ? -34.454 -30.339 22.420 1.00 32.84 91 ARG B C 1
ATOM 1436 O O . ARG B 1 40 ? -34.168 -29.538 23.326 1.00 24.91 91 ARG B O 1
ATOM 1444 N N . GLU B 1 41 ? -34.074 -30.168 21.152 1.00 30.63 92 GLU B N 1
ATOM 1445 C CA . GLU B 1 41 ? -33.171 -29.093 20.748 1.00 27.21 92 GLU B CA 1
ATOM 1446 C C . GLU B 1 41 ? -33.831 -27.735 20.812 1.00 30.14 92 GLU B C 1
ATOM 1447 O O . GLU B 1 41 ? -33.197 -26.745 21.215 1.00 29.07 92 GLU B O 1
ATOM 1453 N N . ALA B 1 42 ? -35.090 -27.684 20.389 1.00 25.63 93 ALA B N 1
ATOM 1454 C CA . ALA B 1 42 ? -35.898 -26.487 20.576 1.00 25.36 93 ALA B CA 1
ATOM 1455 C C . ALA B 1 42 ? -35.913 -26.048 22.051 1.00 26.52 93 ALA B C 1
ATOM 1456 O O . ALA B 1 42 ? -35.831 -24.854 22.360 1.00 27.04 93 ALA B O 1
ATOM 1458 N N . GLY B 1 43 ? -36.006 -27.020 22.957 1.00 29.43 94 GLY B N 1
ATOM 1459 C CA . GLY B 1 43 ? -36.038 -26.745 24.387 1.00 30.12 94 GLY B CA 1
ATOM 1460 C C . GLY B 1 43 ? -34.726 -26.186 24.901 1.00 27.61 94 GLY B C 1
ATOM 1461 O O . GLY B 1 43 ? -34.707 -25.300 25.743 1.00 26.64 94 GLY B O 1
ATOM 1462 N N . ASP B 1 44 ? -33.618 -26.710 24.394 1.00 29.86 95 ASP B N 1
ATOM 1463 C CA . ASP B 1 44 ? -32.316 -26.180 24.761 1.00 30.20 95 ASP B CA 1
ATOM 1464 C C . ASP B 1 44 ? -32.208 -24.738 24.294 1.00 31.99 95 ASP B C 1
ATOM 1465 O O . ASP B 1 44 ? -31.706 -23.887 25.022 1.00 32.24 95 ASP B O 1
ATOM 1470 N N . GLU B 1 45 ? -32.684 -24.465 23.080 1.00 30.45 96 GLU B N 1
ATOM 1471 C CA . GLU B 1 45 ? -32.513 -23.143 22.499 1.00 28.73 96 GLU B CA 1
ATOM 1472 C C . GLU B 1 45 ? -33.347 -22.120 23.261 1.00 31.98 96 GLU B C 1
ATOM 1473 O O . GLU B 1 45 ? -32.886 -21.022 23.539 1.00 33.19 96 GLU B O 1
ATOM 1479 N N . PHE B 1 46 ? -34.567 -22.503 23.612 1.00 30.82 97 PHE B N 1
ATOM 1480 C CA . PHE B 1 46 ? -35.447 -21.678 24.437 1.00 32.57 97 PHE B CA 1
ATOM 1481 C C . PHE B 1 46 ? -34.824 -21.321 25.785 1.00 29.14 97 PHE B C 1
ATOM 1482 O O . PHE B 1 46 ? -34.848 -20.178 26.223 1.00 29.28 97 PHE B O 1
ATOM 1490 N N . GLU B 1 47 ? -34.287 -22.321 26.458 1.00 29.69 98 GLU B N 1
ATOM 1491 C CA . GLU B 1 47 ? -33.746 -22.124 27.790 1.00 28.34 98 GLU B CA 1
ATOM 1492 C C . GLU B 1 47 ? -32.472 -21.261 27.793 1.00 35.82 98 GLU B C 1
ATOM 1493 O O . GLU B 1 47 ? -32.284 -20.398 28.671 1.00 34.13 98 GLU B O 1
ATOM 1499 N N . LEU B 1 48 ? -31.610 -21.484 26.803 1.00 31.27 99 LEU B N 1
ATOM 1500 C CA . LEU B 1 48 ? -30.435 -20.640 26.604 1.00 34.51 99 LEU B CA 1
ATOM 1501 C C . LEU B 1 48 ? -30.814 -19.161 26.513 1.00 32.51 99 LEU B C 1
ATOM 1502 O O . LEU B 1 48 ? -30.087 -18.301 27.000 1.00 38.49 99 LEU B O 1
ATOM 1507 N N . ARG B 1 49 ? -31.952 -18.877 25.885 1.00 27.55 100 ARG B N 1
ATOM 1508 C CA . ARG B 1 49 ? -32.358 -17.509 25.583 1.00 29.82 100 ARG B CA 1
ATOM 1509 C C . ARG B 1 49 ? -33.212 -16.913 26.689 1.00 31.20 100 ARG B C 1
ATOM 1510 O O . ARG B 1 49 ? -33.167 -15.700 26.925 1.00 30.99 100 ARG B O 1
ATOM 1518 N N . TYR B 1 50 ? -34.004 -17.754 27.354 1.00 28.22 101 TYR B N 1
ATOM 1519 C CA . TYR B 1 50 ? -35.106 -17.235 28.164 1.00 30.68 101 TYR B CA 1
ATOM 1520 C C . TYR B 1 50 ? -35.142 -17.644 29.645 1.00 28.13 101 TYR B C 1
ATOM 1521 O O . TYR B 1 50 ? -35.984 -17.155 30.387 1.00 27.27 101 TYR B O 1
ATOM 1530 N N . ARG B 1 51 ? -34.221 -18.527 30.044 1.00 36.67 102 ARG B N 1
ATOM 1531 C CA . ARG B 1 51 ? -33.959 -18.925 31.446 1.00 37.94 102 ARG B CA 1
ATOM 1532 C C . ARG B 1 51 ? -34.465 -17.958 32.532 1.00 36.79 102 ARG B C 1
ATOM 1533 O O . ARG B 1 51 ? -35.341 -18.296 33.320 1.00 32.94 102 ARG B O 1
ATOM 1541 N N . ARG B 1 52 ? -33.897 -16.756 32.559 1.00 34.11 103 ARG B N 1
ATOM 1542 C CA . ARG B 1 52 ? -34.214 -15.755 33.580 1.00 34.72 103 ARG B CA 1
ATOM 1543 C C . ARG B 1 52 ? -35.708 -15.453 33.750 1.00 34.15 103 ARG B C 1
ATOM 1544 O O . ARG B 1 52 ? -36.132 -14.997 34.809 1.00 35.90 103 ARG B O 1
ATOM 1552 N N . ALA B 1 53 ? -36.500 -15.737 32.720 1.00 33.50 104 ALA B N 1
ATOM 1553 C CA . ALA B 1 53 ? -37.940 -15.497 32.763 1.00 31.84 104 ALA B CA 1
ATOM 1554 C C . ALA B 1 53 ? -38.726 -16.562 33.530 1.00 37.49 104 ALA B C 1
ATOM 1555 O O . ALA B 1 53 ? -39.867 -16.328 33.914 1.00 43.99 104 ALA B O 1
ATOM 1557 N N . PHE B 1 54 ? -38.133 -17.734 33.744 1.00 35.69 105 PHE B N 1
ATOM 1558 C CA . PHE B 1 54 ? -38.796 -18.777 34.528 1.00 32.73 105 PHE B CA 1
ATOM 1559 C C . PHE B 1 54 ? -37.845 -19.512 35.467 1.00 29.83 105 PHE B C 1
ATOM 1560 O O . PHE B 1 54 ? -37.894 -20.733 35.575 1.00 30.99 105 PHE B O 1
ATOM 1568 N N . SER B 1 55 ? -36.980 -18.765 36.141 1.00 32.53 106 SER B N 1
ATOM 1569 C CA . SER B 1 55 ? -36.138 -19.327 37.195 1.00 33.28 106 SER B CA 1
ATOM 1570 C C . SER B 1 55 ? -36.834 -19.251 38.548 1.00 35.83 106 SER B C 1
ATOM 1571 O O . SER B 1 55 ? -37.824 -18.516 38.709 1.00 30.97 106 SER B O 1
ATOM 1574 N N . ASP B 1 56 ? -36.321 -20.020 39.509 1.00 36.62 107 ASP B N 1
ATOM 1575 C CA . ASP B 1 56 ? -36.748 -19.892 40.899 1.00 40.73 107 ASP B CA 1
ATOM 1576 C C . ASP B 1 56 ? -38.231 -20.245 41.046 1.00 42.74 107 ASP B C 1
ATOM 1577 O O . ASP B 1 56 ? -38.943 -19.656 41.863 1.00 40.93 107 ASP B O 1
ATOM 1582 N N . LEU B 1 57 ? -38.691 -21.203 40.244 1.00 38.85 108 LEU B N 1
ATOM 1583 C CA . LEU B 1 57 ? -40.108 -21.566 40.215 1.00 40.75 108 LEU B CA 1
ATOM 1584 C C . LEU B 1 57 ? -40.673 -22.030 41.571 1.00 44.86 108 LEU B C 1
ATOM 1585 O O . LEU B 1 57 ? -41.778 -21.634 41.958 1.00 46.20 108 LEU B O 1
ATOM 1590 N N . THR B 1 58 ? -39.931 -22.860 42.298 1.00 42.64 109 THR B N 1
ATOM 1591 C CA . THR B 1 58 ? -40.454 -23.392 43.564 1.00 50.00 109 THR B CA 1
ATOM 1592 C C . THR B 1 58 ? -40.512 -22.345 44.672 1.00 43.36 109 THR B C 1
ATOM 1593 O O . THR B 1 58 ? -41.358 -22.434 45.549 1.00 46.51 109 THR B O 1
ATOM 1597 N N . SER B 1 59 ? -39.619 -21.359 44.623 1.00 45.30 110 SER B N 1
ATOM 1598 C CA . SER B 1 59 ? -39.690 -20.220 45.535 1.00 42.11 110 SER B CA 1
ATOM 1599 C C . SER B 1 59 ? -40.786 -19.264 45.090 1.00 42.43 110 SER B C 1
ATOM 1600 O O . SER B 1 59 ? -41.650 -18.886 45.880 1.00 45.27 110 SER B O 1
ATOM 1603 N N . GLN B 1 60 ? -40.762 -18.899 43.814 1.00 39.24 111 GLN B N 1
ATOM 1604 C CA . GLN B 1 60 ? -41.749 -17.981 43.261 1.00 39.57 111 GLN B CA 1
ATOM 1605 C C . GLN B 1 60 ? -43.186 -18.492 43.248 1.00 45.49 111 GLN B C 1
ATOM 1606 O O . GLN B 1 60 ? -44.107 -17.728 43.520 1.00 50.68 111 GLN B O 1
ATOM 1612 N N . LEU B 1 61 ? -43.387 -19.761 42.904 1.00 39.59 112 LEU B N 1
ATOM 1613 C CA . LEU B 1 61 ? -44.738 -20.318 42.856 1.00 40.77 112 LEU B CA 1
ATOM 1614 C C . LEU B 1 61 ? -45.122 -20.974 44.184 1.00 45.13 112 LEU B C 1
ATOM 1615 O O . LEU B 1 61 ? -46.230 -21.513 44.314 1.00 40.47 112 LEU B O 1
ATOM 1620 N N . HIS B 1 62 ? -44.206 -20.944 45.154 1.00 39.90 113 HIS B N 1
ATOM 1621 C CA . HIS B 1 62 ? -44.418 -21.600 46.447 1.00 45.22 113 HIS B CA 1
ATOM 1622 C C . HIS B 1 62 ? -44.824 -23.075 46.285 1.00 46.77 113 HIS B C 1
ATOM 1623 O O . HIS B 1 62 ? -45.876 -23.505 46.772 1.00 45.02 113 HIS B O 1
ATOM 1630 N N . ILE B 1 63 ? -43.978 -23.843 45.605 1.00 44.20 114 ILE B N 1
ATOM 1631 C CA . ILE B 1 63 ? -44.310 -25.213 45.234 1.00 35.63 114 ILE B CA 1
ATOM 1632 C C . ILE B 1 63 ? -44.249 -26.222 46.389 1.00 39.85 114 ILE B C 1
ATOM 1633 O O . ILE B 1 63 ? -43.194 -26.435 47.001 1.00 37.75 114 ILE B O 1
ATOM 1638 N N . THR B 1 64 ? -45.399 -26.827 46.684 1.00 38.58 115 THR B N 1
ATOM 1639 C CA . THR B 1 64 ? -45.473 -28.023 47.527 1.00 39.23 115 THR B CA 1
ATOM 1640 C C . THR B 1 64 ? -46.330 -29.067 46.806 1.00 36.16 115 THR B C 1
ATOM 1641 O O . THR B 1 64 ? -47.114 -28.711 45.918 1.00 34.47 115 THR B O 1
ATOM 1645 N N . PRO B 1 65 ? -46.206 -30.352 47.195 1.00 34.73 116 PRO B N 1
ATOM 1646 C CA . PRO B 1 65 ? -47.008 -31.367 46.497 1.00 30.26 116 PRO B CA 1
ATOM 1647 C C . PRO B 1 65 ? -48.506 -31.071 46.568 1.00 35.67 116 PRO B C 1
ATOM 1648 O O . PRO B 1 65 ? -49.248 -31.418 45.646 1.00 32.85 116 PRO B O 1
ATOM 1652 N N . GLY B 1 66 ? -48.929 -30.380 47.622 1.00 34.94 117 GLY B N 1
ATOM 1653 C CA . GLY B 1 66 ? -50.327 -30.040 47.795 1.00 31.26 117 GLY B CA 1
ATOM 1654 C C . GLY B 1 66 ? -50.823 -28.925 46.905 1.00 36.18 117 GLY B C 1
ATOM 1655 O O . GLY B 1 66 ? -52.010 -28.877 46.576 1.00 36.92 117 GLY B O 1
ATOM 1656 N N . THR B 1 67 ? -49.922 -28.033 46.499 1.00 38.20 118 THR B N 1
ATOM 1657 C CA . THR B 1 67 ? -50.331 -26.833 45.762 1.00 43.87 118 THR B CA 1
ATOM 1658 C C . THR B 1 67 ? -49.744 -26.750 44.347 1.00 41.32 118 THR B C 1
ATOM 1659 O O . THR B 1 67 ? -50.132 -25.886 43.551 1.00 39.11 118 THR B O 1
ATOM 1663 N N . ALA B 1 68 ? -48.807 -27.640 44.050 1.00 39.48 119 ALA B N 1
ATOM 1664 C CA . ALA B 1 68 ? -48.145 -27.664 42.749 1.00 31.21 119 ALA B CA 1
ATOM 1665 C C . ALA B 1 68 ? -49.113 -27.699 41.556 1.00 34.45 119 ALA B C 1
ATOM 1666 O O . ALA B 1 68 ? -48.912 -26.976 40.564 1.00 30.84 119 ALA B O 1
ATOM 1668 N N . TYR B 1 69 ? -50.168 -28.508 41.632 1.00 35.72 120 TYR B N 1
ATOM 1669 C CA . TYR B 1 69 ? -51.046 -28.600 40.461 1.00 39.33 120 TYR B CA 1
ATOM 1670 C C . TYR B 1 69 ? -51.728 -27.284 40.158 1.00 36.10 120 TYR B C 1
ATOM 1671 O O . TYR B 1 69 ? -51.852 -26.891 38.998 1.00 38.32 120 TYR B O 1
ATOM 1680 N N . GLN B 1 70 ? -52.190 -26.623 41.212 1.00 42.00 121 GLN B N 1
ATOM 1681 C CA . GLN B 1 70 ? -52.877 -25.344 41.092 1.00 44.66 121 GLN B CA 1
ATOM 1682 C C . GLN B 1 70 ? -51.965 -24.290 40.427 1.00 36.31 121 GLN B C 1
ATOM 1683 O O . GLN B 1 70 ? -52.412 -23.474 39.617 1.00 28.28 121 GLN B O 1
ATOM 1689 N N . SER B 1 71 ? -50.677 -24.343 40.746 1.00 30.50 122 SER B N 1
ATOM 1690 C CA . SER B 1 71 ? -49.713 -23.436 40.146 1.00 30.01 122 SER B CA 1
ATOM 1691 C C . SER B 1 71 ? -49.467 -23.763 38.670 1.00 32.10 122 SER B C 1
ATOM 1692 O O . SER B 1 71 ? -49.360 -22.872 37.840 1.00 33.59 122 SER B O 1
ATOM 1695 N N . PHE B 1 72 ? -49.365 -25.052 38.369 1.00 33.63 123 PHE B N 1
ATOM 1696 C CA . PHE B 1 72 ? -49.192 -25.525 37.016 1.00 33.34 123 PHE B CA 1
ATOM 1697 C C . PHE B 1 72 ? -50.389 -25.136 36.167 1.00 35.17 123 PHE B C 1
ATOM 1698 O O . PHE B 1 72 ? -50.227 -24.680 35.034 1.00 30.23 123 PHE B O 1
ATOM 1706 N N . GLU B 1 73 ? -51.588 -25.337 36.710 1.00 34.98 124 GLU B N 1
ATOM 1707 C CA . GLU B 1 73 ? -52.823 -25.044 35.978 1.00 36.45 124 GLU B CA 1
ATOM 1708 C C . GLU B 1 73 ? -52.835 -23.575 35.613 1.00 37.73 124 GLU B C 1
ATOM 1709 O O . GLU B 1 73 ? -53.292 -23.188 34.536 1.00 34.43 124 GLU B O 1
ATOM 1715 N N . GLN B 1 74 ? -52.298 -22.771 36.527 1.00 38.05 125 GLN B N 1
ATOM 1716 C CA . GLN B 1 74 ? -52.327 -21.329 36.414 1.00 39.02 125 GLN B CA 1
ATOM 1717 C C . GLN B 1 74 ? -51.376 -20.877 35.319 1.00 37.74 125 GLN B C 1
ATOM 1718 O O . GLN B 1 74 ? -51.774 -20.133 34.420 1.00 33.80 125 GLN B O 1
ATOM 1724 N N . VAL B 1 75 ? -50.128 -21.334 35.386 1.00 30.69 126 VAL B N 1
ATOM 1725 C CA . VAL B 1 75 ? -49.153 -20.936 34.375 1.00 33.86 126 VAL B CA 1
ATOM 1726 C C . VAL B 1 75 ? -49.609 -21.281 32.945 1.00 33.63 126 VAL B C 1
ATOM 1727 O O . VAL B 1 75 ? -49.716 -20.397 32.104 1.00 33.16 126 VAL B O 1
ATOM 1731 N N . VAL B 1 76 ? -49.929 -22.541 32.671 1.00 35.33 127 VAL B N 1
ATOM 1732 C CA . VAL B 1 76 ? -50.226 -22.916 31.289 1.00 37.92 127 VAL B CA 1
ATOM 1733 C C . VAL B 1 76 ? -51.584 -22.427 30.761 1.00 38.05 127 VAL B C 1
ATOM 1734 O O . VAL B 1 76 ? -51.768 -22.314 29.544 1.00 37.54 127 VAL B O 1
ATOM 1738 N N . ASN B 1 77 ? -52.530 -22.125 31.647 1.00 34.21 128 ASN B N 1
ATOM 1739 C CA . ASN B 1 77 ? -53.787 -21.546 31.167 1.00 38.38 128 ASN B CA 1
ATOM 1740 C C . ASN B 1 77 ? -53.566 -20.134 30.658 1.00 39.07 128 ASN B C 1
ATOM 1741 O O . ASN B 1 77 ? -54.156 -19.716 29.663 1.00 33.92 128 ASN B O 1
ATOM 1746 N N . GLU B 1 78 ? -52.699 -19.413 31.359 1.00 37.70 129 GLU B N 1
ATOM 1747 C CA . GLU B 1 78 ? -52.374 -18.041 31.021 1.00 33.99 129 GLU B CA 1
ATOM 1748 C C . GLU B 1 78 ? -51.477 -18.015 29.789 1.00 36.84 129 GLU B C 1
ATOM 1749 O O . GLU B 1 78 ? -51.613 -17.140 28.935 1.00 40.38 129 GLU B O 1
ATOM 1755 N N . LEU B 1 79 ? -50.575 -18.991 29.705 1.00 34.29 130 LEU B N 1
ATOM 1756 C CA . LEU B 1 79 ? -49.643 -19.115 28.595 1.00 33.30 130 LEU B CA 1
ATOM 1757 C C . LEU B 1 79 ? -50.384 -19.336 27.274 1.00 36.86 130 LEU B C 1
ATOM 1758 O O . LEU B 1 79 ? -50.024 -18.764 26.243 1.00 33.23 130 LEU B O 1
ATOM 1763 N N . PHE B 1 80 ? -51.432 -20.150 27.309 1.00 38.09 131 PHE B N 1
ATOM 1764 C CA . PHE B 1 80 ? -52.188 -20.444 26.100 1.00 33.55 131 PHE B CA 1
ATOM 1765 C C . PHE B 1 80 ? -53.527 -19.712 26.050 1.00 36.94 131 PHE B C 1
ATOM 1766 O O . PHE B 1 80 ? -54.353 -19.993 25.184 1.00 40.01 131 PHE B O 1
ATOM 1774 N N . ARG B 1 81 ? -53.726 -18.760 26.962 1.00 37.31 132 ARG B N 1
ATOM 1775 C CA . ARG B 1 81 ? -55.011 -18.066 27.095 1.00 38.55 132 ARG B CA 1
ATOM 1776 C C . ARG B 1 81 ? -55.522 -17.403 25.813 1.00 42.22 132 ARG B C 1
ATOM 1777 O O . ARG B 1 81 ? -56.712 -17.488 25.512 1.00 44.76 132 ARG B O 1
ATOM 1785 N N . ASP B 1 82 ? -54.636 -16.753 25.064 1.00 37.64 133 ASP B N 1
ATOM 1786 C CA . ASP B 1 82 ? -55.054 -16.033 23.862 1.00 45.73 133 ASP B CA 1
ATOM 1787 C C . ASP B 1 82 ? -54.806 -16.824 22.572 1.00 46.63 133 ASP B C 1
ATOM 1788 O O . ASP B 1 82 ? -54.951 -16.293 21.468 1.00 42.97 133 ASP B O 1
ATOM 1793 N N . GLY B 1 83 ? -54.439 -18.095 22.717 1.00 44.63 134 GLY B N 1
ATOM 1794 C CA . GLY B 1 83 ? -54.247 -18.969 21.570 1.00 39.39 134 GLY B CA 1
ATOM 1795 C C . GLY B 1 83 ? -52.996 -19.828 21.663 1.00 37.31 134 GLY B C 1
ATOM 1796 O O . GLY B 1 83 ? -52.276 -19.776 22.662 1.00 39.60 134 GLY B O 1
ATOM 1797 N N . VAL B 1 84 ? -52.748 -20.617 20.618 1.00 38.19 135 VAL B N 1
ATOM 1798 C CA . VAL B 1 84 ? -51.585 -21.509 20.543 1.00 36.48 135 VAL B CA 1
ATOM 1799 C C . VAL B 1 84 ? -50.660 -21.156 19.368 1.00 34.89 135 VAL B C 1
ATOM 1800 O O . VAL B 1 84 ? -51.117 -20.710 18.310 1.00 32.02 135 VAL B O 1
ATOM 1804 N N . ASN B 1 85 ? -49.358 -21.334 19.570 1.00 33.15 136 ASN B N 1
ATOM 1805 C CA . ASN B 1 85 ? -48.424 -21.438 18.452 1.00 33.26 136 ASN B CA 1
ATOM 1806 C C . ASN B 1 85 ? -47.254 -22.332 18.852 1.00 33.61 136 ASN B C 1
ATOM 1807 O O . ASN B 1 85 ? -47.165 -22.759 20.002 1.00 36.02 136 ASN B O 1
ATOM 1812 N N . TRP B 1 86 ? -46.356 -22.613 17.921 1.00 30.67 137 TRP B N 1
ATOM 1813 C CA . TRP B 1 86 ? -45.271 -23.533 18.217 1.00 32.27 137 TRP B CA 1
ATOM 1814 C C . TRP B 1 86 ? -44.351 -23.014 19.315 1.00 31.68 137 TRP B C 1
ATOM 1815 O O . TRP B 1 86 ? -43.921 -23.780 20.169 1.00 31.79 137 TRP B O 1
ATOM 1826 N N . GLY B 1 87 ? -44.068 -21.713 19.290 1.00 30.41 138 GLY B N 1
ATOM 1827 C CA . GLY B 1 87 ? -43.266 -21.071 20.317 1.00 27.53 138 GLY B CA 1
ATOM 1828 C C . GLY B 1 87 ? -43.806 -21.290 21.719 1.00 30.69 138 GLY B C 1
ATOM 1829 O O . GLY B 1 87 ? -43.065 -21.678 22.623 1.00 30.65 138 GLY B O 1
ATOM 1830 N N . ARG B 1 88 ? -45.101 -21.074 21.907 1.00 27.08 139 ARG B N 1
ATOM 1831 C CA . ARG B 1 88 ? -45.705 -21.299 23.217 1.00 31.18 139 ARG B CA 1
ATOM 1832 C C . ARG B 1 88 ? -45.646 -22.760 23.646 1.00 29.93 139 ARG B C 1
ATOM 1833 O O . ARG B 1 88 ? -45.403 -23.074 24.820 1.00 29.78 139 ARG B O 1
ATOM 1841 N N . ILE B 1 89 ? -45.859 -23.653 22.689 1.00 32.69 140 ILE B N 1
ATOM 1842 C CA . ILE B 1 89 ? -45.783 -25.085 22.963 1.00 31.84 140 ILE B CA 1
ATOM 1843 C C . ILE B 1 89 ? -44.382 -25.424 23.473 1.00 29.84 140 ILE B C 1
ATOM 1844 O O . ILE B 1 89 ? -44.235 -26.163 24.433 1.00 30.45 140 ILE B O 1
ATOM 1849 N N . VAL B 1 90 ? -43.360 -24.850 22.851 1.00 26.76 141 VAL B N 1
ATOM 1850 C CA . VAL B 1 90 ? -41.987 -25.103 23.264 1.00 26.45 141 VAL B CA 1
ATOM 1851 C C . VAL B 1 90 ? -41.782 -24.555 24.676 1.00 31.05 141 VAL B C 1
ATOM 1852 O O . VAL B 1 90 ? -41.101 -25.170 25.512 1.00 28.85 141 VAL B O 1
ATOM 1856 N N . ALA B 1 91 ? -42.392 -23.403 24.934 1.00 26.04 142 ALA B N 1
ATOM 1857 C CA . ALA B 1 91 ? -42.303 -22.766 26.227 1.00 27.35 142 ALA B CA 1
ATOM 1858 C C . ALA B 1 91 ? -42.929 -23.697 27.257 1.00 28.79 142 ALA B C 1
ATOM 1859 O O . ALA B 1 91 ? -42.336 -23.983 28.299 1.00 26.63 142 ALA B O 1
ATOM 1861 N N . PHE B 1 92 ? -44.128 -24.173 26.938 1.00 26.31 143 PHE B N 1
ATOM 1862 C CA . PHE B 1 92 ? -44.860 -25.116 27.781 1.00 26.38 143 PHE B CA 1
ATOM 1863 C C . PHE B 1 92 ? -44.003 -26.331 28.169 1.00 24.51 143 PHE B C 1
ATOM 1864 O O . PHE B 1 92 ? -43.978 -26.744 29.330 1.00 29.59 143 PHE B O 1
ATOM 1872 N N . PHE B 1 93 ? -43.288 -26.894 27.208 1.00 21.54 144 PHE B N 1
ATOM 1873 C CA . PHE B 1 93 ? -42.400 -27.999 27.524 1.00 27.36 144 PHE B CA 1
ATOM 1874 C C . PHE B 1 93 ? -41.292 -27.569 28.484 1.00 28.84 144 PHE B C 1
ATOM 1875 O O . PHE B 1 93 ? -41.123 -28.174 29.543 1.00 28.28 144 PHE B O 1
ATOM 1883 N N . SER B 1 94 ? -40.568 -26.510 28.127 1.00 28.37 145 SER B N 1
ATOM 1884 C CA . SER B 1 94 ? -39.419 -26.056 28.909 1.00 29.82 145 SER B CA 1
ATOM 1885 C C . SER B 1 94 ? -39.799 -25.731 30.348 1.00 29.90 145 SER B C 1
ATOM 1886 O O . SER B 1 94 ? -38.996 -25.913 31.262 1.00 28.04 145 SER B O 1
ATOM 1889 N N . PHE B 1 95 ? -41.010 -25.211 30.522 1.00 23.86 146 PHE B N 1
ATOM 1890 C CA . PHE B 1 95 ? -41.535 -24.883 31.828 1.00 28.25 146 PHE B CA 1
ATOM 1891 C C . PHE B 1 95 ? -41.695 -26.169 32.650 1.00 31.06 146 PHE B C 1
ATOM 1892 O O . PHE B 1 95 ? -41.167 -26.266 33.772 1.00 25.24 146 PHE B O 1
ATOM 1900 N N . GLY B 1 96 ? -42.389 -27.152 32.067 1.00 27.57 147 GLY B N 1
ATOM 1901 C CA . GLY B 1 96 ? -42.573 -28.460 32.684 1.00 26.27 147 GLY B CA 1
ATOM 1902 C C . GLY B 1 96 ? -41.245 -29.091 33.079 1.00 27.45 147 GLY B C 1
ATOM 1903 O O . GLY B 1 96 ? -41.063 -29.582 34.208 1.00 26.44 147 GLY B O 1
ATOM 1904 N N . GLY B 1 97 ? -40.309 -29.053 32.138 1.00 26.92 148 GLY B N 1
ATOM 1905 C CA . GLY B 1 97 ? -38.966 -29.544 32.357 1.00 30.41 148 GLY B CA 1
ATOM 1906 C C . GLY B 1 97 ? -38.313 -28.830 33.520 1.00 28.00 148 GLY B C 1
ATOM 1907 O O . GLY B 1 97 ? -37.666 -29.458 34.365 1.00 29.53 148 GLY B O 1
ATOM 1908 N N . ALA B 1 98 ? -38.503 -27.516 33.574 1.00 25.01 149 ALA B N 1
ATOM 1909 C CA . ALA B 1 98 ? -37.876 -26.713 34.606 1.00 23.01 149 ALA B CA 1
ATOM 1910 C C . ALA B 1 98 ? -38.518 -27.000 35.979 1.00 26.07 149 ALA B C 1
ATOM 1911 O O . ALA B 1 98 ? -37.842 -27.060 36.998 1.00 25.16 149 ALA B O 1
ATOM 1913 N N . LEU B 1 99 ? -39.829 -27.199 35.982 1.00 22.43 150 LEU B N 1
ATOM 1914 C CA . LEU B 1 99 ? -40.559 -27.469 37.198 1.00 22.21 150 LEU B CA 1
ATOM 1915 C C . LEU B 1 99 ? -40.159 -28.832 37.796 1.00 33.36 150 LEU B C 1
ATOM 1916 O O . LEU B 1 99 ? -40.005 -28.958 39.028 1.00 25.19 150 LEU B O 1
ATOM 1921 N N . CYS B 1 100 ? -39.978 -29.836 36.922 1.00 28.79 151 CYS B N 1
ATOM 1922 C CA . CYS B 1 100 ? -39.497 -31.163 37.331 1.00 26.54 151 CYS B CA 1
ATOM 1923 C C . CYS B 1 100 ? -38.095 -31.115 37.924 1.00 26.35 151 CYS B C 1
ATOM 1924 O O . CYS B 1 100 ? -37.823 -31.716 38.964 1.00 28.87 151 CYS B O 1
ATOM 1927 N N . VAL B 1 101 ? -37.205 -30.397 37.258 1.00 27.27 152 VAL B N 1
ATOM 1928 C CA . VAL B 1 101 ? -35.834 -30.268 37.730 1.00 32.37 152 VAL B CA 1
ATOM 1929 C C . VAL B 1 101 ? -35.775 -29.651 39.134 1.00 35.61 152 VAL B C 1
ATOM 1930 O O . VAL B 1 101 ? -35.089 -30.166 40.027 1.00 37.91 152 VAL B O 1
ATOM 1934 N N . GLU B 1 102 ? -36.521 -28.567 39.325 1.00 31.93 153 GLU B N 1
ATOM 1935 C CA . GLU B 1 102 ? -36.541 -27.856 40.594 1.00 36.00 153 GLU B CA 1
ATOM 1936 C C . GLU B 1 102 ? -37.136 -28.716 41.697 1.00 36.14 153 GLU B C 1
ATOM 1937 O O . GLU B 1 102 ? -36.637 -28.740 42.823 1.00 36.23 153 GLU B O 1
ATOM 1943 N N . SER B 1 103 ? -38.209 -29.414 41.354 1.00 31.26 154 SER B N 1
ATOM 1944 C CA . SER B 1 103 ? -38.865 -30.316 42.278 1.00 32.32 154 SER B CA 1
ATOM 1945 C C . SER B 1 103 ? -37.907 -31.365 42.822 1.00 36.97 154 SER B C 1
ATOM 1946 O O . SER B 1 103 ? -37.909 -31.640 44.022 1.00 38.72 154 SER B O 1
ATOM 1949 N N . VAL B 1 104 ? -37.095 -31.953 41.944 1.00 34.46 155 VAL B N 1
ATOM 1950 C CA . VAL B 1 104 ? -36.110 -32.929 42.389 1.00 32.23 155 VAL B CA 1
ATOM 1951 C C . VAL B 1 104 ? -35.026 -32.249 43.220 1.00 35.07 155 VAL B C 1
ATOM 1952 O O . VAL B 1 104 ? -34.605 -32.787 44.239 1.00 34.18 155 VAL B O 1
ATOM 1956 N N . ASP B 1 105 ? -34.578 -31.072 42.771 1.00 35.38 156 ASP B N 1
ATOM 1957 C CA . ASP B 1 105 ? -33.606 -30.269 43.506 1.00 37.89 156 ASP B CA 1
ATOM 1958 C C . ASP B 1 105 ? -34.027 -30.109 44.972 1.00 42.15 156 ASP B C 1
ATOM 1959 O O . ASP B 1 105 ? -33.200 -30.184 45.884 1.00 33.05 156 ASP B O 1
ATOM 1964 N N . LYS B 1 106 ? -35.321 -29.889 45.189 1.00 33.81 157 LYS B N 1
ATOM 1965 C CA . LYS B 1 106 ? -35.806 -29.604 46.522 1.00 37.35 157 LYS B CA 1
ATOM 1966 C C . LYS B 1 106 ? -36.457 -30.805 47.200 1.00 40.04 157 LYS B C 1
ATOM 1967 O O . LYS B 1 106 ? -37.197 -30.653 48.185 1.00 38.75 157 LYS B O 1
ATOM 1973 N N . GLU B 1 107 ? -36.136 -31.989 46.678 1.00 33.25 158 GLU B N 1
ATOM 1974 C CA . GLU B 1 107 ? -36.584 -33.255 47.235 1.00 32.93 158 GLU B CA 1
ATOM 1975 C C . GLU B 1 107 ? -38.103 -33.331 47.224 1.00 31.48 158 GLU B C 1
ATOM 1976 O O . GLU B 1 107 ? -38.733 -33.654 48.223 1.00 34.91 158 GLU B O 1
ATOM 1982 N N . MET B 1 108 ? -38.693 -33.014 46.084 1.00 35.94 159 MET B N 1
ATOM 1983 C CA . MET B 1 108 ? -40.101 -33.310 45.873 1.00 33.50 159 MET B CA 1
ATOM 1984 C C . MET B 1 108 ? -40.278 -34.175 44.638 1.00 36.27 159 MET B C 1
ATOM 1985 O O . MET B 1 108 ? -41.082 -33.849 43.758 1.00 36.48 159 MET B O 1
ATOM 1990 N N . GLN B 1 109 ? -39.534 -35.289 44.599 1.00 36.18 160 GLN B N 1
ATOM 1991 C CA . GLN B 1 109 ? -39.420 -36.137 43.405 1.00 37.36 160 GLN B CA 1
ATOM 1992 C C . GLN B 1 109 ? -40.779 -36.641 42.970 1.00 35.26 160 GLN B C 1
ATOM 1993 O O . GLN B 1 109 ? -41.006 -36.916 41.796 1.00 37.41 160 GLN B O 1
ATOM 1999 N N . VAL B 1 110 ? -41.687 -36.727 43.931 1.00 32.78 161 VAL B N 1
ATOM 2000 C CA . VAL B 1 110 ? -43.031 -37.246 43.719 1.00 32.00 161 VAL B CA 1
ATOM 2001 C C . VAL B 1 110 ? -43.814 -36.388 42.734 1.00 32.12 161 VAL B C 1
ATOM 2002 O O . VAL B 1 110 ? -44.874 -36.785 42.241 1.00 34.88 161 VAL B O 1
ATOM 2006 N N . LEU B 1 111 ? -43.300 -35.197 42.454 1.00 33.16 162 LEU B N 1
ATOM 2007 C CA . LEU B 1 111 ? -43.975 -34.303 41.526 1.00 33.44 162 LEU B CA 1
ATOM 2008 C C . LEU B 1 111 ? -43.673 -34.652 40.060 1.00 32.20 162 LEU B C 1
ATOM 2009 O O . LEU B 1 111 ? -44.500 -34.411 39.175 1.00 26.29 162 LEU B O 1
ATOM 2014 N N . VAL B 1 112 ? -42.500 -35.236 39.821 1.00 28.19 163 VAL B N 1
ATOM 2015 C CA . VAL B 1 112 ? -42.043 -35.521 38.469 1.00 33.60 163 VAL B CA 1
ATOM 2016 C C . VAL B 1 112 ? -43.059 -36.294 37.624 1.00 34.75 163 VAL B C 1
ATOM 2017 O O . VAL B 1 112 ? -43.372 -35.886 36.502 1.00 33.26 163 VAL B O 1
ATOM 2021 N N . SER B 1 113 ? -43.604 -37.374 38.172 1.00 29.82 164 SER B N 1
ATOM 2022 C CA . SER B 1 113 ? -44.515 -38.217 37.404 1.00 32.22 164 SER B CA 1
ATOM 2023 C C . SER B 1 113 ? -45.882 -37.564 37.305 1.00 32.58 164 SER B C 1
ATOM 2024 O O . SER B 1 113 ? -46.650 -37.834 36.370 1.00 34.01 164 SER B O 1
ATOM 2027 N N . ARG B 1 114 ? -46.174 -36.698 38.273 1.00 35.31 165 ARG B N 1
ATOM 2028 C CA . ARG B 1 114 ? -47.424 -35.930 38.288 1.00 37.19 165 ARG B CA 1
ATOM 2029 C C . ARG B 1 114 ? -47.469 -34.833 37.227 1.00 33.62 165 ARG B C 1
ATOM 2030 O O . ARG B 1 114 ? -48.465 -34.706 36.513 1.00 34.47 165 ARG B O 1
ATOM 2038 N N . ILE B 1 115 ? -46.397 -34.045 37.131 1.00 34.07 166 ILE B N 1
ATOM 2039 C CA . ILE B 1 115 ? -46.267 -33.025 36.087 1.00 32.53 166 ILE B CA 1
ATOM 2040 C C . ILE B 1 115 ? -46.319 -33.684 34.706 1.00 32.50 166 ILE B C 1
ATOM 2041 O O . ILE B 1 115 ? -47.059 -33.247 33.817 1.00 30.10 166 ILE B O 1
ATOM 2046 N N . ALA B 1 116 ? -45.526 -34.742 34.546 1.00 34.09 167 ALA B N 1
ATOM 2047 C CA . ALA B 1 116 ? -45.517 -35.529 33.318 1.00 31.37 167 ALA B CA 1
ATOM 2048 C C . ALA B 1 116 ? -46.932 -35.922 32.941 1.00 30.38 167 ALA B C 1
ATOM 2049 O O . ALA B 1 116 ? -47.350 -35.774 31.792 1.00 34.21 167 ALA B O 1
ATOM 2051 N N . ALA B 1 117 ? -47.682 -36.406 33.916 1.00 27.21 168 ALA B N 1
ATOM 2052 C CA . ALA B 1 117 ? -49.067 -36.741 33.648 1.00 31.60 168 ALA B CA 1
ATOM 2053 C C . ALA B 1 117 ? -49.849 -35.493 33.235 1.00 33.87 168 ALA B C 1
ATOM 2054 O O . ALA B 1 117 ? -50.543 -35.522 32.217 1.00 34.77 168 ALA B O 1
ATOM 2056 N N . TRP B 1 118 ? -49.709 -34.403 34.001 1.00 30.32 169 TRP B N 1
ATOM 2057 C CA . TRP B 1 118 ? -50.462 -33.175 33.748 1.00 28.21 169 TRP B CA 1
ATOM 2058 C C . TRP B 1 118 ? -50.190 -32.622 32.361 1.00 33.01 169 TRP B C 1
ATOM 2059 O O . TRP B 1 118 ? -51.101 -32.136 31.698 1.00 35.61 169 TRP B O 1
ATOM 2070 N N . MET B 1 119 ? -48.935 -32.685 31.928 1.00 27.22 170 MET B N 1
ATOM 2071 C CA . MET B 1 119 ? -48.578 -32.191 30.607 1.00 31.03 170 MET B CA 1
ATOM 2072 C C . MET B 1 119 ? -49.188 -33.051 29.497 1.00 33.87 170 MET B C 1
ATOM 2073 O O . MET B 1 119 ? -49.668 -32.522 28.491 1.00 33.49 170 MET B O 1
ATOM 2078 N N . ALA B 1 120 ? -49.165 -34.372 29.687 1.00 32.39 171 ALA B N 1
ATOM 2079 C CA . ALA B 1 120 ? -49.721 -35.313 28.708 1.00 32.91 171 ALA B CA 1
ATOM 2080 C C . ALA B 1 120 ? -51.209 -35.075 28.510 1.00 37.23 171 ALA B C 1
ATOM 2081 O O . ALA B 1 120 ? -51.708 -35.036 27.380 1.00 34.55 171 ALA B O 1
ATOM 2083 N N . THR B 1 121 ? -51.915 -34.896 29.620 1.00 35.32 172 THR B N 1
ATOM 2084 C CA . THR B 1 121 ? -53.345 -34.622 29.570 1.00 38.08 172 THR B CA 1
ATOM 2085 C C . THR B 1 121 ? -53.637 -33.307 28.856 1.00 41.97 172 THR B C 1
ATOM 2086 O O . THR B 1 121 ? -54.591 -33.206 28.083 1.00 39.44 172 THR B O 1
ATOM 2090 N N . TYR B 1 122 ? -52.804 -32.303 29.116 1.00 38.21 173 TYR B N 1
ATOM 2091 C CA . TYR B 1 122 ? -53.002 -30.993 28.522 1.00 38.67 173 TYR B CA 1
ATOM 2092 C C . TYR B 1 122 ? -52.739 -31.062 27.024 1.00 41.75 173 TYR B C 1
ATOM 2093 O O . TYR B 1 122 ? -53.478 -30.493 26.215 1.00 38.49 173 TYR B O 1
ATOM 2102 N N . LEU B 1 123 ? -51.666 -31.761 26.673 1.00 37.49 174 LEU B N 1
ATOM 2103 C CA . LEU B 1 123 ? -51.307 -31.980 25.288 1.00 37.70 174 LEU B CA 1
ATOM 2104 C C . LEU B 1 123 ? -52.470 -32.672 24.551 1.00 42.98 174 LEU B C 1
ATOM 2105 O O . LEU B 1 123 ? -52.952 -32.157 23.532 1.00 44.42 174 LEU B O 1
ATOM 2110 N N . ASN B 1 124 ? -52.948 -33.801 25.084 1.00 37.51 175 ASN B N 1
ATOM 2111 C CA . ASN B 1 124 ? -54.063 -34.526 24.471 1.00 41.91 175 ASN B CA 1
ATOM 2112 C C . ASN B 1 124 ? -55.306 -33.654 24.279 1.00 42.65 175 ASN B C 1
ATOM 2113 O O . ASN B 1 124 ? -55.902 -33.618 23.194 1.00 42.79 175 ASN B O 1
ATOM 2118 N N . ASP B 1 125 ? -55.676 -32.939 25.333 1.00 41.12 176 ASP B N 1
ATOM 2119 C CA . ASP B 1 125 ? -56.968 -32.270 25.384 1.00 45.12 176 ASP B CA 1
ATOM 2120 C C . ASP B 1 125 ? -56.971 -30.879 24.759 1.00 51.10 176 ASP B C 1
ATOM 2121 O O . ASP B 1 125 ? -57.968 -30.468 24.171 1.00 58.36 176 ASP B O 1
ATOM 2126 N N . HIS B 1 126 ? -55.866 -30.151 24.869 1.00 51.22 177 HIS B N 1
ATOM 2127 C CA . HIS B 1 126 ? -55.887 -28.746 24.465 1.00 48.27 177 HIS B CA 1
ATOM 2128 C C . HIS B 1 126 ? -54.917 -28.334 23.349 1.00 47.80 177 HIS B C 1
ATOM 2129 O O . HIS B 1 126 ? -55.234 -27.451 22.547 1.00 55.84 177 HIS B O 1
ATOM 2136 N N . LEU B 1 127 ? -53.750 -28.963 23.283 1.00 41.72 178 LEU B N 1
ATOM 2137 C CA . LEU B 1 127 ? -52.794 -28.631 22.229 1.00 40.64 178 LEU B CA 1
ATOM 2138 C C . LEU B 1 127 ? -52.980 -29.480 20.971 1.00 43.23 178 LEU B C 1
ATOM 2139 O O . LEU B 1 127 ? -52.758 -28.995 19.866 1.00 45.27 178 LEU B O 1
ATOM 2144 N N . GLU B 1 128 ? -53.379 -30.739 21.145 1.00 41.62 179 GLU B N 1
ATOM 2145 C CA . GLU B 1 128 ? -53.491 -31.677 20.027 1.00 46.45 179 GLU B CA 1
ATOM 2146 C C . GLU B 1 128 ? -54.319 -31.193 18.824 1.00 43.12 179 GLU B C 1
ATOM 2147 O O . GLU B 1 128 ? -53.853 -31.276 17.692 1.00 41.74 179 GLU B O 1
ATOM 2153 N N . PRO B 1 129 ? -55.547 -30.700 19.055 1.00 45.46 180 PRO B N 1
ATOM 2154 C CA . PRO B 1 129 ? -56.325 -30.212 17.905 1.00 46.30 180 PRO B CA 1
ATOM 2155 C C . PRO B 1 129 ? -55.629 -29.110 17.093 1.00 45.78 180 PRO B C 1
ATOM 2156 O O . PRO B 1 129 ? -55.677 -29.131 15.854 1.00 44.31 180 PRO B O 1
ATOM 2160 N N . TRP B 1 130 ? -54.995 -28.166 17.785 1.00 42.77 181 TRP B N 1
ATOM 2161 C CA . TRP B 1 130 ? -54.243 -27.116 17.113 1.00 40.00 181 TRP B CA 1
ATOM 2162 C C . TRP B 1 130 ? -53.095 -27.675 16.282 1.00 39.73 181 TRP B C 1
ATOM 2163 O O . TRP B 1 130 ? -52.907 -27.282 15.130 1.00 40.25 181 TRP B O 1
ATOM 2174 N N . ILE B 1 131 ? -52.315 -28.571 16.880 1.00 37.68 182 ILE B N 1
ATOM 2175 C CA . ILE B 1 131 ? -51.182 -29.190 16.183 1.00 47.21 182 ILE B CA 1
ATOM 2176 C C . ILE B 1 131 ? -51.609 -29.872 14.877 1.00 48.01 182 ILE B C 1
ATOM 2177 O O . ILE B 1 131 ? -50.942 -29.751 13.841 1.00 42.68 182 ILE B O 1
ATOM 2182 N N . GLN B 1 132 ? -52.738 -30.575 14.943 1.00 48.96 183 GLN B N 1
ATOM 2183 C CA . GLN B 1 132 ? -53.262 -31.332 13.814 1.00 45.90 183 GLN B CA 1
ATOM 2184 C C . GLN B 1 132 ? -53.813 -30.407 12.721 1.00 46.76 183 GLN B C 1
ATOM 2185 O O . GLN B 1 132 ? -53.840 -30.779 11.554 1.00 45.35 183 GLN B O 1
ATOM 2191 N N . GLU B 1 133 ? -54.244 -29.206 13.102 1.00 43.08 184 GLU B N 1
ATOM 2192 C CA . GLU B 1 133 ? -54.763 -28.246 12.138 1.00 36.11 184 GLU B CA 1
ATOM 2193 C C . GLU B 1 133 ? -53.625 -27.354 11.655 1.00 42.35 184 GLU B C 1
ATOM 2194 O O . GLU B 1 133 ? -53.802 -26.543 10.753 1.00 44.85 184 GLU B O 1
ATOM 2200 N N . ASN B 1 134 ? -52.444 -27.507 12.246 1.00 41.16 185 ASN B N 1
ATOM 2201 C CA . ASN B 1 134 ? -51.312 -26.661 11.861 1.00 38.67 185 ASN B CA 1
ATOM 2202 C C . ASN B 1 134 ? -50.102 -27.402 11.309 1.00 39.76 185 ASN B C 1
ATOM 2203 O O . ASN B 1 134 ? -48.972 -26.905 11.338 1.00 41.58 185 ASN B O 1
ATOM 2208 N N . GLY B 1 135 ? -50.351 -28.597 10.795 1.00 49.37 186 GLY B N 1
ATOM 2209 C CA . GLY B 1 135 ? -49.371 -29.280 9.980 1.00 47.99 186 GLY B CA 1
ATOM 2210 C C . GLY B 1 135 ? -48.681 -30.395 10.714 1.00 46.99 186 GLY B C 1
ATOM 2211 O O . GLY B 1 135 ? -47.727 -30.977 10.205 1.00 51.19 186 GLY B O 1
ATOM 2212 N N . GLY B 1 136 ? -49.154 -30.684 11.919 1.00 52.39 187 GLY B N 1
ATOM 2213 C CA . GLY B 1 136 ? -48.615 -31.785 12.702 1.00 51.99 187 GLY B CA 1
ATOM 2214 C C . GLY B 1 136 ? -47.181 -31.593 13.161 1.00 42.38 187 GLY B C 1
ATOM 2215 O O . GLY B 1 136 ? -46.501 -30.628 12.784 1.00 39.34 187 GLY B O 1
ATOM 2216 N N . TRP B 1 137 ? -46.718 -32.523 13.988 1.00 37.80 188 TRP B N 1
ATOM 2217 C CA . TRP B 1 137 ? -45.363 -32.453 14.506 1.00 34.45 188 TRP B CA 1
ATOM 2218 C C . TRP B 1 137 ? -44.298 -32.453 13.398 1.00 38.75 188 TRP B C 1
ATOM 2219 O O . TRP B 1 137 ? -43.177 -31.991 13.616 1.00 39.61 188 TRP B O 1
ATOM 2230 N N . ASP B 1 138 ? -44.651 -32.959 12.213 1.00 43.92 189 ASP B N 1
ATOM 2231 C CA . ASP B 1 138 ? -43.725 -32.981 11.070 1.00 41.91 189 ASP B CA 1
ATOM 2232 C C . ASP 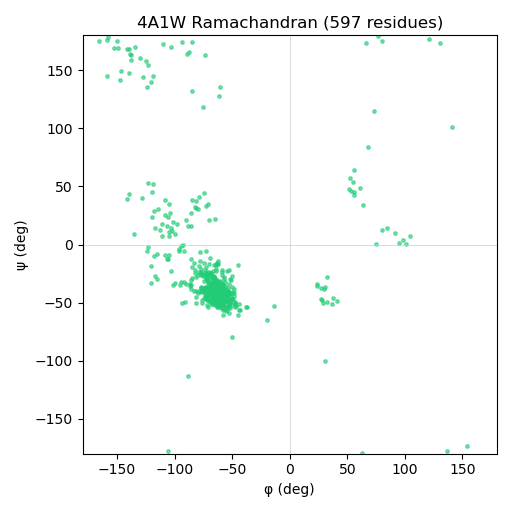B 1 138 ? -43.387 -31.564 10.603 1.00 40.92 189 ASP B C 1
ATOM 2233 O O . ASP B 1 138 ? -42.273 -31.290 10.153 1.00 42.87 189 ASP B O 1
ATOM 2238 N N . THR B 1 139 ? -44.348 -30.658 10.742 1.00 37.82 190 THR B N 1
ATOM 2239 C CA . THR B 1 139 ? -44.123 -29.256 10.439 1.00 42.20 190 THR B CA 1
ATOM 2240 C C . THR B 1 139 ? 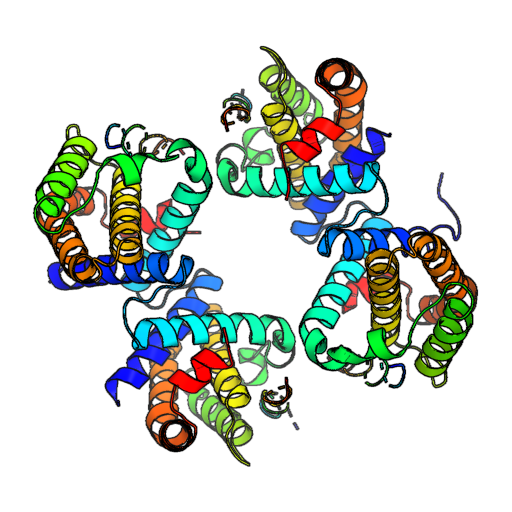-43.221 -28.620 11.492 1.00 39.96 190 THR B C 1
ATOM 2241 O O . THR B 1 139 ? -42.374 -27.783 11.176 1.00 40.61 190 THR B O 1
ATOM 2245 N N . PHE B 1 140 ? -43.403 -29.030 12.743 1.00 40.73 191 PHE B N 1
ATOM 2246 C CA . PHE B 1 140 ? -42.588 -28.516 13.833 1.00 34.74 191 PHE B CA 1
ATOM 2247 C C . PHE B 1 140 ? -41.120 -28.830 13.623 1.00 33.35 191 PHE B C 1
ATOM 2248 O O . PHE B 1 140 ? -40.253 -27.977 13.820 1.00 36.13 191 PHE B O 1
ATOM 2256 N N . VAL B 1 141 ? -40.849 -30.069 13.239 1.00 38.17 192 VAL B N 1
ATOM 2257 C CA . VAL B 1 141 ? -39.495 -30.507 12.907 1.00 39.52 192 VAL B CA 1
ATOM 2258 C C . VAL B 1 141 ? -38.877 -29.701 11.758 1.00 34.84 192 VAL B C 1
ATOM 2259 O O . VAL B 1 141 ? -37.686 -29.389 11.778 1.00 39.98 192 VAL B O 1
ATOM 2263 N N . GLU B 1 142 ? -39.687 -29.355 10.763 1.00 34.57 193 GLU B N 1
ATOM 2264 C CA . GLU B 1 142 ? -39.201 -28.525 9.662 1.00 41.76 193 GLU B CA 1
ATOM 2265 C C . GLU B 1 142 ? -38.861 -27.118 10.155 1.00 38.69 193 GLU B C 1
ATOM 2266 O O . GLU B 1 142 ? -37.906 -26.506 9.679 1.00 37.97 193 GLU B O 1
ATOM 2272 N N . LEU B 1 143 ? -39.619 -26.625 11.134 1.00 41.09 194 LEU B N 1
ATOM 2273 C CA . LEU B 1 143 ? -39.418 -25.270 11.668 1.00 38.20 194 LEU B CA 1
ATOM 2274 C C . LEU B 1 143 ? -38.350 -25.145 12.786 1.00 36.09 194 LEU B C 1
ATOM 2275 O O . LEU B 1 143 ? -37.649 -24.140 12.869 1.00 36.59 194 LEU B O 1
ATOM 2280 N N . TYR B 1 144 ? -38.215 -26.155 13.638 1.00 36.97 195 TYR B N 1
ATOM 2281 C CA . TYR B 1 144 ? -37.223 -26.101 14.722 1.00 41.44 195 TYR B CA 1
ATOM 2282 C C . TYR B 1 144 ? -36.242 -27.289 14.664 1.00 50.45 195 TYR B C 1
ATOM 2283 O O . TYR B 1 144 ? -36.562 -28.356 14.121 1.00 49.00 195 TYR B O 1
ATOM 2292 N N . GLY B 1 145 ? -35.046 -27.108 15.214 1.00 49.59 196 GLY B N 1
ATOM 2293 C CA . GLY B 1 145 ? -34.069 -28.193 15.279 1.00 56.55 196 GLY B CA 1
ATOM 2294 C C . GLY B 1 145 ? -33.362 -28.604 13.985 1.00 64.01 196 GLY B C 1
ATOM 2295 O O . GLY B 1 145 ? -33.995 -29.124 13.051 1.00 54.35 196 GLY B O 1
ATOM 2296 N N . ASN B 1 146 ? -32.043 -28.390 13.937 1.00 60.33 197 ASN B N 1
ATOM 2297 C CA . ASN B 1 146 ? -31.239 -28.772 12.772 1.00 65.88 197 ASN B CA 1
ATOM 2298 C C . ASN B 1 146 ? -29.873 -29.325 13.169 1.00 60.86 197 ASN B C 1
ATOM 2299 O O . ASN B 1 146 ? -29.450 -29.196 14.318 0.0000 59.41 197 ASN B O 1
ATOM 2304 N N . GLN C 1 8 ? -46.950 -42.021 16.777 1.00 55.87 3 GLN C N 1
ATOM 2305 C CA . GLN C 1 8 ? -47.592 -41.139 17.763 1.00 65.21 3 GLN C CA 1
ATOM 2306 C C . GLN C 1 8 ? -47.321 -41.545 19.233 1.00 67.17 3 GLN C C 1
ATOM 2307 O O . GLN C 1 8 ? -46.710 -42.611 19.492 1.00 57.72 3 GLN C O 1
ATOM 2313 N N . SER C 1 9 ? -47.752 -40.657 20.147 1.00 47.70 4 SER C N 1
ATOM 2314 C CA . SER C 1 9 ? -47.857 -40.862 21.610 1.00 44.31 4 SER C CA 1
ATOM 2315 C C . SER C 1 9 ? -47.457 -39.619 22.404 1.00 40.91 4 SER C C 1
ATOM 2316 O O . SER C 1 9 ? -46.278 -39.362 22.613 1.00 43.98 4 SER C O 1
ATOM 2319 N N . ASN C 1 10 ? -48.443 -38.871 22.877 1.00 39.80 5 ASN C N 1
ATOM 2320 C CA . ASN C 1 10 ? -48.173 -37.665 23.648 1.00 40.83 5 ASN C CA 1
ATOM 2321 C C . ASN C 1 10 ? -47.510 -37.960 24.983 1.00 37.30 5 ASN C C 1
ATOM 2322 O O . ASN C 1 10 ? -46.603 -37.240 25.409 1.00 39.49 5 ASN C O 1
ATOM 2327 N N . ARG C 1 11 ? -47.974 -39.025 25.632 1.00 42.45 6 ARG C N 1
ATOM 2328 C CA . ARG C 1 11 ? -47.338 -39.570 26.831 1.00 40.49 6 ARG C CA 1
ATOM 2329 C C . ARG C 1 11 ? -45.829 -39.676 26.598 1.00 40.92 6 ARG C C 1
ATOM 2330 O O . ARG C 1 11 ? -45.027 -39.113 27.355 1.00 38.75 6 ARG C O 1
ATOM 2338 N N . GLU C 1 12 ? -45.464 -40.338 25.499 1.00 40.49 7 GLU C N 1
ATOM 2339 C CA . GLU C 1 12 ? -44.071 -40.637 25.167 1.00 35.78 7 GLU C CA 1
ATOM 2340 C C . GLU C 1 12 ? -43.251 -39.400 24.812 1.00 33.70 7 GLU C C 1
ATOM 2341 O O . GLU C 1 12 ? -42.034 -39.370 24.998 1.00 32.22 7 GLU C O 1
ATOM 2347 N N . LEU C 1 13 ? -43.908 -38.377 24.289 1.00 30.66 8 LEU C N 1
ATOM 2348 C CA . LEU C 1 13 ? -43.183 -37.166 23.946 1.00 34.94 8 LEU C CA 1
ATOM 2349 C C . LEU C 1 13 ? -42.843 -36.409 25.241 1.00 33.05 8 LEU C C 1
ATOM 2350 O O . LEU C 1 13 ? -41.702 -35.970 25.457 1.00 26.53 8 LEU C O 1
ATOM 2355 N N . VAL C 1 14 ? -43.840 -36.285 26.107 1.00 26.36 9 VAL C N 1
ATOM 2356 C CA . VAL C 1 14 ? -43.624 -35.673 27.400 1.00 29.21 9 VAL C CA 1
ATOM 2357 C C . VAL C 1 14 ? -42.505 -36.411 28.151 1.00 27.99 9 VAL C C 1
ATOM 2358 O O . VAL C 1 14 ? -41.568 -35.782 28.637 1.00 26.47 9 VAL C O 1
ATOM 2362 N N . VAL C 1 15 ? -42.568 -37.740 28.207 1.00 24.96 10 VAL C N 1
ATOM 2363 C CA . VAL C 1 15 ? -41.549 -38.477 28.942 1.00 25.74 10 VAL C CA 1
ATOM 2364 C C . VAL C 1 15 ? -40.137 -38.271 28.383 1.00 25.26 10 VAL C C 1
ATOM 2365 O O . VAL C 1 15 ? -39.200 -38.044 29.139 1.00 26.89 10 VAL C O 1
ATOM 2369 N N . ASP C 1 16 ? -39.987 -38.328 27.068 1.00 27.13 11 ASP C N 1
ATOM 2370 C CA . ASP C 1 16 ? -38.681 -38.140 26.451 1.00 26.58 11 ASP C CA 1
ATOM 2371 C C . ASP C 1 16 ? -38.076 -36.772 26.786 1.00 28.12 11 ASP C C 1
ATOM 2372 O O . ASP C 1 16 ? -36.912 -36.681 27.197 1.00 29.43 11 ASP C O 1
ATOM 2377 N N . PHE C 1 17 ? -38.860 -35.713 26.605 1.00 24.46 12 PHE C N 1
ATOM 2378 C CA . PHE C 1 17 ? -38.406 -34.367 26.958 1.00 25.56 12 PHE C CA 1
ATOM 2379 C C . PHE C 1 17 ? -37.999 -34.257 28.450 1.00 28.64 12 PHE C C 1
ATOM 2380 O O . PHE C 1 17 ? -36.866 -33.892 28.766 1.00 29.92 12 PHE C O 1
ATOM 2388 N N . LEU C 1 18 ? -38.907 -34.596 29.362 1.00 24.66 13 LEU C N 1
ATOM 2389 C CA . LEU C 1 18 ? -38.594 -34.519 30.787 1.00 28.22 13 LEU C CA 1
ATOM 2390 C C . LEU C 1 18 ? -37.369 -35.341 31.177 1.00 29.14 13 LEU C C 1
ATOM 2391 O O . LEU C 1 18 ? -36.604 -34.949 32.055 1.00 29.52 13 LEU C O 1
ATOM 2396 N N . SER C 1 19 ? -37.185 -36.482 30.528 1.00 27.43 14 SER C N 1
ATOM 2397 C CA . SER C 1 19 ? -36.040 -37.326 30.832 1.00 30.97 14 SER C CA 1
ATOM 2398 C C . SER C 1 19 ? -34.775 -36.603 30.454 1.00 32.43 14 SER C C 1
ATOM 2399 O O . SER C 1 19 ? -33.798 -36.588 31.213 1.00 27.58 14 SER C O 1
ATOM 2402 N N . TYR C 1 20 ? -34.810 -36.007 29.266 1.00 30.31 15 TYR C N 1
ATOM 2403 C CA . TYR C 1 20 ? -33.675 -35.282 28.752 1.00 28.89 15 TYR C CA 1
ATOM 2404 C C . TYR C 1 20 ? -33.320 -34.158 29.724 1.00 31.28 15 TYR C C 1
ATOM 2405 O O . TYR C 1 20 ? -32.161 -34.040 30.164 1.00 29.34 15 TYR C O 1
ATOM 2414 N N . LYS C 1 21 ? -34.327 -33.365 30.084 1.00 25.90 16 LYS C N 1
ATOM 2415 C CA . LYS C 1 21 ? -34.105 -32.193 30.927 1.00 30.37 16 LYS C CA 1
ATOM 2416 C C . LYS C 1 21 ? -33.582 -32.555 32.313 1.00 29.10 16 LYS C C 1
ATOM 2417 O O . LYS C 1 21 ? -32.683 -31.891 32.831 1.00 31.26 16 LYS C O 1
ATOM 2423 N N . LEU C 1 22 ? -34.116 -33.629 32.888 1.00 30.10 17 LEU C N 1
ATOM 2424 C CA . LEU C 1 22 ? -33.653 -34.101 34.187 1.00 31.59 17 LEU C CA 1
ATOM 2425 C C . LEU C 1 22 ? -32.211 -34.542 34.109 1.00 30.75 17 LEU C C 1
ATOM 2426 O O . LEU C 1 22 ? -31.425 -34.284 35.018 1.00 33.75 17 LEU C O 1
ATOM 2431 N N . SER C 1 23 ? -31.868 -35.196 33.007 1.00 29.17 18 SER C N 1
ATOM 2432 C CA . SER C 1 23 ? -30.561 -35.807 32.866 1.00 30.36 18 SER C CA 1
ATOM 2433 C C . SER C 1 23 ? -29.508 -34.728 32.772 1.00 31.47 18 SER C C 1
ATOM 2434 O O . SER C 1 23 ? -28.347 -34.953 33.096 1.00 35.29 18 SER C O 1
ATOM 2437 N N . GLN C 1 24 ? -29.927 -33.550 32.327 1.00 32.30 19 GLN C N 1
ATOM 2438 C CA . GLN C 1 24 ? -29.013 -32.433 32.172 1.00 34.23 19 GLN C CA 1
ATOM 2439 C C . GLN C 1 24 ? -28.552 -31.891 33.513 1.00 36.05 19 GLN C C 1
ATOM 2440 O O . GLN C 1 24 ? -27.556 -31.177 33.589 1.00 38.78 19 GLN C O 1
ATOM 2446 N N . LYS C 1 25 ? -29.272 -32.236 34.572 1.00 38.53 20 LYS C N 1
ATOM 2447 C CA . LYS C 1 25 ? -28.910 -31.782 35.903 1.00 35.66 20 LYS C CA 1
ATOM 2448 C C . LYS C 1 25 ? -28.412 -32.914 36.796 1.00 37.92 20 LYS C C 1
ATOM 2449 O O . LYS C 1 25 ? -28.375 -32.777 38.020 1.00 42.64 20 LYS C O 1
ATOM 2455 N N . GLY C 1 26 ? -28.037 -34.035 36.190 1.00 36.56 21 GLY C N 1
ATOM 2456 C CA . GLY C 1 26 ? -27.532 -35.169 36.948 1.00 33.21 21 GLY C CA 1
ATOM 2457 C C . GLY C 1 26 ? -28.618 -36.025 37.582 1.00 32.85 21 GLY C C 1
ATOM 2458 O O . GLY C 1 26 ? -28.337 -36.873 38.432 1.00 36.08 21 GLY C O 1
ATOM 2459 N N . TYR C 1 27 ? -29.860 -35.797 37.168 1.00 33.36 22 TYR C N 1
ATOM 2460 C CA . TYR C 1 27 ? -31.009 -36.571 37.625 1.00 32.11 22 TYR C CA 1
ATOM 2461 C C . TYR C 1 27 ? -31.459 -37.509 36.511 1.00 35.74 22 TYR C C 1
ATOM 2462 O O . TYR C 1 27 ? -30.860 -37.535 35.440 1.00 39.68 22 TYR C O 1
ATOM 2471 N N . SER C 1 28 ? -32.534 -38.253 36.744 1.00 35.64 23 SER C N 1
ATOM 2472 C CA . SER C 1 28 ? -33.050 -39.170 35.732 1.00 33.28 23 SER C CA 1
ATOM 2473 C C . SER C 1 28 ? -34.505 -39.507 35.980 1.00 32.52 23 SER C C 1
ATOM 2474 O O . SER C 1 28 ? -34.934 -39.611 37.117 1.00 32.12 23 SER C O 1
ATOM 2477 N N . TRP C 1 29 ? -35.258 -39.675 34.903 1.00 35.23 24 TRP C N 1
ATOM 2478 C CA . TRP C 1 29 ? -36.687 -39.965 34.987 1.00 32.44 24 TRP C CA 1
ATOM 2479 C C . TRP C 1 29 ? -36.976 -41.355 35.575 1.00 38.69 24 TRP C C 1
ATOM 2480 O O . TRP C 1 29 ? -38.022 -41.581 36.194 1.00 40.91 24 TRP C O 1
ATOM 2491 N N . SER C 1 30 ? -36.030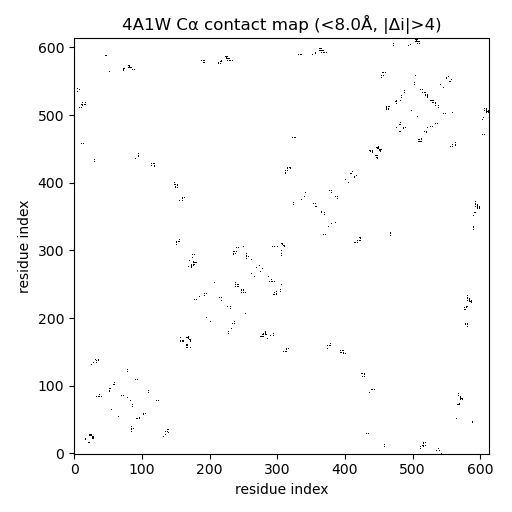 -42.272 35.388 1.00 33.09 25 SER C N 1
ATOM 2492 C CA . SER C 1 30 ? -36.178 -43.659 35.795 1.00 29.98 25 SER C CA 1
ATOM 2493 C C . SER C 1 30 ? -34.797 -44.321 35.751 1.00 36.43 25 SER C C 1
ATOM 2494 O O . SER C 1 30 ? -33.832 -43.698 35.312 1.00 36.55 25 SER C O 1
ATOM 2497 N N . GLN C 1 31 ? -34.690 -45.573 36.193 1.00 29.92 26 GLN C N 1
ATOM 2498 C CA . GLN C 1 31 ? -33.420 -46.280 36.087 1.00 32.50 26 GLN C CA 1
ATOM 2499 C C . GLN C 1 31 ? -33.089 -46.546 34.615 1.00 33.72 26 GLN C C 1
ATOM 2500 O O . GLN C 1 31 ? -31.935 -46.415 34.181 1.00 35.37 26 GLN C O 1
ATOM 2506 N N . MET C 1 32 ? -34.114 -46.919 33.855 1.00 28.61 83 MET C N 1
ATOM 2507 C CA . MET C 1 32 ? -33.969 -47.166 32.429 1.00 37.16 83 MET C CA 1
ATOM 2508 C C . MET C 1 32 ? -33.485 -45.894 31.743 1.00 38.60 83 MET C C 1
ATOM 2509 O O . MET C 1 32 ? -32.552 -45.922 30.922 1.00 37.55 83 MET C O 1
ATOM 2514 N N . ALA C 1 33 ? -34.108 -44.773 32.100 1.00 32.72 84 ALA C N 1
ATOM 2515 C CA . ALA C 1 33 ? -33.736 -43.501 31.505 1.00 33.99 84 ALA C CA 1
ATOM 2516 C C . ALA C 1 33 ? -32.283 -43.228 31.818 1.00 31.91 84 ALA C C 1
ATOM 2517 O O . ALA C 1 33 ? -31.547 -42.708 30.981 1.00 37.62 84 ALA C O 1
ATOM 2519 N N . ALA C 1 34 ? -31.863 -43.621 33.011 1.00 27.84 85 ALA C N 1
ATOM 2520 C CA . ALA C 1 34 ? -30.543 -43.248 33.498 1.00 34.02 85 ALA C CA 1
ATOM 2521 C C . ALA C 1 34 ? -29.472 -44.032 32.775 1.00 33.65 85 ALA C C 1
ATOM 2522 O O . ALA C 1 34 ? -28.396 -43.506 32.500 1.00 33.49 85 ALA C O 1
ATOM 2524 N N . VAL C 1 35 ? -29.759 -45.299 32.492 1.00 31.57 86 VAL C N 1
ATOM 2525 C CA . VAL C 1 35 ? -28.803 -46.137 31.790 1.00 29.95 86 VAL C CA 1
ATOM 2526 C C . VAL C 1 35 ? -28.655 -45.677 30.341 1.00 29.87 86 VAL C C 1
ATOM 2527 O O . VAL C 1 35 ? -27.533 -45.495 29.865 1.00 29.82 86 VAL C O 1
ATOM 2531 N N . LYS C 1 36 ? -29.780 -45.473 29.654 1.00 29.14 87 LYS C N 1
ATOM 2532 C CA . LYS C 1 36 ? -29.763 -44.900 28.305 1.00 29.37 87 LYS C CA 1
ATOM 2533 C C . LYS C 1 36 ? -28.817 -43.701 28.192 1.00 31.15 87 LYS C C 1
ATOM 2534 O O . LYS C 1 36 ? -27.935 -43.692 27.327 1.00 27.35 87 LYS C O 1
ATOM 2540 N N . GLN C 1 37 ? -28.964 -42.727 29.101 1.00 31.53 88 GLN C N 1
ATOM 2541 C CA . GLN C 1 37 ? -28.182 -41.493 29.024 1.00 33.39 88 GLN C CA 1
ATOM 2542 C C . GLN C 1 37 ? -26.723 -41.752 29.290 1.00 31.96 88 GLN C C 1
ATOM 2543 O O . GLN C 1 37 ? -25.848 -41.177 28.630 1.00 32.87 88 GLN C O 1
ATOM 2549 N N . ALA C 1 38 ? -26.464 -42.627 30.251 1.00 25.67 89 ALA C N 1
ATOM 2550 C CA . ALA C 1 38 ? -25.096 -42.978 30.592 1.00 29.88 89 ALA C CA 1
ATOM 2551 C C . ALA C 1 38 ? -24.405 -43.534 29.359 1.00 33.55 89 ALA C C 1
ATOM 2552 O O . ALA C 1 38 ? -23.272 -43.158 29.047 1.00 36.34 89 ALA C O 1
ATOM 2554 N N . LEU C 1 39 ? -25.106 -44.415 28.648 1.00 31.84 90 LEU C N 1
ATOM 2555 C CA . LEU C 1 39 ? -24.559 -45.043 27.448 1.00 34.11 90 LEU C CA 1
ATOM 2556 C C . LEU C 1 39 ? -24.305 -44.018 26.344 1.00 32.63 90 LEU C C 1
ATOM 2557 O O . LEU C 1 39 ? -23.220 -43.999 25.753 1.00 30.66 90 LEU C O 1
ATOM 2562 N N . ARG C 1 40 ? -25.310 -43.185 26.066 1.00 24.91 91 ARG C N 1
ATOM 2563 C CA . ARG C 1 40 ? -25.176 -42.115 25.087 1.00 26.18 91 ARG C CA 1
ATOM 2564 C C . ARG C 1 40 ? -23.893 -41.304 25.314 1.00 29.19 91 ARG C C 1
ATOM 2565 O O . ARG C 1 40 ? -23.144 -41.039 24.374 1.00 34.91 91 ARG C O 1
ATOM 2573 N N . GLU C 1 41 ? -23.610 -40.964 26.567 1.00 31.82 92 GLU C N 1
ATOM 2574 C CA . GLU C 1 41 ? -22.450 -40.132 26.887 1.00 33.06 92 GLU C CA 1
ATOM 2575 C C . GLU C 1 41 ? -21.125 -40.875 26.772 1.00 31.76 92 GLU C C 1
ATOM 2576 O O . GLU C 1 41 ? -20.132 -40.322 26.292 1.00 33.19 92 GLU C O 1
ATOM 2582 N N . ALA C 1 42 ? -21.108 -42.118 27.236 1.00 28.44 93 ALA C N 1
ATOM 2583 C CA . ALA C 1 42 ? -19.916 -42.935 27.141 1.00 27.15 93 ALA C CA 1
ATOM 2584 C C . ALA C 1 42 ? -19.605 -43.153 25.665 1.00 28.89 93 ALA C C 1
ATOM 2585 O O . ALA C 1 42 ? -18.452 -43.064 25.244 1.00 29.80 93 ALA C O 1
ATOM 2587 N N . GLY C 1 43 ? -20.646 -43.406 24.878 1.00 26.10 94 GLY C N 1
ATOM 2588 C CA . GLY C 1 43 ? -20.488 -43.587 23.445 1.00 30.18 94 GLY C CA 1
ATOM 2589 C C . GLY C 1 43 ? -19.903 -42.355 22.776 1.00 29.05 94 GLY C C 1
ATOM 2590 O O . GLY C 1 43 ? -18.907 -42.442 22.038 1.00 25.19 94 GLY C O 1
ATOM 2591 N N . ASP C 1 44 ? -20.518 -41.205 23.054 1.00 32.48 95 ASP C N 1
ATOM 2592 C CA . ASP C 1 44 ? -20.008 -39.911 22.587 1.00 31.87 95 ASP C CA 1
ATOM 2593 C C . ASP C 1 44 ? -18.547 -39.700 22.991 1.00 33.77 95 ASP C C 1
ATOM 2594 O O . ASP C 1 44 ? -17.735 -39.247 22.180 1.00 30.79 95 ASP C O 1
ATOM 2599 N N . GLU C 1 45 ? -18.216 -40.038 24.239 1.00 31.46 96 GLU C N 1
ATOM 2600 C CA . GLU C 1 45 ? -16.866 -39.820 24.754 1.00 34.78 96 GLU C CA 1
ATOM 2601 C C . GLU C 1 45 ? -15.862 -40.763 24.108 1.00 34.97 96 GLU C C 1
ATOM 2602 O O . GLU C 1 45 ? -14.747 -40.361 23.757 1.00 38.68 96 GLU C O 1
ATOM 2608 N N . PHE C 1 46 ? -16.273 -42.017 23.948 1.00 32.58 97 PHE C N 1
ATOM 2609 C CA . PHE C 1 46 ? -15.477 -43.028 23.247 1.00 31.67 97 PHE C CA 1
ATOM 2610 C C . PHE C 1 46 ? -15.240 -42.599 21.802 1.00 34.68 97 PHE C C 1
ATOM 2611 O O . PHE C 1 46 ? -14.122 -42.705 21.291 1.00 38.05 97 PHE C O 1
ATOM 2619 N N . GLU C 1 47 ? -16.283 -42.110 21.138 1.00 32.23 98 GLU C N 1
ATOM 2620 C CA . GLU C 1 47 ? -16.141 -41.741 19.731 1.00 34.88 98 GLU C CA 1
ATOM 2621 C C . GLU C 1 47 ? -15.314 -40.472 19.566 1.00 38.66 98 GLU C C 1
ATOM 2622 O O . GLU C 1 47 ? -14.533 -40.357 18.622 1.00 40.27 98 GLU C O 1
ATOM 2628 N N . LEU C 1 48 ? -15.483 -39.533 20.496 1.00 43.16 99 LEU C N 1
ATOM 2629 C CA . LEU C 1 48 ? -14.709 -38.292 20.514 1.00 40.80 99 LEU C CA 1
ATOM 2630 C C . LEU C 1 48 ? -13.233 -38.618 20.531 1.00 36.00 99 LEU C C 1
ATOM 2631 O O . LEU C 1 48 ? -12.466 -38.217 19.659 1.00 39.10 99 LEU C O 1
ATOM 2636 N N . ARG C 1 49 ? -12.861 -39.385 21.538 1.00 35.98 100 ARG C N 1
ATOM 2637 C CA . ARG C 1 49 ? -11.479 -39.715 21.807 1.00 39.72 100 ARG C CA 1
ATOM 2638 C C . ARG C 1 49 ? -10.817 -40.576 20.722 1.00 40.50 100 ARG C C 1
ATOM 2639 O O . ARG C 1 49 ? -9.606 -40.487 20.519 1.00 42.98 100 ARG C O 1
ATOM 2647 N N . TYR C 1 50 ? -11.601 -41.398 20.022 1.00 39.39 101 TYR C N 1
ATOM 2648 C CA . TYR C 1 50 ? -11.020 -42.414 19.129 1.00 46.92 101 TYR C CA 1
ATOM 2649 C C . TYR C 1 50 ? -11.451 -42.358 17.657 1.00 45.81 101 TYR C C 1
ATOM 2650 O O . TYR C 1 50 ? -10.973 -43.167 16.864 1.00 47.49 101 TYR C O 1
ATOM 2659 N N . ARG C 1 51 ? -12.340 -41.425 17.304 1.00 48.64 102 ARG C N 1
ATOM 2660 C CA . ARG C 1 51 ? -12.804 -41.230 15.911 1.00 50.91 102 ARG C CA 1
ATOM 2661 C C . ARG C 1 51 ? -11.720 -41.433 14.849 1.00 51.09 102 ARG C C 1
ATOM 2662 O O . ARG C 1 51 ? -11.891 -42.222 13.918 1.00 54.58 102 ARG C O 1
ATOM 2670 N N . ARG C 1 52 ? -10.603 -40.726 15.002 1.00 52.58 103 ARG C N 1
ATOM 2671 C CA . ARG C 1 52 ? -9.503 -40.802 14.043 1.00 50.28 103 ARG C CA 1
ATOM 2672 C C . ARG C 1 52 ? -8.814 -42.166 14.003 1.00 52.31 103 ARG C C 1
ATOM 2673 O O . ARG C 1 52 ? -8.195 -42.531 13.000 1.00 54.37 103 ARG C O 1
ATOM 2681 N N . ALA C 1 53 ? -8.934 -42.928 15.083 1.00 53.04 104 ALA C N 1
ATOM 2682 C CA . ALA C 1 53 ? -8.319 -44.248 15.125 1.00 48.20 104 ALA C CA 1
ATOM 2683 C C . ALA C 1 53 ? -9.158 -45.296 14.388 1.00 55.86 104 ALA C C 1
ATOM 2684 O O . ALA C 1 53 ? -8.622 -46.299 13.900 1.00 55.28 104 ALA C O 1
ATOM 2686 N N . PHE C 1 54 ? -10.466 -45.061 14.302 1.00 49.42 105 PHE C N 1
ATOM 2687 C CA . PHE C 1 54 ? -11.365 -46.002 13.639 1.00 54.05 105 PHE C CA 1
ATOM 2688 C C . PHE C 1 54 ? -11.680 -45.590 12.206 1.00 60.46 105 PHE C C 1
ATOM 2689 O O . PHE C 1 54 ? -12.642 -46.084 11.608 1.00 56.80 105 PHE C O 1
ATOM 2697 N N . SER C 1 55 ? -10.839 -44.707 11.667 1.00 61.15 106 SER C N 1
ATOM 2698 C CA . SER C 1 55 ? -11.087 -44.008 10.400 1.00 72.35 106 SER C CA 1
ATOM 2699 C C . SER C 1 55 ? -11.497 -44.901 9.222 1.00 73.00 106 SER C C 1
ATOM 2700 O O . SER C 1 55 ? -12.682 -44.986 8.871 1.00 72.80 106 SER C O 1
ATOM 2703 N N . ASP C 1 56 ? -10.518 -45.548 8.600 1.00 67.92 107 ASP C N 1
ATOM 2704 C CA . ASP C 1 56 ? -10.808 -46.405 7.464 1.00 67.49 107 ASP C CA 1
ATOM 2705 C C . ASP C 1 56 ? -11.478 -47.690 7.928 1.00 70.00 107 ASP C C 1
ATOM 2706 O O . ASP C 1 56 ? -12.209 -48.322 7.166 1.00 74.76 107 ASP C O 1
ATOM 2711 N N . LEU C 1 57 ? -11.245 -48.051 9.188 1.00 66.72 108 LEU C N 1
ATOM 2712 C CA . LEU C 1 57 ? -11.589 -49.379 9.698 1.00 62.15 108 LEU C CA 1
ATOM 2713 C C . LEU C 1 57 ? -12.979 -49.910 9.311 1.00 66.47 108 LEU C C 1
ATOM 2714 O O . LEU C 1 57 ? -13.061 -50.943 8.638 1.00 69.19 108 LEU C O 1
ATOM 2719 N N . THR C 1 58 ? -14.056 -49.220 9.696 1.00 58.11 109 THR C N 1
ATOM 2720 C CA . THR C 1 58 ? -15.422 -49.705 9.405 1.00 57.88 109 THR C CA 1
ATOM 2721 C C . THR C 1 58 ? -15.780 -49.725 7.902 1.00 58.13 109 THR C C 1
ATOM 2722 O O . THR C 1 58 ? -16.540 -50.587 7.444 1.00 53.85 109 THR C O 1
ATOM 2726 N N . SER C 1 59 ? -15.221 -48.790 7.135 1.00 57.59 110 SER C N 1
ATOM 2727 C CA . SER C 1 59 ? -15.370 -48.836 5.685 1.00 64.07 110 SER C CA 1
ATOM 2728 C C . SER C 1 59 ? -14.795 -50.158 5.166 1.00 64.50 110 SER C C 1
ATOM 2729 O O . SER C 1 59 ? -15.390 -50.807 4.301 1.00 54.11 110 SER C O 1
ATOM 2732 N N . GLN C 1 60 ? -13.657 -50.556 5.739 1.00 66.16 111 GLN C N 1
ATOM 2733 C CA . GLN C 1 60 ? -12.923 -51.759 5.337 1.00 60.92 111 GLN C CA 1
ATOM 2734 C C . GLN C 1 60 ? -13.687 -53.075 5.561 1.00 56.37 111 GLN C C 1
ATOM 2735 O O . GLN C 1 60 ? -13.391 -54.075 4.915 1.00 55.75 111 GLN C O 1
ATOM 2741 N N . LEU C 1 61 ? -14.661 -53.080 6.468 1.00 56.63 112 LEU C N 1
ATOM 2742 C CA . LEU C 1 61 ? -15.515 -54.257 6.642 1.00 53.22 112 LEU C CA 1
ATOM 2743 C C . LEU C 1 61 ? -16.231 -54.608 5.340 1.00 54.53 112 LEU C C 1
ATOM 2744 O O . LEU C 1 61 ? -16.445 -55.786 5.028 1.00 53.07 112 LEU C O 1
ATOM 2749 N N . HIS C 1 62 ? -16.607 -53.571 4.599 1.00 49.37 113 HIS C N 1
ATOM 2750 C CA . HIS C 1 62 ? -17.341 -53.727 3.355 1.00 52.96 113 HIS C CA 1
ATOM 2751 C C . HIS C 1 62 ? -18.631 -54.517 3.560 1.00 47.66 113 HIS C C 1
ATOM 2752 O O . HIS C 1 62 ? -18.823 -55.605 3.026 1.00 47.75 113 HIS C O 1
ATOM 2759 N N . ILE C 1 63 ? -19.507 -53.919 4.352 1.00 44.53 114 ILE C N 1
ATOM 2760 C CA . ILE C 1 63 ? -20.827 -54.441 4.664 1.00 42.36 114 ILE C CA 1
ATOM 2761 C C . ILE C 1 63 ? -21.702 -54.602 3.414 1.00 35.57 114 ILE C C 1
ATOM 2762 O O . ILE C 1 63 ? -21.737 -53.707 2.564 1.00 40.18 114 ILE C O 1
ATOM 2767 N N . THR C 1 64 ? -22.392 -55.742 3.309 1.00 28.01 115 THR C N 1
ATOM 2768 C CA . THR C 1 64 ? -23.473 -55.946 2.330 1.00 26.24 115 THR C CA 1
ATOM 2769 C C . THR C 1 64 ? -24.601 -56.670 3.055 1.00 25.65 115 THR C C 1
ATOM 2770 O O . THR C 1 64 ? -24.372 -57.236 4.113 1.00 28.38 115 THR C O 1
ATOM 2774 N N . PRO C 1 65 ? -25.824 -56.667 2.502 1.00 28.85 116 PRO C N 1
ATOM 2775 C CA . PRO C 1 65 ? -26.885 -57.326 3.277 1.00 28.61 116 PRO C CA 1
ATOM 2776 C C . PRO C 1 65 ? -26.587 -58.788 3.565 1.00 31.27 116 PRO C C 1
ATOM 2777 O O . PRO C 1 65 ? -26.961 -59.295 4.623 1.00 40.94 116 PRO C O 1
ATOM 2781 N N . GLY C 1 66 ? -25.905 -59.450 2.636 1.00 36.85 117 GLY C N 1
ATOM 2782 C CA . GLY C 1 66 ? -25.625 -60.874 2.743 1.00 31.12 117 GLY C CA 1
ATOM 2783 C C . GLY C 1 66 ? -24.394 -61.230 3.555 1.00 29.19 117 GLY C C 1
ATOM 2784 O O . GLY C 1 66 ? -24.265 -62.359 3.998 1.00 30.22 117 GLY C O 1
ATOM 2785 N N . THR C 1 67 ? -23.490 -60.277 3.758 1.00 35.06 118 THR C N 1
ATOM 2786 C CA . THR C 1 67 ? -22.314 -60.520 4.591 1.00 32.08 118 THR C CA 1
ATOM 2787 C C . THR C 1 67 ? -22.340 -59.802 5.942 1.00 34.81 118 THR C C 1
ATOM 2788 O O . THR C 1 67 ? -21.481 -60.047 6.793 1.00 39.43 118 THR C O 1
ATOM 2792 N N . ALA C 1 68 ? -23.312 -58.917 6.136 1.00 33.30 119 ALA C N 1
ATOM 2793 C CA . ALA C 1 68 ? -23.340 -58.059 7.319 1.00 30.61 119 ALA C CA 1
ATOM 2794 C C . ALA C 1 68 ? -23.309 -58.865 8.613 1.00 36.17 119 ALA C C 1
ATOM 2795 O O . ALA C 1 68 ? -22.544 -58.550 9.538 1.00 30.36 119 ALA C O 1
ATOM 2797 N N . TYR C 1 69 ? -24.131 -59.912 8.669 1.00 36.10 120 TYR C N 1
ATOM 2798 C CA . TYR C 1 69 ? -24.215 -60.725 9.873 1.00 34.70 120 TYR C CA 1
ATOM 2799 C C . TYR C 1 69 ? -22.900 -61.403 10.254 1.00 35.01 120 TYR C C 1
ATOM 2800 O O . TYR C 1 69 ? -22.513 -61.402 11.424 1.00 36.62 120 TYR C O 1
ATOM 2809 N N . GLN C 1 70 ? -22.224 -61.980 9.267 1.00 36.40 121 GLN C N 1
ATOM 2810 C CA . GLN C 1 70 ? -20.970 -62.683 9.506 1.00 39.06 121 GLN C CA 1
ATOM 2811 C C . GLN C 1 70 ? -19.922 -61.735 10.067 1.00 37.94 121 GLN C C 1
ATOM 2812 O O . GLN C 1 70 ? -19.213 -62.066 11.029 1.00 39.83 121 GLN C O 1
ATOM 2818 N N . SER C 1 71 ? -19.836 -60.555 9.457 1.00 39.63 122 SER C N 1
ATOM 2819 C CA . SER C 1 71 ? -18.943 -59.502 9.919 1.00 33.51 122 SER C CA 1
ATOM 2820 C C . SER C 1 71 ? -19.305 -59.102 11.348 1.00 34.19 122 SER C C 1
ATOM 2821 O O . SER C 1 71 ? -18.434 -58.992 12.202 1.00 31.22 122 SER C O 1
ATOM 2824 N N . PHE C 1 72 ? -20.596 -58.915 11.606 1.00 30.73 123 PHE C N 1
ATOM 2825 C CA . PHE C 1 72 ? -21.049 -58.551 12.933 1.00 29.51 123 PHE C CA 1
ATOM 2826 C C . PHE C 1 72 ? -20.641 -59.622 13.928 1.00 34.93 123 PHE C C 1
ATOM 2827 O O . PHE C 1 72 ? -19.998 -59.331 14.935 1.00 34.37 123 PHE C O 1
ATOM 2835 N N . GLU C 1 73 ? -20.999 -60.865 13.619 1.00 40.43 124 GLU C N 1
ATOM 2836 C CA . GLU C 1 73 ? -20.656 -62.017 14.453 1.00 38.47 124 GLU C CA 1
ATOM 2837 C C . GLU C 1 73 ? -19.154 -62.170 14.712 1.00 37.95 124 GLU C C 1
ATOM 2838 O O . GLU C 1 73 ? -18.721 -62.358 15.859 1.00 29.38 124 GLU C O 1
ATOM 2844 N N . GLN C 1 74 ? -18.367 -62.094 13.642 1.00 34.97 125 GLN C N 1
ATOM 2845 C CA . GLN C 1 74 ? -16.916 -62.157 13.759 1.00 33.30 125 GLN C CA 1
ATOM 2846 C C . GLN C 1 74 ? -16.383 -61.115 14.749 1.00 38.37 125 GLN C C 1
ATOM 2847 O O . GLN C 1 74 ? -15.673 -61.450 15.694 1.00 41.25 125 GLN C O 1
ATOM 2853 N N . VAL C 1 75 ? -16.761 -59.855 14.540 1.00 38.70 126 VAL C N 1
ATOM 2854 C CA . VAL C 1 75 ? -16.263 -58.745 15.340 1.00 31.07 126 VAL C CA 1
ATOM 2855 C C . VAL C 1 75 ? -16.620 -58.831 16.825 1.00 34.85 126 VAL C C 1
ATOM 2856 O O . VAL C 1 75 ? -15.728 -58.755 17.670 1.00 34.27 126 VAL C O 1
ATOM 2860 N N . VAL C 1 76 ? -17.897 -58.990 17.164 1.00 29.16 127 VAL C N 1
ATOM 2861 C CA . VAL C 1 76 ? -18.225 -58.996 18.585 1.00 35.10 127 VAL C CA 1
ATOM 2862 C C . VAL C 1 76 ? -17.696 -60.230 19.310 1.00 34.85 127 VAL C C 1
ATOM 2863 O O . VAL C 1 76 ? -17.445 -60.176 20.505 1.00 36.94 127 VAL C O 1
ATOM 2867 N N . ASN C 1 77 ? -17.503 -61.329 18.586 1.00 40.11 128 ASN C N 1
ATOM 2868 C CA . ASN C 1 77 ? -16.966 -62.551 19.194 1.00 38.71 128 ASN C CA 1
ATOM 2869 C C . ASN C 1 77 ? -15.507 -62.386 19.544 1.00 36.87 128 ASN C C 1
ATOM 2870 O O . ASN C 1 77 ? -15.067 -62.853 20.587 1.00 35.80 128 ASN C O 1
ATOM 2875 N N . GLU C 1 78 ? -14.760 -61.744 18.647 1.00 33.15 129 GLU C N 1
ATOM 2876 C CA . GLU C 1 78 ? -13.361 -61.438 18.894 1.00 37.16 129 GLU C CA 1
ATOM 2877 C C . GLU C 1 78 ? -13.232 -60.367 19.978 1.00 39.69 129 GLU C C 1
ATOM 2878 O O . GLU C 1 78 ? -12.297 -60.397 20.777 1.00 46.39 129 GLU C O 1
ATOM 2884 N N . LEU C 1 79 ? -14.172 -59.424 20.012 1.00 36.25 130 LEU C N 1
ATOM 2885 C CA . LEU C 1 79 ? -14.117 -58.364 21.015 1.00 40.46 130 LEU C CA 1
ATOM 2886 C C . LEU C 1 79 ? -14.248 -58.947 22.424 1.00 40.74 130 LEU C C 1
ATOM 2887 O O . LEU C 1 79 ? -13.525 -58.542 23.339 1.00 38.77 130 LEU C O 1
ATOM 2892 N N . PHE C 1 80 ? -15.149 -59.915 22.584 1.00 33.92 131 PHE C N 1
ATOM 2893 C CA . PHE C 1 80 ? -15.505 -60.401 23.908 1.00 36.78 131 PHE C CA 1
ATOM 2894 C C . PHE C 1 80 ? -14.911 -61.764 24.258 1.00 38.80 131 PHE C C 1
ATOM 2895 O O . PHE C 1 80 ? -15.253 -62.333 25.295 1.00 37.86 131 PHE C O 1
ATOM 2903 N N . ARG C 1 81 ? -14.028 -62.294 23.419 1.00 37.43 132 ARG C N 1
ATOM 2904 C CA . ARG C 1 81 ? -13.649 -63.694 23.607 1.00 45.29 132 ARG C CA 1
ATOM 2905 C C . ARG C 1 81 ? -12.867 -63.948 24.892 1.00 50.05 132 ARG C C 1
ATOM 2906 O O . ARG C 1 81 ? -13.170 -64.900 25.598 1.00 53.39 132 ARG C O 1
ATOM 2914 N N . ASP C 1 82 ? -11.896 -63.094 25.215 1.00 54.46 133 ASP C N 1
ATOM 2915 C CA . ASP C 1 82 ? -11.158 -63.265 26.468 1.00 47.80 133 ASP C CA 1
ATOM 2916 C C . ASP C 1 82 ? -11.761 -62.527 27.647 1.00 41.45 133 ASP C C 1
ATOM 2917 O O . ASP C 1 82 ? -11.072 -62.281 28.624 1.00 54.98 133 ASP C O 1
ATOM 2922 N N . GLY C 1 83 ? -13.046 -62.187 27.560 1.00 45.16 134 GLY C N 1
ATOM 2923 C CA . GLY C 1 83 ? -13.766 -61.606 28.687 1.00 44.49 134 GLY C CA 1
ATOM 2924 C C . GLY C 1 83 ? -14.571 -60.340 28.405 1.00 44.06 134 GLY C C 1
ATOM 2925 O O . GLY C 1 83 ? -14.513 -59.766 27.321 1.00 42.42 134 GLY C O 1
ATOM 2926 N N . VAL C 1 84 ? -15.330 -59.904 29.403 1.00 41.06 135 VAL C N 1
ATOM 2927 C CA . VAL C 1 84 ? -16.153 -58.708 29.289 1.00 40.73 135 VAL C CA 1
ATOM 2928 C C . VAL C 1 84 ? -15.755 -57.661 30.338 1.00 47.01 135 VAL C C 1
ATOM 2929 O O . VAL C 1 84 ? -15.465 -57.997 31.488 1.00 49.80 135 VAL C O 1
ATOM 2933 N N . ASN C 1 85 ? -15.731 -56.399 29.927 1.00 43.28 136 ASN C N 1
ATOM 2934 C CA . ASN C 1 85 ? -15.668 -55.274 30.847 1.00 38.90 136 ASN C CA 1
ATOM 2935 C C . ASN C 1 85 ? -16.556 -54.148 30.311 1.00 41.21 136 ASN C C 1
ATOM 2936 O O . ASN C 1 85 ? -16.992 -54.187 29.151 1.00 34.70 136 ASN C O 1
ATOM 2941 N N . TRP C 1 86 ? -16.814 -53.143 31.138 1.00 36.01 137 TRP C N 1
ATOM 2942 C CA . TRP C 1 86 ? -17.721 -52.079 30.738 1.00 36.49 137 TRP C CA 1
ATOM 2943 C C . TRP C 1 86 ? -17.259 -51.296 29.502 1.00 35.73 137 TRP C C 1
ATOM 2944 O O . TRP C 1 86 ? -18.089 -50.838 28.719 1.00 33.13 137 TRP C O 1
ATOM 2955 N N . GLY C 1 87 ? -15.951 -51.148 29.318 1.00 34.51 138 GLY C N 1
ATOM 2956 C CA . GLY C 1 87 ? -15.431 -50.386 28.191 1.00 30.72 138 GLY C CA 1
ATOM 2957 C C . GLY C 1 87 ? -15.690 -51.087 26.869 1.00 33.80 138 GLY C C 1
ATOM 2958 O O . GLY C 1 87 ? -16.097 -50.464 25.880 1.00 30.27 138 GLY C O 1
ATOM 2959 N N . ARG C 1 88 ? -15.450 -52.395 26.855 1.00 38.24 139 ARG C N 1
ATOM 2960 C CA . ARG C 1 88 ? -15.795 -53.251 25.719 1.00 35.14 139 ARG C CA 1
ATOM 2961 C C . ARG C 1 88 ? -17.291 -53.235 25.415 1.00 28.68 139 ARG C C 1
ATOM 2962 O O . ARG C 1 88 ? -17.702 -53.291 24.262 1.00 31.72 139 ARG C O 1
ATOM 2970 N N . ILE C 1 89 ? -18.113 -53.151 26.448 1.00 29.67 140 ILE C N 1
ATOM 2971 C CA . ILE C 1 89 ? -19.544 -53.099 26.216 1.00 30.90 140 ILE C CA 1
ATOM 2972 C C . ILE C 1 89 ? -19.903 -51.790 25.532 1.00 34.30 140 ILE C C 1
ATOM 2973 O O . ILE C 1 89 ? -20.795 -51.744 24.685 1.00 38.07 140 ILE C O 1
ATOM 2978 N N . VAL C 1 90 ? -19.181 -50.727 25.880 1.00 35.08 141 VAL C N 1
ATOM 2979 C CA . VAL C 1 90 ? -19.375 -49.433 25.239 1.00 30.40 141 VAL C CA 1
ATOM 2980 C C . VAL C 1 90 ? -18.825 -49.467 23.805 1.00 27.93 141 VAL C C 1
ATOM 2981 O O . VAL C 1 90 ? -19.420 -48.894 22.903 1.00 27.67 141 VAL C O 1
ATOM 2985 N N . ALA C 1 91 ? -17.693 -50.144 23.614 1.00 29.29 142 ALA C N 1
ATOM 2986 C CA . ALA C 1 91 ? -17.113 -50.342 22.289 1.00 28.61 142 ALA C CA 1
ATOM 2987 C C . ALA C 1 91 ? -18.122 -51.045 21.401 1.00 30.12 142 ALA C C 1
ATOM 2988 O O . ALA C 1 91 ? -18.349 -50.651 20.272 1.00 31.01 142 ALA C O 1
ATOM 2990 N N . PHE C 1 92 ? -18.729 -52.086 21.941 1.00 29.26 143 PHE C N 1
ATOM 2991 C CA . PHE C 1 92 ? -19.690 -52.893 21.219 1.00 32.55 143 PHE C CA 1
ATOM 2992 C C . PHE C 1 92 ? -20.864 -52.032 20.781 1.00 28.24 143 PHE C C 1
ATOM 2993 O O . PHE C 1 92 ? -21.277 -52.072 19.610 1.00 30.24 143 PHE C O 1
ATOM 3001 N N . PHE C 1 93 ? -21.392 -51.227 21.693 1.00 25.07 144 PHE C N 1
ATOM 3002 C CA . PHE C 1 93 ? -22.509 -50.355 21.318 1.00 28.22 144 PHE C CA 1
ATOM 3003 C C . PHE C 1 93 ? -22.101 -49.360 20.239 1.00 27.65 144 PHE C C 1
ATOM 3004 O O . PHE C 1 93 ? -22.878 -49.045 19.342 1.00 27.36 144 PHE C O 1
ATOM 3012 N N . SER C 1 94 ? -20.876 -48.869 20.331 1.00 22.98 145 SER C N 1
ATOM 3013 C CA . SER C 1 94 ? -20.410 -47.858 19.408 1.00 27.26 145 SER C CA 1
ATOM 3014 C C . SER C 1 94 ? -20.177 -48.479 18.021 1.00 29.86 145 SER C C 1
ATOM 3015 O O . SER C 1 94 ? -20.352 -47.822 16.986 1.00 27.33 145 SER C O 1
ATOM 3018 N N . PHE C 1 95 ? -19.802 -49.754 18.013 1.00 29.69 146 PHE C N 1
ATOM 3019 C CA . PHE C 1 95 ? -19.620 -50.502 16.776 1.00 27.02 146 PHE C CA 1
ATOM 3020 C C . PHE C 1 95 ? -20.943 -50.574 16.036 1.00 28.00 146 PHE C C 1
ATOM 3021 O O . PHE C 1 95 ? -21.014 -50.305 14.837 1.00 27.22 146 PHE C O 1
ATOM 3029 N N . GLY C 1 96 ? -21.991 -50.941 16.765 1.00 28.08 147 GLY C N 1
ATOM 3030 C CA . GLY C 1 96 ? -23.305 -51.117 16.176 1.00 24.84 147 GLY C CA 1
ATOM 3031 C C . GLY C 1 96 ? -23.834 -49.826 15.596 1.00 30.77 147 GLY C C 1
ATOM 3032 O O . GLY C 1 96 ? -24.464 -49.822 14.539 1.00 28.32 147 GLY C O 1
ATOM 3033 N N . GLY C 1 97 ? -23.577 -48.720 16.291 1.00 36.60 148 GLY C N 1
ATOM 3034 C CA . GLY C 1 97 ? -23.943 -47.414 15.776 1.00 24.87 148 GLY C CA 1
ATOM 3035 C C . GLY C 1 97 ? -23.280 -47.163 14.428 1.00 27.09 148 GLY C C 1
ATOM 3036 O O . GLY C 1 97 ? -23.954 -46.820 13.454 1.00 26.14 148 GLY C O 1
ATOM 3037 N N . ALA C 1 98 ? -21.956 -47.342 14.385 1.00 24.65 149 ALA C N 1
ATOM 3038 C CA . ALA C 1 98 ? -21.148 -47.068 13.199 1.00 24.91 149 ALA C CA 1
ATOM 3039 C C . ALA C 1 98 ? -21.583 -47.925 12.002 1.00 31.45 149 ALA C C 1
ATOM 3040 O O . ALA C 1 98 ? -21.472 -47.500 10.867 1.00 34.89 149 ALA C O 1
ATOM 3042 N N . LEU C 1 99 ? -22.076 -49.129 12.275 1.00 29.34 150 LEU C N 1
ATOM 3043 C CA . LEU C 1 99 ? -22.534 -50.062 11.251 1.00 29.02 150 LEU C CA 1
ATOM 3044 C C . LEU C 1 99 ? -23.860 -49.598 10.701 1.00 30.06 150 LEU C C 1
ATOM 3045 O O . LEU C 1 99 ? -24.130 -49.680 9.491 1.00 30.09 150 LEU C O 1
ATOM 3050 N N . CYS C 1 100 ? -24.697 -49.130 11.612 1.00 27.32 151 CYS C N 1
ATOM 3051 C CA . CYS C 1 100 ? -25.981 -48.566 11.250 1.00 31.94 151 CYS C CA 1
ATOM 3052 C C . CYS C 1 100 ? -25.828 -47.294 10.427 1.00 33.49 151 CYS C C 1
ATOM 3053 O O . CYS C 1 100 ? -26.537 -47.101 9.437 1.00 34.50 151 CYS C O 1
ATOM 3056 N N . VAL C 1 101 ? -24.904 -46.428 10.824 1.00 30.97 152 VAL C N 1
ATOM 3057 C CA . VAL C 1 101 ? -24.645 -45.225 10.035 1.00 31.03 152 VAL C CA 1
ATOM 3058 C C . VAL C 1 101 ? -24.153 -45.610 8.636 1.00 31.55 152 VAL C C 1
ATOM 3059 O O . VAL C 1 101 ? -24.672 -45.132 7.635 1.00 33.79 152 VAL C O 1
ATOM 3063 N N . GLU C 1 102 ? -23.161 -46.492 8.587 1.00 29.06 153 GLU C N 1
ATOM 3064 C CA . GLU C 1 102 ? -22.556 -46.919 7.342 1.00 33.11 153 GLU C CA 1
ATOM 3065 C C . GLU C 1 102 ? -23.612 -47.505 6.408 1.00 36.28 153 GLU C C 1
ATOM 3066 O O . GLU C 1 102 ? -23.568 -47.283 5.192 1.00 34.21 153 GLU C O 1
ATOM 3072 N N . SER C 1 103 ? -24.571 -48.225 6.992 1.00 34.15 154 SER C N 1
ATOM 3073 C CA . SER C 1 103 ? -25.624 -48.894 6.227 1.00 34.57 154 SER C CA 1
ATOM 3074 C C . SER C 1 103 ? -26.582 -47.899 5.592 1.00 34.95 154 SER C C 1
ATOM 3075 O O . SER C 1 103 ? -26.940 -48.036 4.423 1.00 38.36 154 SER C O 1
ATOM 3078 N N . VAL C 1 104 ? -27.007 -46.909 6.362 1.00 30.81 155 VAL C N 1
ATOM 3079 C CA . VAL C 1 104 ? -27.841 -45.851 5.819 1.00 30.28 155 VAL C CA 1
ATOM 3080 C C . VAL C 1 104 ? -27.059 -45.030 4.778 1.00 33.73 155 VAL C C 1
ATOM 3081 O O . VAL C 1 104 ? -27.598 -44.689 3.714 1.00 32.51 155 VAL C O 1
ATOM 3085 N N . ASP C 1 105 ? -25.795 -44.728 5.083 1.00 30.12 156 ASP C N 1
ATOM 3086 C CA . ASP C 1 105 ? -24.924 -44.018 4.150 1.00 29.42 156 ASP C CA 1
ATOM 3087 C C . ASP C 1 105 ? -24.982 -44.661 2.776 1.00 29.40 156 ASP C C 1
ATOM 3088 O O . ASP C 1 105 ? -25.030 -43.978 1.771 1.00 33.49 156 ASP C O 1
ATOM 3093 N N . LYS C 1 106 ? -24.989 -45.986 2.749 1.00 33.85 157 LYS C N 1
ATOM 3094 C CA . LYS C 1 106 ? -24.846 -46.734 1.510 1.00 33.30 157 LYS C CA 1
ATOM 3095 C C . LYS C 1 106 ? -26.153 -47.346 1.033 1.00 31.27 157 LYS C C 1
ATOM 3096 O O . LYS C 1 106 ? -26.162 -48.297 0.253 1.00 35.41 157 LYS C O 1
ATOM 3102 N N . GLU C 1 107 ? -27.250 -46.747 1.482 1.00 28.83 158 GLU C N 1
ATOM 3103 C CA . GLU C 1 107 ? -28.600 -47.134 1.073 1.00 33.45 158 GLU C CA 1
ATOM 3104 C C . GLU C 1 107 ? -28.903 -48.605 1.318 1.00 29.42 158 GLU C C 1
ATOM 3105 O O . GLU C 1 107 ? -29.473 -49.289 0.470 1.00 43.03 158 GLU C O 1
ATOM 3111 N N . MET C 1 108 ? -28.485 -49.084 2.475 1.00 29.35 159 MET C N 1
ATOM 3112 C CA . MET C 1 108 ? -28.841 -50.405 2.955 1.00 33.64 159 MET C CA 1
ATOM 3113 C C . MET C 1 108 ? -29.598 -50.243 4.280 1.00 39.02 159 MET C C 1
ATOM 3114 O O . MET C 1 108 ? -29.352 -50.960 5.258 1.00 32.30 159 MET C O 1
ATOM 3119 N N . GLN C 1 109 ? -30.535 -49.295 4.278 1.00 37.41 160 GLN C N 1
ATOM 3120 C CA . GLN C 1 109 ? -31.326 -48.938 5.448 1.00 34.95 160 GLN C CA 1
ATOM 3121 C C . GLN C 1 109 ? -31.957 -50.168 6.109 1.00 34.07 160 GLN C C 1
ATOM 3122 O O . GLN C 1 109 ? -32.140 -50.213 7.330 1.00 32.79 160 GLN C O 1
ATOM 3128 N N . VAL C 1 110 ? -32.251 -51.174 5.296 1.00 33.49 161 VAL C N 1
ATOM 3129 C CA . VAL C 1 110 ? -32.846 -52.426 5.765 1.00 33.82 161 VAL C CA 1
ATOM 3130 C C . VAL C 1 110 ? -32.051 -53.054 6.917 1.00 29.86 161 VAL C C 1
ATOM 3131 O O . VAL C 1 110 ? -32.621 -53.647 7.821 1.00 32.37 161 VAL C O 1
ATOM 3135 N N . LEU C 1 111 ? -30.733 -52.894 6.878 1.00 29.03 162 LEU C N 1
ATOM 3136 C CA . LEU C 1 111 ? -29.836 -53.592 7.785 1.00 30.30 162 LEU C CA 1
ATOM 3137 C C . LEU C 1 111 ? -29.928 -53.083 9.221 1.00 29.38 162 LEU C C 1
ATOM 3138 O O . LEU C 1 111 ? -29.652 -53.823 10.166 1.00 29.55 162 LEU C O 1
ATOM 3143 N N . VAL C 1 112 ? -30.331 -51.827 9.369 1.00 27.19 163 VAL C N 1
ATOM 3144 C CA . VAL C 1 112 ? -30.355 -51.156 10.667 1.00 29.36 163 VAL C CA 1
ATOM 3145 C C . VAL C 1 112 ? -31.186 -51.896 11.717 1.00 32.20 163 VAL C C 1
ATOM 3146 O O . VAL C 1 112 ? -30.748 -52.073 12.861 1.00 27.81 163 VAL C O 1
ATOM 3150 N N . SER C 1 113 ? -32.373 -52.344 11.322 1.00 30.41 164 SER C N 1
ATOM 3151 C CA . SER C 1 113 ? -33.256 -53.033 12.245 1.00 30.57 164 SER C CA 1
ATOM 3152 C C . SER C 1 113 ? -32.739 -54.440 12.550 1.00 30.44 164 SER C C 1
ATOM 3153 O O . SER C 1 113 ? -33.034 -55.005 13.612 1.00 25.44 164 SER C O 1
ATOM 3156 N N . ARG C 1 114 ? -31.960 -54.996 11.624 1.00 29.22 165 ARG C N 1
ATOM 3157 C CA . ARG C 1 114 ? -31.364 -56.312 11.836 1.00 34.50 165 ARG C CA 1
ATOM 3158 C C . ARG C 1 114 ? -30.164 -56.260 12.778 1.00 31.77 165 ARG C C 1
ATOM 3159 O O . ARG C 1 114 ? -29.959 -57.172 13.574 1.00 32.46 165 ARG C O 1
ATOM 3167 N N . ILE C 1 115 ? -29.369 -55.199 12.663 1.00 29.42 166 ILE C N 1
ATOM 3168 C CA . ILE C 1 115 ? -28.219 -54.980 13.529 1.00 27.59 166 ILE C CA 1
ATOM 3169 C C . ILE C 1 115 ? -28.696 -54.743 14.964 1.00 33.34 166 ILE C C 1
ATOM 3170 O O . ILE C 1 115 ? -28.169 -55.331 15.913 1.00 30.73 166 ILE C O 1
ATOM 3175 N N . ALA C 1 116 ? -29.705 -53.885 15.101 1.00 26.99 167 ALA C N 1
ATOM 3176 C CA . ALA C 1 116 ? -30.414 -53.691 16.359 1.00 25.42 167 ALA C CA 1
ATOM 3177 C C . ALA C 1 116 ? -30.836 -55.016 16.985 1.00 32.92 167 ALA C C 1
ATOM 3178 O O . ALA C 1 116 ? -30.639 -55.242 18.189 1.00 33.32 167 ALA C O 1
ATOM 3180 N N . ALA C 1 117 ? -31.421 -55.887 16.172 1.00 30.05 168 ALA C N 1
ATOM 3181 C CA . ALA C 1 117 ? -31.807 -57.206 16.659 1.00 31.18 168 ALA C CA 1
ATOM 3182 C C . ALA C 1 117 ? -30.588 -58.020 17.100 1.00 33.09 168 ALA C C 1
ATOM 3183 O O . ALA C 1 117 ? -30.569 -58.545 18.226 1.00 34.60 168 ALA C O 1
ATOM 3185 N N . TRP C 1 118 ? -29.576 -58.118 16.231 1.00 29.63 169 TRP C N 1
ATOM 3186 C CA . TRP C 1 118 ? -28.378 -58.907 16.553 1.00 34.88 169 TRP C CA 1
ATOM 3187 C C . TRP C 1 118 ? -27.754 -58.446 17.880 1.00 34.70 169 TRP C C 1
ATOM 3188 O O . TRP C 1 118 ? -27.345 -59.275 18.698 1.00 30.49 169 TRP C O 1
ATOM 3199 N N . MET C 1 119 ? -27.712 -57.124 18.076 1.00 32.56 170 MET C N 1
ATOM 3200 C CA . MET C 1 119 ? -27.216 -56.514 19.304 1.00 32.51 170 MET C CA 1
ATOM 3201 C C . MET C 1 119 ? -28.048 -56.909 20.515 1.00 29.60 170 MET C C 1
ATOM 3202 O O . MET C 1 119 ? -27.490 -57.293 21.537 1.00 31.92 170 MET C O 1
ATOM 3207 N N . ALA C 1 120 ? -29.369 -56.793 20.408 1.00 23.04 171 ALA C N 1
ATOM 3208 C CA . ALA C 1 120 ? -30.251 -57.207 21.487 1.00 31.64 171 ALA C CA 1
ATOM 3209 C C . ALA C 1 120 ? -30.040 -58.690 21.843 1.00 38.36 171 ALA C C 1
ATOM 3210 O O . ALA C 1 120 ? -29.982 -59.053 23.021 1.00 34.16 171 ALA C O 1
ATOM 3212 N N . THR C 1 121 ? -29.911 -59.538 20.824 1.00 35.86 172 THR C N 1
ATOM 3213 C CA . THR C 1 121 ? -29.723 -60.963 21.049 1.00 31.84 172 THR C CA 1
ATOM 3214 C C . THR C 1 121 ? -28.407 -61.230 21.768 1.00 32.74 172 THR C C 1
ATOM 3215 O O . THR C 1 121 ? -28.357 -62.039 22.699 1.00 35.96 172 THR C O 1
ATOM 3219 N N . TYR C 1 122 ? -27.349 -60.537 21.364 1.00 26.82 173 TYR C N 1
ATOM 3220 C CA . TYR C 1 122 ? -26.058 -60.754 21.986 1.00 28.52 173 TYR C CA 1
ATOM 3221 C C . TYR C 1 122 ? -26.115 -60.380 23.457 1.00 36.85 173 TYR C C 1
ATOM 3222 O O . TYR C 1 122 ? -25.621 -61.120 24.317 1.00 34.20 173 TYR C O 1
ATOM 3231 N N . LEU C 1 123 ? -26.726 -59.231 23.736 1.00 33.54 174 LEU C N 1
ATOM 3232 C CA . LEU C 1 123 ? -26.858 -58.752 25.099 1.00 34.93 174 LEU C CA 1
ATOM 3233 C C . LEU C 1 123 ? -27.599 -59.795 25.910 1.00 41.74 174 LEU C C 1
ATOM 3234 O O . LEU C 1 123 ? -27.064 -60.335 26.879 1.00 44.13 174 LEU C O 1
ATOM 3239 N N . ASN C 1 124 ? -28.825 -60.083 25.486 1.00 36.95 175 ASN C N 1
ATOM 3240 C CA . ASN C 1 124 ? -29.684 -61.051 26.152 1.00 42.95 175 ASN C CA 1
ATOM 3241 C C . ASN C 1 124 ? -29.063 -62.426 26.426 1.00 44.23 175 ASN C C 1
ATOM 3242 O O . ASN C 1 124 ? -29.262 -62.990 27.497 1.00 42.52 175 ASN C O 1
ATOM 3247 N N . ASP C 1 125 ? -28.315 -62.954 25.463 1.00 41.35 176 ASP C N 1
ATOM 3248 C CA . ASP C 1 125 ? -27.790 -64.309 25.580 1.00 41.35 176 ASP C CA 1
ATOM 3249 C C . ASP C 1 125 ? -26.380 -64.331 26.136 1.00 43.00 176 ASP C C 1
ATOM 3250 O O . ASP C 1 125 ? -26.022 -65.251 26.873 1.00 43.01 176 ASP C O 1
ATOM 3255 N N . HIS C 1 126 ? -25.577 -63.329 25.795 1.00 34.46 177 HIS C N 1
ATOM 3256 C CA . HIS C 1 126 ? -24.159 -63.415 26.114 1.00 32.13 177 HIS C CA 1
ATOM 3257 C C . HIS C 1 126 ? -23.552 -62.401 27.069 1.00 38.35 177 HIS C C 1
ATOM 3258 O O . HIS C 1 126 ? -22.558 -62.716 27.709 1.00 40.10 177 HIS C O 1
ATOM 3265 N N . LEU C 1 127 ? -24.108 -61.195 27.167 1.00 34.92 178 LEU C N 1
ATOM 3266 C CA . LEU C 1 127 ? -23.535 -60.201 28.068 1.00 31.72 178 LEU C CA 1
ATOM 3267 C C . LEU C 1 127 ? -24.348 -60.062 29.362 1.00 41.71 178 LEU C C 1
ATOM 3268 O O . LEU C 1 127 ? -23.840 -59.600 30.383 1.00 42.10 178 LEU C O 1
ATOM 3273 N N . GLU C 1 128 ? -25.613 -60.455 29.305 1.00 38.66 179 GLU C N 1
ATOM 3274 C CA . GLU C 1 128 ? -26.515 -60.337 30.438 1.00 38.70 179 GLU C CA 1
ATOM 3275 C C . GLU C 1 128 ? -26.051 -61.080 31.713 1.00 47.27 179 GLU C C 1
ATOM 3276 O O . GLU C 1 128 ? -26.245 -60.581 32.826 1.00 44.77 179 GLU C O 1
ATOM 3282 N N . PRO C 1 129 ? -25.440 -62.269 31.566 1.00 46.05 180 PRO C N 1
ATOM 3283 C CA . PRO C 1 129 ? -24.947 -62.887 32.800 1.00 45.67 180 PRO C CA 1
ATOM 3284 C C . PRO C 1 129 ? -23.854 -62.078 33.505 1.00 47.70 180 PRO C C 1
ATOM 3285 O O . PRO C 1 129 ? -23.920 -61.914 34.729 1.00 45.60 180 PRO C O 1
ATOM 3289 N N . TRP C 1 130 ? -22.878 -61.583 32.745 1.00 48.62 181 TRP C N 1
ATOM 3290 C CA . TRP C 1 130 ? -21.759 -60.807 33.292 1.00 45.40 181 TRP C CA 1
ATOM 3291 C C . TRP C 1 130 ? -22.248 -59.506 33.931 1.00 47.31 181 TRP C C 1
ATOM 3292 O O . TRP C 1 130 ? -21.717 -59.057 34.944 1.00 51.55 181 TRP C O 1
ATOM 3303 N N . ILE C 1 131 ? -23.267 -58.911 33.323 1.00 47.08 182 ILE C N 1
ATOM 3304 C CA . ILE C 1 131 ? -23.825 -57.645 33.775 1.00 47.97 182 ILE C CA 1
ATOM 3305 C C . ILE C 1 131 ? -24.431 -57.817 35.163 1.00 50.43 182 ILE C C 1
ATOM 3306 O O . ILE C 1 131 ? -24.232 -56.983 36.044 1.00 49.81 182 ILE C O 1
ATOM 3311 N N . GLN C 1 132 ? -25.151 -58.911 35.370 1.00 51.93 183 GLN C N 1
ATOM 3312 C CA . GLN C 1 132 ? -25.692 -59.184 36.694 1.00 54.88 183 GLN C CA 1
ATOM 3313 C C . GLN C 1 132 ? -24.584 -59.612 37.659 1.00 48.34 183 GLN C C 1
ATOM 3314 O O . GLN C 1 132 ? -24.731 -59.525 38.872 1.00 41.66 183 GLN C O 1
ATOM 3320 N N . GLU C 1 133 ? -23.461 -60.045 37.107 1.00 49.08 184 GLU C N 1
ATOM 3321 C CA . GLU C 1 133 ? -22.359 -60.493 37.932 1.00 51.02 184 GLU C CA 1
ATOM 3322 C C . GLU C 1 133 ? -21.491 -59.321 38.332 1.00 57.06 184 GLU C C 1
ATOM 3323 O O . GLU C 1 133 ? -20.641 -59.446 39.211 1.00 62.83 184 GLU C O 1
ATOM 3329 N N . ASN C 1 134 ? -21.702 -58.177 37.695 1.00 49.89 185 ASN C N 1
ATOM 3330 C CA . ASN C 1 134 ? -20.917 -56.999 38.032 1.00 46.21 185 ASN C CA 1
ATOM 3331 C C . ASN C 1 134 ? -21.761 -55.850 38.558 1.00 48.74 185 ASN C C 1
ATOM 3332 O O . ASN C 1 134 ? -21.404 -54.676 38.418 1.00 53.32 185 ASN C O 1
ATOM 3337 N N . GLY C 1 135 ? -22.880 -56.200 39.178 1.00 44.17 186 GLY C N 1
ATOM 3338 C CA . GLY C 1 135 ? -23.678 -55.227 39.895 1.00 46.44 186 GLY C CA 1
ATOM 3339 C C . GLY C 1 135 ? -24.813 -54.617 39.098 1.00 48.91 186 GLY C C 1
ATOM 3340 O O . GLY C 1 135 ? -25.549 -53.763 39.607 1.00 46.26 186 GLY C O 1
ATOM 3341 N N . GLY C 1 136 ? -24.956 -55.056 37.851 1.00 46.21 187 GLY C N 1
ATOM 3342 C CA . GLY C 1 136 ? -26.019 -54.574 36.993 1.00 44.97 187 GLY C CA 1
ATOM 3343 C C . GLY C 1 136 ? -25.675 -53.230 36.401 1.00 46.00 187 GLY C C 1
ATOM 3344 O O . GLY C 1 136 ? -24.646 -52.634 36.728 1.00 45.98 187 GLY C O 1
ATOM 3345 N N . TRP C 1 137 ? -26.553 -52.754 35.528 1.00 46.53 188 TRP C N 1
ATOM 3346 C CA . TRP C 1 137 ? -26.331 -51.514 34.796 1.00 40.93 188 TRP C CA 1
ATOM 3347 C C . TRP C 1 137 ? -26.097 -50.343 35.735 1.00 43.83 188 TRP C C 1
ATOM 3348 O O . TRP C 1 137 ? -25.386 -49.396 35.406 1.00 44.31 188 TRP C O 1
ATOM 3359 N N . ASP C 1 138 ? -26.693 -50.429 36.916 1.00 47.45 189 ASP C N 1
ATOM 3360 C CA . ASP C 1 138 ? -26.527 -49.417 37.945 1.00 48.11 189 ASP C CA 1
ATOM 3361 C C . ASP C 1 138 ? -25.062 -49.207 38.295 1.00 41.62 189 ASP C C 1
ATOM 3362 O O . ASP C 1 138 ? -24.658 -48.099 38.625 1.00 44.29 189 ASP C O 1
ATOM 3367 N N . THR C 1 139 ? -24.268 -50.267 38.210 1.00 39.38 190 THR C N 1
ATOM 3368 C CA . THR C 1 139 ? -22.834 -50.154 38.456 1.00 40.45 190 THR C CA 1
ATOM 3369 C C . THR C 1 139 ? -22.164 -49.375 37.327 1.00 45.21 190 THR C C 1
ATOM 3370 O O . THR C 1 139 ? -21.180 -48.648 37.555 1.00 40.19 190 THR C O 1
ATOM 3374 N N . PHE C 1 140 ? -22.708 -49.532 36.114 1.00 41.69 191 PHE C N 1
ATOM 3375 C CA . PHE C 1 140 ? -22.219 -48.816 34.937 1.00 33.23 191 PHE C CA 1
ATOM 3376 C C . PHE C 1 140 ? -22.483 -47.323 35.018 1.00 34.51 191 PHE C C 1
ATOM 3377 O O . PHE C 1 140 ? -21.588 -46.512 34.774 1.00 35.24 191 PHE C O 1
ATOM 3385 N N . VAL C 1 141 ? -23.736 -46.979 35.308 1.00 31.27 192 VAL C N 1
ATOM 3386 C CA . VAL C 1 141 ? -24.147 -45.595 35.552 1.00 43.35 192 VAL C CA 1
ATOM 3387 C C . VAL C 1 141 ? -23.321 -44.884 36.645 1.00 42.81 192 VAL C C 1
ATOM 3388 O O . VAL C 1 141 ? -22.923 -43.726 36.479 1.00 37.13 192 VAL C O 1
ATOM 3392 N N . GLU C 1 142 ? -23.064 -45.575 37.753 1.00 37.26 193 GLU C N 1
ATOM 3393 C CA . GLU C 1 142 ? -22.256 -44.996 38.827 1.00 43.93 193 GLU C CA 1
ATOM 3394 C C . GLU C 1 142 ? -20.836 -44.756 38.347 1.00 45.39 193 GLU C C 1
ATOM 3395 O O . GLU C 1 142 ? -20.178 -43.805 38.782 1.00 48.83 193 GLU C O 1
ATOM 3401 N N . LEU C 1 143 ? -20.375 -45.602 37.431 1.00 39.87 194 LEU C N 1
ATOM 3402 C CA . LEU C 1 143 ? -18.990 -45.526 36.977 1.00 41.16 194 LEU C CA 1
ATOM 3403 C C . LEU C 1 143 ? -18.726 -44.627 35.752 1.00 46.58 194 LEU C C 1
ATOM 3404 O O . LEU C 1 143 ? -17.810 -43.803 35.783 1.00 50.80 194 LEU C O 1
ATOM 3409 N N . TYR C 1 144 ? -19.505 -44.787 34.682 1.00 49.39 195 TYR C N 1
ATOM 3410 C CA . TYR C 1 144 ? -19.242 -44.062 33.425 1.00 48.24 195 TYR C CA 1
ATOM 3411 C C . TYR C 1 144 ? -20.190 -42.879 33.259 1.00 47.59 195 TYR C C 1
ATOM 3412 O O . TYR C 1 144 ? -20.291 -42.304 32.167 1.00 53.47 195 TYR C O 1
ATOM 3421 N N . GLY C 1 145 ? -20.898 -42.541 34.333 1.00 42.35 196 GLY C N 1
ATOM 3422 C CA . GLY C 1 145 ? -21.849 -41.442 34.321 1.00 44.38 196 GLY C CA 1
ATOM 3423 C C . GLY C 1 145 ? -21.273 -40.147 34.871 1.00 46.79 196 GLY C C 1
ATOM 3424 O O . GLY C 1 145 ? -20.538 -40.141 35.865 1.00 51.24 196 GLY C O 1
ATOM 3425 N N . SER D 1 5 ? -4.472 5.084 31.199 1.00 71.98 0 SER D N 1
ATOM 3426 C CA . SER D 1 5 ? -5.399 5.198 32.323 1.00 83.31 0 SER D CA 1
ATOM 3427 C C . SER D 1 5 ? -6.482 4.121 32.241 1.00 78.97 0 SER D C 1
ATOM 3428 O O . SER D 1 5 ? -6.189 2.925 32.118 1.00 71.72 0 SER D O 1
ATOM 3430 N N . MET D 1 6 ? -7.736 4.561 32.320 1.00 76.53 1 MET D N 1
ATOM 3431 C CA . MET D 1 6 ? -8.868 3.733 31.931 1.00 74.80 1 MET D CA 1
ATOM 3432 C C . MET D 1 6 ? -8.870 3.683 30.396 1.00 73.86 1 MET D C 1
ATOM 3433 O O . MET D 1 6 ? -9.514 2.831 29.777 1.00 65.81 1 MET D O 1
ATOM 3438 N N . SER D 1 7 ? -8.125 4.608 29.793 1.00 72.19 2 SER D N 1
ATOM 3439 C CA . SER D 1 7 ? -8.054 4.749 28.346 1.00 66.92 2 SER D CA 1
ATOM 3440 C C . SER D 1 7 ? -7.436 3.514 27.681 1.00 63.75 2 SER D C 1
ATOM 3441 O O . SER D 1 7 ? -7.973 2.995 26.696 1.00 54.97 2 SER D O 1
ATOM 3444 N N . GLN D 1 8 ? -6.310 3.051 28.224 1.00 68.72 3 GLN D N 1
ATOM 3445 C CA . GLN D 1 8 ? -5.626 1.865 27.705 1.00 61.48 3 GLN D CA 1
ATOM 3446 C C . GLN D 1 8 ? -6.457 0.597 27.907 1.00 50.60 3 GLN D C 1
ATOM 3447 O O . GLN D 1 8 ? -6.359 -0.346 27.130 1.00 52.19 3 GLN D O 1
ATOM 3453 N N . SER D 1 9 ? -7.283 0.591 28.948 1.00 54.45 4 SER D N 1
ATOM 3454 C CA . SER D 1 9 ? -8.086 -0.578 29.291 1.00 48.97 4 SER D CA 1
ATOM 3455 C C . SER D 1 9 ? -9.291 -0.729 28.381 1.00 41.56 4 SER D C 1
ATOM 3456 O O . SER D 1 9 ? -9.645 -1.837 28.005 1.00 44.71 4 SER D O 1
ATOM 3459 N N . ASN D 1 10 ? -9.943 0.379 28.058 1.00 43.98 5 ASN D N 1
ATOM 3460 C CA . ASN D 1 10 ? -11.058 0.341 27.127 1.00 42.32 5 ASN D CA 1
ATOM 3461 C C . ASN D 1 10 ? -10.630 -0.189 25.760 1.00 45.68 5 ASN D C 1
ATOM 3462 O O . ASN D 1 10 ? -11.297 -1.063 25.194 1.00 39.60 5 ASN D O 1
ATOM 3467 N N . ARG D 1 11 ? -9.505 0.313 25.251 1.00 42.41 6 ARG D N 1
ATOM 3468 C CA . ARG D 1 11 ? -8.939 -0.206 24.007 1.00 42.38 6 ARG D CA 1
ATOM 3469 C C . ARG D 1 11 ? -8.706 -1.717 24.115 1.00 38.78 6 ARG D C 1
ATOM 3470 O O . ARG D 1 11 ? -8.952 -2.443 23.162 1.00 34.86 6 ARG D O 1
ATOM 3478 N N . GLU D 1 12 ? -8.260 -2.182 25.282 1.00 32.40 7 GLU D N 1
ATOM 3479 C CA . GLU D 1 12 ? -7.993 -3.601 25.483 1.00 36.32 7 GLU D CA 1
ATOM 3480 C C . GLU D 1 12 ? -9.294 -4.406 25.480 1.00 39.14 7 GLU D C 1
ATOM 3481 O O . GLU D 1 12 ? -9.336 -5.556 25.024 1.00 36.77 7 GLU D O 1
ATOM 3487 N N . LEU D 1 13 ? -10.356 -3.785 25.975 1.00 35.31 8 LEU D N 1
ATOM 3488 C CA . LEU D 1 13 ? -11.654 -4.423 26.037 1.00 26.31 8 LEU D CA 1
ATOM 3489 C C . LEU D 1 13 ? -12.211 -4.512 24.631 1.00 34.00 8 LEU D C 1
ATOM 3490 O O . LEU D 1 13 ? -12.740 -5.552 24.231 1.00 34.00 8 LEU D O 1
ATOM 3495 N N . VAL D 1 14 ? -12.075 -3.423 23.873 1.00 34.14 9 VAL D N 1
ATOM 3496 C CA . VAL D 1 14 ? -12.575 -3.381 22.507 1.00 29.20 9 VAL D CA 1
ATOM 3497 C C . VAL D 1 14 ? -11.902 -4.443 21.643 1.00 29.11 9 VAL D C 1
ATOM 3498 O O . VAL D 1 14 ? -12.564 -5.214 20.955 1.00 27.92 9 VAL D O 1
ATOM 3502 N N . VAL D 1 15 ? -10.579 -4.483 21.708 1.00 30.45 10 VAL D N 1
ATOM 3503 C CA . VAL D 1 15 ? -9.791 -5.428 20.936 1.00 32.34 10 VAL D CA 1
ATOM 3504 C C . VAL D 1 15 ? -10.177 -6.863 21.262 1.00 32.38 10 VAL D C 1
ATOM 3505 O O . VAL D 1 15 ? -10.385 -7.678 20.363 1.00 34.28 10 VAL D O 1
ATOM 3509 N N . ASP D 1 16 ? -10.283 -7.160 22.549 1.00 32.15 11 ASP D N 1
ATOM 3510 C CA . ASP D 1 16 ? -10.674 -8.484 23.000 1.00 29.28 11 ASP D CA 1
ATOM 3511 C C . ASP D 1 16 ? -11.982 -8.968 22.390 1.00 29.37 11 ASP D C 1
ATOM 3512 O O . ASP D 1 16 ? -12.058 -10.073 21.858 1.00 30.85 11 ASP D O 1
ATOM 3517 N N . PHE D 1 17 ? -13.022 -8.153 22.492 1.00 30.35 12 PHE D N 1
ATOM 3518 C CA . PHE D 1 17 ? -14.325 -8.541 21.976 1.00 27.94 12 PHE D CA 1
ATOM 3519 C C . PHE D 1 17 ? -14.283 -8.717 20.449 1.00 35.63 12 PHE D C 1
ATOM 3520 O O . PHE D 1 17 ? -14.781 -9.722 19.922 1.00 31.82 12 PHE D O 1
ATOM 3528 N N . LEU D 1 18 ? -13.689 -7.748 19.749 1.00 28.97 13 LEU D N 1
ATOM 3529 C CA . LEU D 1 18 ? -13.567 -7.826 18.296 1.00 27.23 13 LEU D CA 1
ATOM 3530 C C . LEU D 1 18 ? -12.784 -9.055 17.862 1.00 32.61 13 LEU D C 1
ATOM 3531 O O . LEU D 1 18 ? -13.145 -9.701 16.878 1.00 34.79 13 LEU D O 1
ATOM 3536 N N . SER D 1 19 ? -11.718 -9.378 18.592 1.00 32.85 14 SER D N 1
ATOM 3537 C CA . SER D 1 19 ? -10.930 -10.577 18.303 1.00 34.54 14 SER D CA 1
ATOM 3538 C C . SER D 1 19 ? -11.821 -11.806 18.335 1.00 30.59 14 SER D C 1
ATOM 3539 O O . SER D 1 19 ? -11.757 -12.670 17.458 1.00 36.29 14 SER D O 1
ATOM 3542 N N . TYR D 1 20 ? -12.653 -11.876 19.361 1.00 27.61 15 TYR D N 1
ATOM 3543 C CA . TYR D 1 20 ? -13.495 -13.041 19.581 1.00 28.18 15 TYR D CA 1
ATOM 3544 C C . TYR D 1 20 ? -14.495 -13.217 18.438 1.00 24.50 15 TYR D C 1
ATOM 3545 O O . TYR D 1 20 ? -14.696 -14.322 17.934 1.00 30.66 15 TYR D O 1
ATOM 3554 N N . LYS D 1 21 ? -15.109 -12.123 18.022 1.00 21.88 16 LYS D N 1
ATOM 3555 C CA . LYS D 1 21 ? -16.134 -12.194 16.996 1.00 29.06 16 LYS D CA 1
ATOM 3556 C C . LYS D 1 21 ? -15.569 -12.569 15.628 1.00 31.38 16 LYS D C 1
ATOM 3557 O O . LYS D 1 21 ? -16.203 -13.302 14.877 1.00 30.76 16 LYS D O 1
ATOM 3563 N N . LEU D 1 22 ? -14.368 -12.085 15.324 1.00 32.98 17 LEU D N 1
ATOM 3564 C CA . LEU D 1 22 ? -13.686 -12.426 14.080 1.00 30.46 17 LEU D CA 1
ATOM 3565 C C . LEU D 1 22 ? -13.406 -13.921 13.988 1.00 32.25 17 LEU D C 1
ATOM 3566 O O . LEU D 1 22 ? -13.650 -14.551 12.946 1.00 30.31 17 LEU D O 1
ATOM 3571 N N . SER D 1 23 ? -12.902 -14.475 15.088 1.00 32.50 18 SER D N 1
ATOM 3572 C CA . SER D 1 23 ? -12.567 -15.893 15.163 1.00 35.76 18 SER D CA 1
ATOM 3573 C C . SER D 1 23 ? -13.802 -16.782 14.986 1.00 35.56 18 SER D C 1
ATOM 3574 O O . SER D 1 23 ? -13.710 -17.884 14.441 1.00 33.71 18 SER D O 1
ATOM 3577 N N . GLN D 1 24 ? -14.959 -16.299 15.427 1.00 29.54 19 GLN D N 1
ATOM 3578 C CA . GLN D 1 24 ? -16.195 -17.060 15.254 1.00 34.08 19 GLN D CA 1
ATOM 3579 C C . GLN D 1 24 ? -16.591 -17.224 13.778 1.00 35.07 19 GLN D C 1
ATOM 3580 O O . GLN D 1 24 ? -17.405 -18.081 13.434 1.00 30.59 19 GLN D O 1
ATOM 3586 N N . LYS D 1 25 ? -16.014 -16.384 12.922 1.00 38.20 20 LYS D N 1
ATOM 3587 C CA . LYS D 1 25 ? -16.315 -16.371 11.497 1.00 36.29 20 LYS D CA 1
ATOM 3588 C C . LYS D 1 25 ? -15.120 -16.828 10.663 1.00 39.57 20 LYS D C 1
ATOM 3589 O O . LYS D 1 25 ? -15.107 -16.653 9.443 1.00 35.91 20 LYS D O 1
ATOM 3595 N N . GLY D 1 26 ? -14.113 -17.400 11.324 1.00 34.17 21 GLY D N 1
ATOM 3596 C CA . GLY D 1 26 ? -12.927 -17.889 10.640 1.00 32.53 21 GLY D CA 1
ATOM 3597 C C . GLY D 1 26 ? -11.854 -16.840 10.382 1.00 39.13 21 GLY D C 1
ATOM 3598 O O . GLY D 1 26 ? -10.936 -17.068 9.593 1.00 37.02 21 GLY D O 1
ATOM 3599 N N . TYR D 1 27 ? -11.960 -15.690 11.040 1.00 36.70 22 TYR D N 1
ATOM 3600 C CA . TYR D 1 27 ? -10.970 -14.628 10.859 1.00 33.67 22 TYR D CA 1
ATOM 3601 C C . TYR D 1 27 ? -10.151 -14.487 12.118 1.00 36.54 22 TYR D C 1
ATOM 3602 O O . TYR D 1 27 ? -10.446 -15.121 13.130 1.00 35.53 22 TYR D O 1
ATOM 3611 N N . SER D 1 28 ? -9.109 -13.670 12.064 1.00 36.48 23 SER D N 1
ATOM 3612 C CA . SER D 1 28 ? -8.325 -13.444 13.272 1.00 41.74 23 SER D CA 1
ATOM 3613 C C . SER D 1 28 ? -7.742 -12.032 13.360 1.00 42.63 23 SER D C 1
ATOM 3614 O O . SER D 1 28 ? -7.306 -11.449 12.366 1.00 42.30 23 SER D O 1
ATOM 3617 N N . TRP D 1 29 ? -7.750 -11.498 14.572 1.00 34.45 24 TRP D N 1
ATOM 3618 C CA . TRP D 1 29 ? -7.229 -10.174 14.839 1.00 37.61 24 TRP D CA 1
ATOM 3619 C C . TRP D 1 29 ? -5.754 -10.117 14.491 1.00 35.15 24 TRP D C 1
ATOM 3620 O O . TRP D 1 29 ? -5.287 -9.153 13.888 1.00 35.65 24 TRP D O 1
ATOM 3631 N N . SER D 1 30 ? -5.023 -11.157 14.878 1.00 32.57 25 SER D N 1
ATOM 3632 C CA . SER D 1 30 ? -3.589 -11.223 14.616 1.00 34.90 25 SER D CA 1
ATOM 3633 C C . SER D 1 30 ? -3.143 -12.657 14.665 1.00 36.88 25 SER D C 1
ATOM 3634 O O . SER D 1 30 ? -3.948 -13.553 14.924 1.00 37.17 25 SER D O 1
ATOM 3637 N N . GLN D 1 31 ? -1.859 -12.881 14.416 1.00 43.57 26 GLN D N 1
ATOM 3638 C CA . GLN D 1 31 ? -1.323 -14.231 14.476 1.00 44.87 26 GLN D CA 1
ATOM 3639 C C . GLN D 1 31 ? -1.492 -14.751 15.896 1.00 41.00 26 GLN D C 1
ATOM 3640 O O . GLN D 1 31 ? -1.910 -15.895 16.116 1.00 39.49 26 GLN D O 1
ATOM 3646 N N . MET D 1 32 ? -1.187 -13.880 16.852 1.00 40.02 83 MET D N 1
ATOM 3647 C CA . MET D 1 32 ? -1.271 -14.206 18.266 1.00 36.34 83 MET D CA 1
ATOM 3648 C C . MET D 1 32 ? -2.695 -14.558 18.721 1.00 36.32 83 MET D C 1
ATOM 3649 O O . MET D 1 32 ? -2.891 -15.537 19.441 1.00 34.17 83 MET D O 1
ATOM 3654 N N . ALA D 1 33 ? -3.689 -13.783 18.302 1.00 30.85 84 ALA D N 1
ATOM 3655 C CA . ALA D 1 33 ? -5.069 -14.098 18.666 1.00 33.25 84 ALA D CA 1
ATOM 3656 C C . ALA D 1 33 ? -5.514 -15.434 18.068 1.00 32.84 84 ALA D C 1
ATOM 3657 O O . ALA D 1 33 ? -6.478 -16.048 18.522 1.00 31.88 84 ALA D O 1
ATOM 3659 N N . ALA D 1 34 ? -4.829 -15.865 17.024 1.00 29.31 85 ALA D N 1
ATOM 3660 C CA . ALA D 1 34 ? -5.169 -17.116 16.391 1.00 32.79 85 ALA D CA 1
ATOM 3661 C C . ALA D 1 34 ? -4.536 -18.245 17.200 1.00 34.19 85 ALA D C 1
ATOM 3662 O O . ALA D 1 34 ? -5.159 -19.287 17.411 1.00 29.69 85 ALA D O 1
ATOM 3664 N N . VAL D 1 35 ? -3.308 -18.029 17.671 1.00 30.66 86 VAL D N 1
ATOM 3665 C CA . VAL D 1 35 ? -2.657 -19.009 18.529 1.00 29.02 86 VAL D CA 1
ATOM 3666 C C . VAL D 1 35 ? -3.452 -19.235 19.814 1.00 31.10 86 VAL D C 1
ATOM 3667 O O . VAL D 1 35 ? -3.759 -20.381 20.159 1.00 34.54 86 VAL D O 1
ATOM 3671 N N . LYS D 1 36 ? -3.784 -18.140 20.502 1.00 29.79 87 LYS D N 1
ATOM 3672 C CA . LYS D 1 36 ? -4.568 -18.157 21.741 1.00 26.52 87 LYS D CA 1
ATOM 3673 C C . LYS D 1 36 ? -5.890 -18.911 21.598 1.00 31.15 87 LYS D C 1
ATOM 3674 O O . LYS D 1 36 ? -6.299 -19.643 22.500 1.00 25.50 87 LYS D O 1
ATOM 3680 N N . GLN D 1 37 ? -6.568 -18.731 20.470 1.00 31.14 88 GLN D N 1
ATOM 3681 C CA . GLN D 1 37 ? -7.877 -19.367 20.302 1.00 35.22 88 GLN D CA 1
ATOM 3682 C C . GLN D 1 37 ? -7.733 -20.872 20.082 1.00 32.20 88 GLN D C 1
ATOM 3683 O O . GLN D 1 37 ? -8.482 -21.667 20.639 1.00 31.36 88 GLN D O 1
ATOM 3689 N N . ALA D 1 38 ? -6.769 -21.246 19.252 1.00 31.25 89 ALA D N 1
ATOM 3690 C CA . ALA D 1 38 ? -6.514 -22.637 18.942 1.00 32.75 89 ALA D CA 1
ATOM 3691 C C . ALA D 1 38 ? -6.132 -23.344 20.225 1.00 32.29 89 ALA D C 1
ATOM 3692 O O . ALA D 1 38 ? -6.682 -24.383 20.546 1.00 34.16 89 ALA D O 1
ATOM 3694 N N . LEU D 1 39 ? -5.200 -22.755 20.962 1.00 32.07 90 LEU D N 1
ATOM 3695 C CA . LEU D 1 39 ? -4.774 -23.296 22.239 1.00 31.12 90 LEU D CA 1
ATOM 3696 C C . LEU D 1 39 ? -5.935 -23.458 23.232 1.00 26.99 90 LEU D C 1
ATOM 3697 O O . LEU D 1 39 ? -6.022 -24.461 23.920 1.00 28.81 90 LEU D O 1
ATOM 3702 N N . ARG D 1 40 ? -6.825 -22.478 23.300 1.00 27.21 91 ARG D N 1
ATOM 3703 C CA . ARG D 1 40 ? -8.029 -22.600 24.118 1.00 27.80 91 ARG D CA 1
ATOM 3704 C C . ARG D 1 40 ? -8.867 -23.823 23.754 1.00 33.72 91 ARG D C 1
ATOM 3705 O O . ARG D 1 40 ? -9.335 -24.564 24.629 1.00 31.12 91 ARG D O 1
ATOM 3713 N N . GLU D 1 41 ? -9.069 -24.010 22.454 1.00 34.43 92 GLU D N 1
ATOM 3714 C CA . GLU D 1 41 ? -9.865 -25.115 21.944 1.00 31.84 92 GLU D CA 1
ATOM 3715 C C . GLU D 1 41 ? -9.152 -26.455 22.172 1.00 28.98 92 GLU D C 1
ATOM 3716 O O . GLU D 1 41 ? -9.775 -27.462 22.512 1.00 26.46 92 GLU D O 1
ATOM 3722 N N . ALA D 1 42 ? -7.839 -26.446 22.009 1.00 26.37 93 ALA D N 1
ATOM 3723 C CA . ALA D 1 42 ? -7.020 -27.604 22.311 1.00 27.86 93 ALA D CA 1
ATOM 3724 C C . ALA D 1 42 ? -7.114 -27.972 23.783 1.00 30.60 93 ALA D C 1
ATOM 3725 O O . ALA D 1 42 ? -7.040 -29.142 24.150 1.00 34.70 93 ALA D O 1
ATOM 3727 N N . GLY D 1 43 ? -7.278 -26.974 24.635 1.00 31.42 94 GLY D N 1
ATOM 3728 C CA . GLY D 1 43 ? -7.371 -27.233 26.061 1.00 30.07 94 GLY D CA 1
ATOM 3729 C C . GLY D 1 43 ? -8.713 -27.798 26.474 1.00 27.75 94 GLY D C 1
ATOM 3730 O O . GLY D 1 43 ? -8.782 -28.676 27.309 1.00 32.59 94 GLY D O 1
ATOM 3731 N N . ASP D 1 44 ? -9.784 -27.281 25.894 1.00 31.41 95 ASP D N 1
ATOM 3732 C CA . ASP D 1 44 ? -11.104 -27.829 26.135 1.00 34.58 95 ASP D CA 1
ATOM 3733 C C . ASP D 1 44 ? -11.149 -29.298 25.737 1.00 36.87 95 ASP D C 1
ATOM 3734 O O . ASP D 1 44 ? -11.579 -30.144 26.532 1.00 35.31 95 ASP D O 1
ATOM 3739 N N . GLU D 1 45 ? -10.694 -29.577 24.511 1.00 31.87 96 GLU D N 1
ATOM 3740 C CA . GLU D 1 45 ? -10.697 -30.922 23.927 1.00 33.78 96 GLU D CA 1
ATOM 3741 C C . GLU D 1 45 ? -9.897 -31.933 24.741 1.00 34.49 96 GLU D C 1
ATOM 3742 O O . GLU D 1 45 ? -10.339 -33.053 24.948 1.00 34.31 96 GLU D O 1
ATOM 3748 N N . PHE D 1 46 ? -8.710 -31.529 25.177 1.00 33.43 97 PHE D N 1
ATOM 3749 C CA . PHE D 1 46 ? -7.852 -32.380 25.980 1.00 31.53 97 PHE D CA 1
ATOM 3750 C C . PHE D 1 46 ? -8.517 -32.693 27.322 1.00 35.69 97 PHE D C 1
ATOM 3751 O O . PHE D 1 46 ? -8.505 -33.827 27.794 1.00 35.87 97 PHE D O 1
ATOM 3759 N N . GLU D 1 47 ? -9.095 -31.673 27.939 1.00 34.91 98 GLU D N 1
ATOM 3760 C CA . GLU D 1 47 ? -9.741 -31.833 29.236 1.00 34.80 98 GLU D CA 1
ATOM 3761 C C . GLU D 1 47 ? -10.966 -32.746 29.147 1.00 38.64 98 GLU D C 1
ATOM 3762 O O . GLU D 1 47 ? -11.246 -33.516 30.068 1.00 37.16 98 GLU D O 1
ATOM 3768 N N . LEU D 1 48 ? -11.688 -32.661 28.034 1.00 39.14 99 LEU D N 1
ATOM 3769 C CA . LEU D 1 48 ? -12.890 -33.463 27.845 1.00 37.07 99 LEU D CA 1
ATOM 3770 C C . LEU D 1 48 ? -12.546 -34.950 27.759 1.00 37.79 99 LEU D C 1
ATOM 3771 O O . LEU D 1 48 ? -13.309 -35.815 28.198 1.00 37.47 99 LEU D O 1
ATOM 3776 N N . ARG D 1 49 ? -11.381 -35.233 27.201 1.00 32.31 100 ARG D N 1
ATOM 3777 C CA . ARG D 1 49 ? -10.945 -36.599 26.988 1.00 35.20 100 ARG D CA 1
ATOM 3778 C C . ARG D 1 49 ? -10.245 -37.213 28.197 1.00 33.84 100 ARG D C 1
ATOM 3779 O O . ARG D 1 49 ? -10.322 -38.419 28.404 1.00 39.92 100 ARG D O 1
ATOM 3787 N N . TYR D 1 50 ? -9.573 -36.383 28.993 1.00 36.45 101 TYR D N 1
ATOM 3788 C CA . TYR D 1 50 ? -8.579 -36.877 29.941 1.00 35.13 101 TYR D CA 1
ATOM 3789 C C . TYR D 1 50 ? -8.624 -36.296 31.366 1.00 37.45 101 TYR D C 1
ATOM 3790 O O . TYR D 1 50 ? -7.722 -36.566 32.163 1.00 34.54 101 TYR D O 1
ATOM 3799 N N . ARG D 1 51 ? -9.667 -35.528 31.694 1.00 41.24 102 ARG D N 1
ATOM 3800 C CA . ARG D 1 51 ? -9.761 -34.873 33.008 1.00 41.55 102 ARG D CA 1
ATOM 3801 C C . ARG D 1 51 ? -9.488 -35.822 34.175 1.00 41.87 102 ARG D C 1
ATOM 3802 O O . ARG D 1 51 ? -8.828 -35.447 35.132 1.00 41.43 102 ARG D O 1
ATOM 3810 N N . ARG D 1 52 ? -9.960 -37.060 34.066 1.00 41.50 103 ARG D N 1
ATOM 3811 C CA . ARG D 1 52 ? -9.812 -38.046 35.130 1.00 36.52 103 ARG D CA 1
ATOM 3812 C C . ARG D 1 52 ? -8.355 -38.395 35.437 1.00 39.56 103 ARG D C 1
ATOM 3813 O O . ARG D 1 52 ? -8.059 -38.959 36.486 1.00 36.39 103 ARG D O 1
ATOM 3821 N N . ALA D 1 53 ? -7.446 -38.057 34.526 1.00 41.73 104 ALA D N 1
ATOM 3822 C CA . ALA D 1 53 ? -6.033 -38.393 34.702 1.00 36.59 104 ALA D CA 1
ATOM 3823 C C . ALA D 1 53 ? -5.309 -37.369 35.575 1.00 41.78 104 ALA D C 1
ATOM 3824 O O . ALA D 1 53 ? -4.204 -37.629 36.055 1.00 48.15 104 ALA D O 1
ATOM 3826 N N . PHE D 1 54 ? -5.923 -36.201 35.761 1.00 37.81 105 PHE D N 1
ATOM 3827 C CA . PHE D 1 54 ? -5.313 -35.140 36.553 1.00 37.96 105 PHE D CA 1
ATOM 3828 C C . PHE D 1 54 ? -6.309 -34.366 37.438 1.00 38.18 105 PHE D C 1
ATOM 3829 O O . PHE D 1 54 ? -6.213 -33.150 37.596 1.00 39.15 105 PHE D O 1
ATOM 3837 N N . SER D 1 55 ? -7.253 -35.093 38.024 1.00 40.59 106 SER D N 1
ATOM 3838 C CA . SER D 1 55 ? -8.157 -34.521 39.012 1.00 38.24 106 SER D CA 1
ATOM 3839 C C . SER D 1 55 ? -7.570 -34.586 40.424 1.00 45.04 106 SER D C 1
ATOM 3840 O O . SER D 1 55 ? -6.578 -35.287 40.676 1.00 37.14 106 SER D O 1
ATOM 3843 N N . ASP D 1 56 ? -8.189 -33.829 41.331 1.00 46.75 107 ASP D N 1
ATOM 3844 C CA . ASP D 1 56 ? -7.819 -33.817 42.737 1.00 39.22 107 ASP D CA 1
ATOM 3845 C C . ASP D 1 56 ? -6.324 -33.580 42.936 1.00 47.31 107 ASP D C 1
ATOM 3846 O O . ASP D 1 56 ? -5.654 -34.297 43.694 1.00 50.10 107 ASP D O 1
ATOM 3851 N N . LEU D 1 57 ? -5.806 -32.572 42.244 1.00 42.07 108 LEU D N 1
ATOM 3852 C CA . LEU D 1 57 ? -4.398 -32.223 42.348 1.00 41.45 108 LEU D CA 1
ATOM 3853 C C . LEU D 1 57 ? -3.973 -31.732 43.745 1.00 44.67 108 LEU D C 1
ATOM 3854 O O . LEU D 1 57 ? -2.863 -32.056 44.194 1.00 38.51 108 LEU D O 1
ATOM 3859 N N . THR D 1 58 ? -4.824 -30.956 44.427 1.00 37.14 109 THR D N 1
ATOM 3860 C CA . THR D 1 58 ? -4.389 -30.370 45.701 1.00 43.98 109 THR D CA 1
ATOM 3861 C C . THR D 1 58 ? -4.308 -31.404 46.816 1.00 47.35 109 THR D C 1
ATOM 3862 O O . THR D 1 58 ? -3.495 -31.261 47.727 1.00 48.52 109 THR D O 1
ATOM 3866 N N . SER D 1 59 ? -5.118 -32.456 46.730 1.00 46.42 110 SER D N 1
ATOM 3867 C CA . SER D 1 59 ? -4.975 -33.582 47.660 1.00 52.86 110 SER D CA 1
ATOM 3868 C C . SER D 1 59 ? -3.826 -34.503 47.240 1.00 48.38 110 SER D C 1
ATOM 3869 O O . SER D 1 59 ? -3.051 -34.964 48.069 1.00 52.17 110 SER D O 1
ATOM 3872 N N . GLN D 1 60 ? -3.714 -34.765 45.946 1.00 45.24 111 GLN D N 1
ATOM 3873 C CA . GLN D 1 60 ? -2.669 -35.648 45.467 1.00 42.41 111 GLN D CA 1
ATOM 3874 C C . GLN D 1 60 ? -1.281 -35.036 45.616 1.00 43.05 111 GLN D C 1
ATOM 3875 O O . GLN D 1 60 ? -0.327 -35.720 45.967 1.00 46.18 111 GLN D O 1
ATOM 3881 N N . LEU D 1 61 ? -1.160 -33.750 45.326 1.00 41.73 112 LEU D N 1
ATOM 3882 C CA . LEU D 1 61 ? 0.150 -33.112 45.339 1.00 41.07 112 LEU D CA 1
ATOM 3883 C C . LEU D 1 61 ? 0.455 -32.389 46.654 1.00 40.37 112 LEU D C 1
ATOM 3884 O O . LEU D 1 61 ? 1.552 -31.861 46.830 1.00 42.74 112 LEU D O 1
ATOM 3889 N N . HIS D 1 62 ? -0.522 -32.373 47.560 1.00 42.95 113 HIS D N 1
ATOM 3890 C CA . HIS D 1 62 ? -0.409 -31.686 48.848 1.00 44.44 113 HIS D CA 1
ATOM 3891 C C . HIS D 1 62 ? -0.062 -30.222 48.650 1.00 41.99 113 HIS D C 1
ATOM 3892 O O . HIS D 1 62 ? 0.821 -29.691 49.326 1.00 37.63 113 HIS D O 1
ATOM 3899 N N . ILE D 1 63 ? -0.759 -29.581 47.712 1.00 39.59 114 ILE D N 1
ATOM 3900 C CA . ILE D 1 63 ? -0.448 -28.210 47.343 1.00 35.66 114 ILE D CA 1
ATOM 3901 C C . ILE D 1 63 ? -0.621 -27.242 48.519 1.00 36.16 114 ILE D C 1
ATOM 3902 O O . ILE D 1 63 ? -1.646 -27.235 49.206 1.00 33.42 114 ILE D O 1
ATOM 3907 N N . THR D 1 64 ? 0.431 -26.466 48.754 1.00 33.63 115 THR D N 1
ATOM 3908 C CA . THR D 1 64 ? 0.399 -25.261 49.568 1.00 37.79 115 THR D CA 1
ATOM 3909 C C . THR D 1 64 ? 1.269 -24.259 48.804 1.00 35.26 115 THR D C 1
ATOM 3910 O O . THR D 1 64 ? 2.024 -24.641 47.909 1.00 33.01 115 THR D O 1
ATOM 3914 N N . PRO D 1 65 ? 1.164 -22.972 49.134 1.00 32.67 116 PRO D N 1
ATOM 3915 C CA . PRO D 1 65 ? 1.960 -22.068 48.310 1.00 31.91 116 PRO D CA 1
ATOM 3916 C C . PRO D 1 65 ? 3.456 -22.350 48.415 1.00 36.17 116 PRO D C 1
ATOM 3917 O O . PRO D 1 65 ? 4.192 -22.190 47.447 1.00 43.70 116 PRO D O 1
ATOM 3921 N N . GLY D 1 66 ? 3.896 -22.806 49.574 1.00 39.78 117 GLY D N 1
ATOM 3922 C CA . GLY D 1 66 ? 5.312 -23.003 49.795 1.00 35.96 117 GLY D CA 1
ATOM 3923 C C . GLY D 1 66 ? 5.872 -24.245 49.138 1.00 36.22 117 GLY D C 1
ATOM 3924 O O . GLY D 1 66 ? 7.077 -24.306 48.873 1.00 41.29 117 GLY D O 1
ATOM 3925 N N . THR D 1 67 ? 5.016 -25.233 48.882 1.00 34.86 118 THR D N 1
ATOM 3926 C CA . THR D 1 67 ? 5.449 -26.483 48.243 1.00 39.18 118 THR D CA 1
ATOM 3927 C C . THR D 1 67 ? 5.030 -26.634 46.777 1.00 36.11 118 THR D C 1
ATOM 3928 O O . THR D 1 67 ? 5.509 -27.537 46.081 1.00 36.90 118 THR D O 1
ATOM 3932 N N . ALA D 1 68 ? 4.133 -25.766 46.323 1.00 32.55 119 ALA D N 1
ATOM 3933 C CA . ALA D 1 68 ? 3.524 -25.901 44.997 1.00 34.54 119 ALA D CA 1
ATOM 3934 C C . ALA D 1 68 ? 4.523 -25.934 43.834 1.00 33.08 119 ALA D C 1
ATOM 3935 O O . ALA D 1 68 ? 4.377 -26.742 42.920 1.00 40.88 119 ALA D O 1
ATOM 3937 N N . TYR D 1 69 ? 5.538 -25.080 43.868 1.00 33.40 120 TYR D N 1
ATOM 3938 C CA . TYR D 1 69 ? 6.543 -25.107 42.822 1.00 32.06 120 TYR D CA 1
ATOM 3939 C C . TYR D 1 69 ? 7.237 -26.467 42.705 1.00 37.04 120 TYR D C 1
ATOM 3940 O O . TYR D 1 69 ? 7.427 -26.979 41.600 1.00 33.91 120 TYR D O 1
ATOM 3949 N N . GLN D 1 70 ? 7.627 -27.032 43.843 1.00 37.92 121 GLN D N 1
ATOM 3950 C CA . GLN D 1 70 ? 8.332 -28.308 43.855 1.00 42.41 121 GLN D CA 1
ATOM 3951 C C . GLN D 1 70 ? 7.494 -29.357 43.145 1.00 41.31 121 GLN D C 1
ATOM 3952 O O . GLN D 1 70 ? 8.018 -30.185 42.392 1.00 38.84 121 GLN D O 1
ATOM 3958 N N . SER D 1 71 ? 6.186 -29.300 43.388 1.00 38.12 122 SER D N 1
ATOM 3959 C CA . SER D 1 71 ? 5.238 -30.207 42.751 1.00 45.36 122 SER D CA 1
ATOM 3960 C C . SER D 1 71 ? 5.148 -29.935 41.237 1.00 39.32 122 SER D C 1
ATOM 3961 O O . SER D 1 71 ? 5.276 -30.845 40.427 1.00 37.38 122 SER D O 1
ATOM 3964 N N . PHE D 1 72 ? 4.926 -28.672 40.885 1.00 37.79 123 PHE D N 1
ATOM 3965 C CA . PHE D 1 72 ? 4.814 -28.241 39.503 1.00 35.09 123 PHE D CA 1
ATOM 3966 C C . PHE D 1 72 ? 6.029 -28.710 38.718 1.00 38.13 123 PHE D C 1
ATOM 3967 O O . PHE D 1 72 ? 5.906 -29.343 37.676 1.00 35.78 123 PHE D O 1
ATOM 3975 N N . GLU D 1 73 ? 7.204 -28.385 39.241 1.00 42.93 124 GLU D N 1
ATOM 3976 C CA . GLU D 1 73 ? 8.469 -28.743 38.628 1.00 40.58 124 GLU D CA 1
ATOM 3977 C C . GLU D 1 73 ? 8.570 -30.253 38.395 1.00 42.49 124 GLU D C 1
ATOM 3978 O O . GLU D 1 73 ? 8.903 -30.705 37.302 1.00 43.78 124 GLU D O 1
ATOM 3984 N N . GLN D 1 74 ? 8.261 -31.026 39.427 1.00 39.41 125 GLN D N 1
ATOM 3985 C CA . GLN D 1 74 ? 8.311 -32.480 39.347 1.00 40.36 125 GLN D CA 1
ATOM 3986 C C . GLN D 1 74 ? 7.436 -33.082 38.240 1.00 40.49 125 GLN D C 1
ATOM 3987 O O . GLN D 1 74 ? 7.888 -33.943 37.484 1.00 38.92 125 GLN D O 1
ATOM 3993 N N . VAL D 1 75 ? 6.184 -32.635 38.167 1.00 36.81 126 VAL D N 1
ATOM 3994 C CA . VAL D 1 75 ? 5.232 -33.140 37.186 1.00 34.04 126 VAL D CA 1
ATOM 3995 C C . VAL D 1 75 ? 5.621 -32.744 35.767 1.00 33.74 126 VAL D C 1
ATOM 3996 O O . VAL D 1 75 ? 5.626 -33.573 34.864 1.00 33.01 126 VAL D O 1
ATOM 4000 N N . VAL D 1 76 ? 5.947 -31.469 35.578 1.00 36.20 127 VAL D N 1
ATOM 4001 C CA . VAL D 1 76 ? 6.336 -30.965 34.264 1.00 35.35 127 VAL D CA 1
ATOM 4002 C C . VAL D 1 76 ? 7.626 -31.621 33.773 1.00 39.07 127 VAL D C 1
ATOM 4003 O O . VAL D 1 76 ? 7.742 -31.978 32.599 1.00 41.29 127 VAL D O 1
ATOM 4007 N N . ASN D 1 77 ? 8.580 -31.816 34.675 1.00 42.59 128 ASN D N 1
ATOM 4008 C CA . ASN D 1 77 ? 9.822 -32.486 34.305 1.00 43.44 128 ASN D CA 1
ATOM 4009 C C . ASN D 1 77 ? 9.604 -33.915 33.837 1.00 42.49 128 ASN D C 1
ATOM 4010 O O . ASN D 1 77 ? 10.174 -34.345 32.832 1.00 41.03 128 ASN D O 1
ATOM 4015 N N . GLU D 1 78 ? 8.752 -34.646 34.543 1.00 42.51 129 GLU D N 1
ATOM 4016 C CA . GLU D 1 78 ? 8.420 -35.993 34.098 1.00 48.93 129 GLU D CA 1
ATOM 4017 C C . GLU D 1 78 ? 7.718 -35.953 32.731 1.00 48.13 129 GLU D C 1
ATOM 4018 O O . GLU D 1 78 ? 8.055 -36.716 31.828 1.00 54.12 129 GLU D O 1
ATOM 4024 N N . LEU D 1 79 ? 6.758 -35.047 32.597 1.00 40.93 130 LEU D N 1
ATOM 4025 C CA . LEU D 1 79 ? 6.010 -34.851 31.362 1.00 43.53 130 LEU D CA 1
ATOM 4026 C C . LEU D 1 79 ? 6.922 -34.763 30.127 1.00 49.61 130 LEU D C 1
ATOM 4027 O O . LEU D 1 79 ? 6.712 -35.458 29.122 1.00 43.47 130 LEU D O 1
ATOM 4032 N N . PHE D 1 80 ? 7.942 -33.918 30.211 1.00 45.61 131 PHE D N 1
ATOM 4033 C CA . PHE D 1 80 ? 8.802 -33.682 29.063 1.00 45.76 131 PHE D CA 1
ATOM 4034 C C . PHE D 1 80 ? 10.126 -34.410 29.212 1.00 45.22 131 PHE D C 1
ATOM 4035 O O . PHE D 1 80 ? 11.073 -34.110 28.491 1.00 51.43 131 PHE D O 1
ATOM 4043 N N . ARG D 1 81 ? 10.187 -35.351 30.154 1.00 51.35 132 ARG D N 1
ATOM 4044 C CA . ARG D 1 81 ? 11.409 -36.113 30.442 1.00 53.93 132 ARG D CA 1
ATOM 4045 C C . ARG D 1 81 ? 12.142 -36.568 29.178 1.00 59.99 132 ARG D C 1
ATOM 4046 O O . ARG D 1 81 ? 13.314 -36.245 28.976 1.00 54.88 132 ARG D O 1
ATOM 4054 N N . ASP D 1 82 ? 11.433 -37.291 28.316 1.00 55.48 133 ASP D N 1
ATOM 4055 C CA . ASP D 1 82 ? 12.060 -37.921 27.165 1.00 49.87 133 ASP D CA 1
ATOM 4056 C C . ASP D 1 82 ? 11.948 -37.101 25.885 1.00 57.19 133 ASP D C 1
ATOM 4057 O O . ASP D 1 82 ? 12.517 -37.462 24.855 1.00 63.76 133 ASP D O 1
ATOM 4062 N N . GLY D 1 83 ? 11.214 -35.998 25.943 1.00 56.21 134 GLY D N 1
ATOM 4063 C CA . GLY D 1 83 ? 11.082 -35.146 24.780 1.00 47.63 134 GLY D CA 1
ATOM 4064 C C . GLY D 1 83 ? 9.813 -34.326 24.754 1.00 45.52 134 GLY D C 1
ATOM 4065 O O . GLY D 1 83 ? 9.045 -34.322 25.717 1.00 43.98 134 GLY D O 1
ATOM 4066 N N . VAL D 1 84 ? 9.597 -33.635 23.638 1.00 39.13 135 VAL D N 1
ATOM 4067 C CA . VAL D 1 84 ? 8.470 -32.731 23.492 1.00 40.11 135 VAL D CA 1
ATOM 4068 C C . VAL D 1 84 ? 7.675 -33.059 22.232 1.00 45.22 135 VAL D C 1
ATOM 4069 O O . VAL D 1 84 ? 8.241 -33.462 21.217 1.00 48.66 135 VAL D O 1
ATOM 4073 N N . ASN D 1 85 ? 6.357 -32.907 22.312 1.00 42.03 136 ASN D N 1
ATOM 4074 C CA . ASN D 1 85 ? 5.518 -32.874 21.132 1.00 39.57 136 ASN D CA 1
ATOM 4075 C C . ASN D 1 85 ? 4.329 -31.985 21.439 1.00 39.47 136 ASN D C 1
ATOM 4076 O O . ASN D 1 85 ? 4.137 -31.608 22.584 1.00 39.81 136 ASN D O 1
ATOM 4081 N N . TRP D 1 86 ? 3.549 -31.630 20.423 1.00 42.95 137 TRP D N 1
ATOM 4082 C CA . TRP D 1 86 ? 2.462 -30.673 20.615 1.00 39.04 137 TRP D CA 1
ATOM 4083 C C . TRP D 1 86 ? 1.450 -31.162 21.636 1.00 42.84 137 TRP D C 1
ATOM 4084 O O . TRP D 1 86 ? 0.904 -30.377 22.407 1.00 45.64 137 TRP D O 1
ATOM 4095 N N . GLY D 1 87 ? 1.211 -32.465 21.645 1.00 40.32 138 GLY D N 1
ATOM 4096 C CA . GLY D 1 87 ? 0.268 -33.040 22.577 1.00 35.92 138 GLY D CA 1
ATOM 4097 C C . GLY D 1 87 ? 0.682 -32.783 24.006 1.00 37.12 138 GLY D C 1
ATOM 4098 O O . GLY D 1 87 ? -0.141 -32.407 24.841 1.00 31.87 138 GLY D O 1
ATOM 4099 N N . ARG D 1 88 ? 1.965 -32.985 24.289 1.00 41.24 139 ARG D N 1
ATOM 4100 C CA . ARG D 1 88 ? 2.475 -32.808 25.642 1.00 34.19 139 ARG D CA 1
ATOM 4101 C C . ARG D 1 88 ? 2.366 -31.355 26.037 1.00 35.10 139 ARG D C 1
ATOM 4102 O O . ARG D 1 88 ? 1.907 -31.043 27.136 1.00 37.29 139 ARG D O 1
ATOM 4110 N N . ILE D 1 89 ? 2.768 -30.477 25.122 1.00 35.56 140 ILE D N 1
ATOM 4111 C CA . ILE D 1 89 ? 2.597 -29.039 25.288 1.00 35.54 140 ILE D CA 1
ATOM 4112 C C . ILE D 1 89 ? 1.155 -28.679 25.658 1.00 34.45 140 ILE D C 1
ATOM 4113 O O . ILE D 1 89 ? 0.929 -27.849 26.537 1.00 35.26 140 ILE D O 1
ATOM 4118 N N . VAL D 1 90 ? 0.179 -29.324 25.023 1.00 32.58 141 VAL D N 1
ATOM 4119 C CA . VAL D 1 90 ? -1.210 -29.056 25.371 1.00 31.44 141 VAL D CA 1
ATOM 4120 C C . VAL D 1 90 ? -1.511 -29.517 26.804 1.00 31.74 141 VAL D C 1
ATOM 4121 O O . VAL D 1 90 ? -2.226 -28.830 27.545 1.00 27.67 141 VAL D O 1
ATOM 4125 N N . ALA D 1 91 ? -0.946 -30.663 27.193 1.00 30.28 142 ALA D N 1
ATOM 4126 C CA . ALA D 1 91 ? -1.188 -31.241 28.513 1.00 26.86 142 ALA D CA 1
ATOM 4127 C C . ALA D 1 91 ? -0.578 -30.343 29.566 1.00 28.16 142 ALA D C 1
ATOM 4128 O O . ALA D 1 91 ? -1.084 -30.218 30.670 1.00 23.37 142 ALA D O 1
ATOM 4130 N N . PHE D 1 92 ? 0.543 -29.744 29.199 1.00 29.74 143 PHE D N 1
ATOM 4131 C CA . PHE D 1 92 ? 1.258 -28.824 30.051 1.00 32.81 143 PHE D CA 1
ATOM 4132 C C . PHE D 1 92 ? 0.337 -27.660 30.390 1.00 32.46 143 PHE D C 1
ATOM 4133 O O . PHE D 1 92 ? 0.082 -27.378 31.559 1.00 33.22 143 PHE D O 1
ATOM 4141 N N . PHE D 1 93 ? -0.198 -27.019 29.360 1.00 29.55 144 PHE D N 1
ATOM 4142 C CA . PHE D 1 93 ? -1.175 -25.963 29.563 1.00 29.42 144 PHE D CA 1
ATOM 4143 C C . PHE D 1 93 ? -2.358 -26.425 30.398 1.00 28.97 144 PHE D C 1
ATOM 4144 O O . PHE D 1 93 ? -2.745 -25.757 31.358 1.00 28.83 144 PHE D O 1
ATOM 4152 N N . SER D 1 94 ? -2.914 -27.582 30.058 1.00 27.40 145 SER D N 1
ATOM 4153 C CA . SER D 1 94 ? -4.114 -28.049 30.731 1.00 25.02 145 SER D CA 1
ATOM 4154 C C . SER D 1 94 ? -3.860 -28.360 32.207 1.00 26.83 145 SER D C 1
ATOM 4155 O O . SER D 1 94 ? -4.763 -28.240 33.043 1.00 18.67 145 SER D O 1
ATOM 4158 N N . PHE D 1 95 ? -2.619 -28.724 32.510 1.00 23.40 146 PHE D N 1
ATOM 4159 C CA . PHE D 1 95 ? -2.212 -29.034 33.862 1.00 25.93 146 PHE D CA 1
ATOM 4160 C C . PHE D 1 95 ? -2.164 -27.751 34.687 1.00 27.83 146 PHE D C 1
ATOM 4161 O O . PHE D 1 95 ? -2.790 -27.649 35.748 1.00 27.54 146 PHE D O 1
ATOM 4169 N N . GLY D 1 96 ? -1.428 -26.770 34.181 1.00 26.82 147 GLY D N 1
ATOM 4170 C CA . GLY D 1 96 ? -1.352 -25.473 34.814 1.00 24.75 147 GLY D CA 1
ATOM 4171 C C . GLY D 1 96 ? -2.735 -24.881 34.988 1.00 28.47 147 GLY D C 1
ATOM 4172 O O . GLY D 1 96 ? -3.023 -24.283 36.018 1.00 30.14 147 GLY D O 1
ATOM 4173 N N . GLY D 1 97 ? -3.596 -25.054 33.989 1.00 25.56 148 GLY D N 1
ATOM 4174 C CA . GLY D 1 97 ? -4.943 -24.522 34.065 1.00 23.37 148 GLY D CA 1
ATOM 4175 C C . GLY D 1 97 ? -5.668 -25.064 35.280 1.00 29.12 148 GLY D C 1
ATOM 4176 O O . GLY D 1 97 ? -6.319 -24.328 36.044 1.00 32.73 148 GLY D O 1
ATOM 4177 N N . ALA D 1 98 ? -5.533 -26.365 35.479 1.00 25.32 149 ALA D N 1
ATOM 4178 C CA . ALA D 1 98 ? -6.287 -27.037 36.519 1.00 33.67 149 ALA D CA 1
ATOM 4179 C C . ALA D 1 98 ? -5.656 -26.758 37.888 1.00 32.32 149 ALA D C 1
ATOM 4180 O O . ALA D 1 98 ? -6.368 -26.581 38.877 1.00 31.66 149 ALA D O 1
ATOM 4182 N N . LEU D 1 99 ? -4.325 -26.715 37.921 1.00 25.30 150 LEU D N 1
ATOM 4183 C CA . LEU D 1 99 ? -3.588 -26.376 39.127 1.00 29.52 150 LEU D CA 1
ATOM 4184 C C . LEU D 1 99 ? -4.080 -25.018 39.644 1.00 33.27 150 LEU D C 1
ATOM 4185 O O . LEU D 1 99 ? -4.406 -24.874 40.819 1.00 33.21 150 LEU D O 1
ATOM 4190 N N . CYS D 1 100 ? -4.184 -24.048 38.741 1.00 30.44 151 CYS D N 1
ATOM 4191 C CA . CYS D 1 100 ? -4.764 -22.745 39.052 1.00 31.71 151 CYS D CA 1
ATOM 4192 C C . CYS D 1 100 ? -6.198 -22.786 39.599 1.00 34.35 151 CYS D C 1
ATOM 4193 O O . CYS D 1 100 ? -6.478 -22.196 40.633 1.00 36.04 151 CYS D O 1
ATOM 4196 N N . VAL D 1 101 ? -7.097 -23.467 38.893 1.00 33.50 152 VAL D N 1
ATOM 4197 C CA . VAL D 1 101 ? -8.508 -23.533 39.278 1.00 32.58 152 VAL D CA 1
ATOM 4198 C C . VAL D 1 101 ? -8.697 -24.135 40.669 1.00 36.54 152 VAL D C 1
ATOM 4199 O O . VAL D 1 101 ? -9.437 -23.595 41.507 1.00 31.46 152 VAL D O 1
ATOM 4203 N N . GLU D 1 102 ? -8.026 -25.258 40.909 1.00 34.70 153 GLU D N 1
ATOM 4204 C CA . GLU D 1 102 ? -8.135 -25.931 42.187 1.00 33.70 153 GLU D CA 1
ATOM 4205 C C . GLU D 1 102 ? -7.576 -25.086 43.329 1.00 41.51 153 GLU D C 1
ATOM 4206 O O . GLU D 1 102 ? -8.150 -25.062 44.420 1.00 37.44 153 GLU D O 1
ATOM 4212 N N . SER D 1 103 ? -6.464 -24.398 43.070 1.00 38.88 154 SER D N 1
ATOM 4213 C CA . SER D 1 103 ? -5.858 -23.514 44.056 1.00 35.28 154 SER D CA 1
ATOM 4214 C C . SER D 1 103 ? -6.875 -22.510 44.559 1.00 40.81 154 SER D C 1
ATOM 4215 O O . SER D 1 103 ? -6.987 -22.279 45.770 1.00 43.29 154 SER D O 1
ATOM 4218 N N . VAL D 1 104 ? -7.626 -21.932 43.624 1.00 38.98 155 VAL D N 1
ATOM 4219 C CA . VAL D 1 104 ? -8.638 -20.940 43.962 1.00 37.82 155 VAL D CA 1
ATOM 4220 C C . VAL D 1 104 ? -9.776 -21.589 44.761 1.00 36.32 155 VAL D C 1
ATOM 4221 O O . VAL D 1 104 ? -10.364 -20.953 45.638 1.00 39.46 155 VAL D O 1
ATOM 4225 N N . ASP D 1 105 ? -10.063 -22.858 44.463 1.00 33.40 156 ASP D N 1
ATOM 4226 C CA . ASP D 1 105 ? -11.105 -23.604 45.161 1.00 34.89 156 ASP D CA 1
ATOM 4227 C C . ASP D 1 105 ? -10.730 -23.677 46.630 1.00 42.29 156 ASP D C 1
ATOM 4228 O O . ASP D 1 105 ? -11.582 -23.538 47.507 1.00 43.07 156 ASP D O 1
ATOM 4233 N N . LYS D 1 106 ? -9.441 -23.894 46.882 1.00 35.17 157 LYS D N 1
ATOM 4234 C CA . LYS D 1 106 ? -8.932 -24.088 48.227 1.00 35.97 157 LYS D CA 1
ATOM 4235 C C . LYS D 1 106 ? -8.559 -22.771 48.911 1.00 39.87 157 LYS D C 1
ATOM 4236 O O . LYS D 1 106 ? -7.851 -22.768 49.923 1.00 38.93 157 LYS D O 1
ATOM 4242 N N . GLU D 1 107 ? -9.042 -21.666 48.350 1.00 38.21 158 GLU D N 1
ATOM 4243 C CA . GLU D 1 107 ? -8.711 -20.313 48.805 1.00 38.46 158 GLU D CA 1
ATOM 4244 C C . GLU D 1 107 ? -7.218 -20.073 48.882 1.00 40.74 158 GLU D C 1
ATOM 4245 O O . GLU D 1 107 ? -6.714 -19.540 49.876 1.00 42.65 158 GLU D O 1
ATOM 4251 N N . MET D 1 108 ? -6.519 -20.483 47.826 1.00 40.61 159 MET D N 1
ATOM 4252 C CA . MET D 1 108 ? -5.118 -20.125 47.636 1.00 38.04 159 MET D CA 1
ATOM 4253 C C . MET D 1 108 ? -4.918 -19.314 46.355 1.00 36.58 159 MET D C 1
ATOM 4254 O O . MET D 1 108 ? -4.065 -19.641 45.534 1.00 41.37 159 MET D O 1
ATOM 4259 N N . GLN D 1 109 ? -5.698 -18.249 46.194 1.00 37.55 160 GLN D N 1
ATOM 4260 C CA . GLN D 1 109 ? -5.626 -17.390 45.001 1.00 39.69 160 GLN D CA 1
ATOM 4261 C C . GLN D 1 109 ? -4.208 -16.890 44.678 1.00 37.25 160 GLN D C 1
ATOM 4262 O O . GLN D 1 109 ? -3.868 -16.643 43.516 1.00 33.23 160 GLN D O 1
ATOM 4268 N N . VAL D 1 110 ? -3.397 -16.735 45.719 1.00 33.98 161 VAL D N 1
ATOM 4269 C CA . VAL D 1 110 ? -2.013 -16.277 45.611 1.00 29.28 161 VAL D CA 1
ATOM 4270 C C . VAL D 1 110 ? -1.164 -17.107 44.651 1.00 32.22 161 VAL D C 1
ATOM 4271 O O . VAL D 1 110 ? -0.153 -16.627 44.154 1.00 36.34 161 VAL D O 1
ATOM 4275 N N . LEU D 1 111 ? -1.568 -18.351 44.392 1.00 35.53 162 LEU D N 1
ATOM 4276 C CA . LEU D 1 111 ? -0.798 -19.243 43.517 1.00 34.69 162 LEU D CA 1
ATOM 4277 C C . LEU D 1 111 ? -0.981 -18.994 42.007 1.00 34.69 162 LEU D C 1
ATOM 4278 O O . LEU D 1 111 ? -0.109 -19.337 41.203 1.00 32.77 162 LEU D O 1
ATOM 4283 N N . VAL D 1 112 ? -2.106 -18.397 41.628 1.00 32.56 163 VAL D N 1
ATOM 4284 C CA . VAL D 1 112 ? -2.443 -18.209 40.216 1.00 35.08 163 VAL D CA 1
ATOM 4285 C C . VAL D 1 112 ? -1.395 -17.429 39.409 1.00 36.34 163 VAL D C 1
ATOM 4286 O O . VAL D 1 112 ? -0.996 -17.841 38.307 1.00 32.93 163 VAL D O 1
ATOM 4290 N N . SER D 1 113 ? -0.961 -16.293 39.944 1.00 33.51 164 SER D N 1
ATOM 4291 C CA . SER D 1 113 ? 0.022 -15.477 39.239 1.00 31.35 164 SER D CA 1
ATOM 4292 C C . SER D 1 113 ? 1.409 -16.107 39.329 1.00 36.44 164 SER D C 1
ATOM 4293 O O . SER D 1 113 ? 2.250 -15.880 38.451 1.00 34.08 164 SER D O 1
ATOM 4296 N N . ARG D 1 114 ? 1.652 -16.889 40.387 1.00 29.29 165 ARG D N 1
ATOM 4297 C CA . ARG D 1 114 ? 2.908 -17.627 40.489 1.00 30.11 165 ARG D CA 1
ATOM 4298 C C . ARG D 1 114 ? 2.998 -18.760 39.466 1.00 37.37 165 ARG D C 1
ATOM 4299 O O . ARG D 1 114 ? 4.005 -18.885 38.751 1.00 36.24 165 ARG D O 1
ATOM 4307 N N . ILE D 1 115 ? 1.947 -19.580 39.403 1.00 34.94 166 ILE D N 1
ATOM 4308 C CA . ILE D 1 115 ? 1.869 -20.651 38.426 1.00 36.45 166 ILE D CA 1
ATOM 4309 C C . ILE D 1 115 ? 2.019 -20.071 37.012 1.00 33.89 166 ILE D C 1
ATOM 4310 O O . ILE D 1 115 ? 2.691 -20.652 36.156 1.00 32.87 166 ILE D O 1
ATOM 4315 N N . ALA D 1 116 ? 1.421 -18.905 36.795 1.00 31.54 167 ALA D N 1
ATOM 4316 C CA . ALA D 1 116 ? 1.473 -18.252 35.497 1.00 31.12 167 ALA D CA 1
ATOM 4317 C C . ALA D 1 116 ? 2.901 -17.925 35.115 1.00 34.16 167 ALA D C 1
ATOM 4318 O O . ALA D 1 116 ? 3.289 -18.048 33.945 1.00 34.96 167 ALA D O 1
ATOM 4320 N N . ALA D 1 117 ? 3.693 -17.525 36.101 1.00 29.98 168 ALA D N 1
ATOM 4321 C CA . ALA D 1 117 ? 5.081 -17.170 35.832 1.00 33.32 168 ALA D CA 1
ATOM 4322 C C . ALA D 1 117 ? 5.898 -18.421 35.552 1.00 37.14 168 ALA D C 1
ATOM 4323 O O . ALA D 1 117 ? 6.676 -18.449 34.592 1.00 41.42 168 ALA D O 1
ATOM 4325 N N . TRP D 1 118 ? 5.715 -19.452 36.381 1.00 30.71 169 TRP D N 1
ATOM 4326 C CA . TRP D 1 118 ? 6.445 -20.704 36.207 1.00 35.16 169 TRP D CA 1
ATOM 4327 C C . TRP D 1 118 ? 6.170 -21.293 34.828 1.00 39.41 169 TRP D C 1
ATOM 4328 O O . TRP D 1 118 ? 7.088 -21.756 34.147 1.00 39.89 169 TRP D O 1
ATOM 4339 N N . MET D 1 119 ? 4.901 -21.269 34.427 1.00 36.16 170 MET D N 1
ATOM 4340 C CA . MET D 1 119 ? 4.506 -21.739 33.109 1.00 35.32 170 MET D CA 1
ATOM 4341 C C . MET D 1 119 ? 5.212 -20.942 32.032 1.00 32.58 170 MET D C 1
ATOM 4342 O O . MET D 1 119 ? 5.790 -21.508 31.108 1.00 36.69 170 MET D O 1
ATOM 4347 N N . ALA D 1 120 ? 5.184 -19.624 32.168 1.00 34.39 171 ALA D N 1
ATOM 4348 C CA . ALA D 1 120 ? 5.759 -18.745 31.156 1.00 39.19 171 ALA D CA 1
ATOM 4349 C C . ALA D 1 120 ? 7.261 -18.971 31.018 1.00 36.97 171 ALA D C 1
ATOM 4350 O O . ALA D 1 120 ? 7.776 -19.069 29.909 1.00 39.29 171 ALA D O 1
ATOM 4352 N N . THR D 1 121 ? 7.947 -19.058 32.151 1.00 31.20 172 THR D N 1
ATOM 4353 C CA . THR D 1 121 ? 9.385 -19.306 32.172 1.00 38.48 172 THR D CA 1
ATOM 4354 C C . THR D 1 121 ? 9.725 -20.651 31.541 1.00 40.62 172 THR D C 1
ATOM 4355 O O . THR D 1 121 ? 10.599 -20.723 30.676 1.00 42.76 172 THR D O 1
ATOM 4359 N N . TYR D 1 122 ? 9.041 -21.712 31.973 1.00 39.12 173 TYR D N 1
ATOM 4360 C CA . TYR D 1 122 ? 9.261 -23.039 31.394 1.00 44.34 173 TYR D CA 1
ATOM 4361 C C . TYR D 1 122 ? 9.019 -23.060 29.887 1.00 40.27 173 TYR D C 1
ATOM 4362 O O . TYR D 1 122 ? 9.801 -23.649 29.148 1.00 36.77 173 TYR D O 1
ATOM 4371 N N . LEU D 1 123 ? 7.921 -22.444 29.453 1.00 37.03 174 LEU D N 1
ATOM 4372 C CA . LEU D 1 123 ? 7.590 -22.364 28.038 1.00 37.90 174 LEU D CA 1
ATOM 4373 C C . LEU D 1 123 ? 8.682 -21.593 27.314 1.00 44.42 174 LEU D C 1
ATOM 4374 O O . LEU D 1 123 ? 9.228 -22.072 26.323 1.00 44.05 174 LEU D O 1
ATOM 4379 N N . ASN D 1 124 ? 9.002 -20.407 27.826 1.00 41.51 175 ASN D N 1
ATOM 4380 C CA . ASN D 1 124 ? 10.090 -19.602 27.295 1.00 48.59 175 ASN D CA 1
ATOM 4381 C C . ASN D 1 124 ? 11.409 -20.360 27.245 1.00 50.75 175 ASN D C 1
ATOM 4382 O O . ASN D 1 124 ? 12.039 -20.435 26.186 1.00 47.06 175 ASN D O 1
ATOM 4387 N N . ASP D 1 125 ? 11.815 -20.919 28.386 1.00 42.02 176 ASP D N 1
ATOM 4388 C CA . ASP D 1 125 ? 13.124 -21.576 28.510 1.00 47.13 176 ASP D CA 1
ATOM 4389 C C . ASP D 1 125 ? 13.259 -22.981 27.891 1.00 50.86 176 ASP D C 1
ATOM 4390 O O . ASP D 1 125 ? 14.321 -23.315 27.366 1.00 51.54 176 ASP D O 1
ATOM 4395 N N . HIS D 1 126 ? 12.214 -23.806 27.963 1.00 47.20 177 HIS D N 1
ATOM 4396 C CA . HIS D 1 126 ? 12.350 -25.220 27.577 1.00 49.92 177 HIS D CA 1
ATOM 4397 C C . HIS D 1 126 ? 11.444 -25.691 26.445 1.00 48.09 177 HIS D C 1
ATOM 4398 O O . HIS D 1 126 ? 11.694 -26.736 25.850 1.00 58.16 177 HIS D O 1
ATOM 4405 N N . LEU D 1 127 ? 10.386 -24.953 26.150 1.00 45.12 178 LEU D N 1
ATOM 4406 C CA . LEU D 1 127 ? 9.478 -25.398 25.102 1.00 47.65 178 LEU D CA 1
ATOM 4407 C C . LEU D 1 127 ? 9.706 -24.652 23.793 1.00 47.98 178 LEU D C 1
ATOM 4408 O O . LEU D 1 127 ? 9.572 -25.220 22.713 1.00 45.82 178 LEU D O 1
ATOM 4413 N N . GLU D 1 128 ? 10.059 -23.377 23.907 1.00 51.33 179 GLU D N 1
ATOM 4414 C CA . GLU D 1 128 ? 10.251 -22.506 22.748 1.00 55.73 179 GLU D CA 1
ATOM 4415 C C . GLU D 1 128 ? 11.193 -23.030 21.651 1.00 51.66 179 GLU D C 1
ATOM 4416 O O . GLU D 1 128 ? 10.835 -22.982 20.481 1.00 53.27 179 GLU D O 1
ATOM 4422 N N . PRO D 1 129 ? 12.402 -23.503 22.019 1.00 49.61 180 PRO D N 1
ATOM 4423 C CA . PRO D 1 129 ? 13.342 -23.968 20.993 1.00 51.70 180 PRO D CA 1
ATOM 4424 C C . PRO D 1 129 ? 12.751 -25.068 20.128 1.00 53.10 180 PRO D C 1
ATOM 4425 O O . PRO D 1 129 ? 12.881 -25.033 18.899 1.00 54.88 180 PRO D O 1
ATOM 4429 N N . TRP D 1 130 ? 12.107 -26.032 20.775 1.00 48.75 181 TRP D N 1
ATOM 4430 C 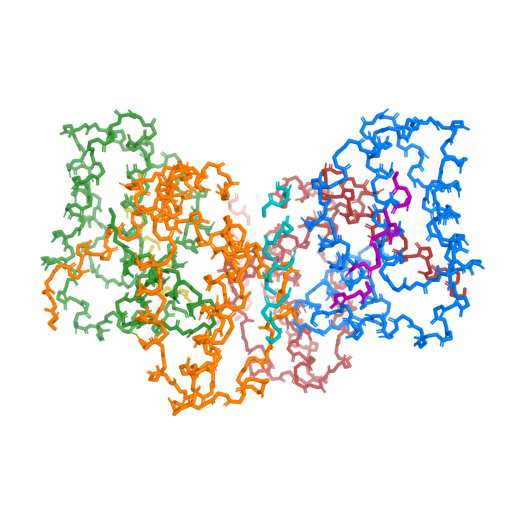CA . TRP D 1 130 ? 11.435 -27.109 20.069 1.00 50.54 181 TRP D CA 1
ATOM 4431 C C . TRP D 1 130 ? 10.367 -26.526 19.152 1.00 48.23 181 TRP D C 1
ATOM 4432 O O . TRP D 1 130 ? 10.315 -26.858 17.968 1.00 50.10 181 TRP D O 1
ATOM 4443 N N . ILE D 1 131 ? 9.522 -25.660 19.711 1.00 48.99 182 ILE D N 1
ATOM 4444 C CA . ILE D 1 131 ? 8.490 -24.954 18.946 1.00 53.01 182 ILE D CA 1
ATOM 4445 C C . ILE D 1 131 ? 9.070 -24.347 17.665 1.00 55.33 182 ILE D C 1
ATOM 4446 O O . ILE D 1 131 ? 8.583 -24.610 16.554 1.00 51.11 182 ILE D O 1
ATOM 4451 N N . GLN D 1 132 ? 10.129 -23.561 17.834 1.00 51.71 183 GLN D N 1
ATOM 4452 C CA . GLN D 1 132 ? 10.758 -22.857 16.721 1.00 60.40 183 GLN D CA 1
ATOM 4453 C C . GLN D 1 132 ? 11.269 -23.798 15.620 1.00 56.32 183 GLN D C 1
ATOM 4454 O O . GLN D 1 132 ? 11.218 -23.461 14.439 1.00 54.02 183 GLN D O 1
ATOM 4460 N N . GLU D 1 133 ? 11.730 -24.984 16.007 1.00 53.26 184 GLU D N 1
ATOM 4461 C CA . GLU D 1 133 ? 12.197 -25.963 15.029 1.00 54.49 184 GLU D CA 1
ATOM 4462 C C . GLU D 1 133 ? 11.073 -26.772 14.397 1.00 49.76 184 GLU D C 1
ATOM 4463 O O . GLU D 1 133 ? 11.236 -27.323 13.314 1.00 50.92 184 GLU D O 1
ATOM 4469 N N . ASN D 1 134 ? 9.933 -26.846 15.065 1.00 45.37 185 ASN D N 1
ATOM 4470 C CA . ASN D 1 134 ? 8.862 -27.692 14.573 1.00 45.33 185 ASN D CA 1
ATOM 4471 C C . ASN D 1 134 ? 7.734 -26.908 13.946 1.00 41.39 185 ASN D C 1
ATOM 4472 O O . ASN D 1 134 ? 6.566 -27.279 14.043 1.00 40.74 185 ASN D O 1
ATOM 4477 N N . GLY D 1 135 ? 8.098 -25.813 13.296 1.00 51.36 186 GLY D N 1
ATOM 4478 C CA . GLY D 1 135 ? 7.152 -25.059 12.493 1.00 51.35 186 GLY D CA 1
ATOM 4479 C C . GLY D 1 135 ? 6.424 -23.950 13.225 1.00 50.65 186 GLY D C 1
ATOM 4480 O O . GLY D 1 135 ? 5.466 -23.383 12.689 1.00 51.51 186 GLY D O 1
ATOM 4481 N N . GLY D 1 136 ? 6.867 -23.643 14.445 1.00 48.59 187 GLY D N 1
ATOM 4482 C CA . GLY D 1 136 ? 6.288 -22.561 15.229 1.00 46.76 187 GLY D CA 1
ATOM 4483 C C . GLY D 1 136 ? 4.830 -22.772 15.591 1.00 40.77 187 GLY D C 1
ATOM 4484 O O . GLY D 1 136 ? 4.242 -23.788 15.240 1.00 42.34 187 GLY D O 1
ATOM 4485 N N . TRP D 1 137 ? 4.237 -21.811 16.290 1.00 37.99 188 TRP D N 1
ATOM 4486 C CA . TRP D 1 137 ? 2.842 -21.941 16.689 1.00 39.91 188 TRP D CA 1
ATOM 4487 C C . TRP D 1 137 ? 1.886 -21.983 15.494 1.00 43.07 188 TRP D C 1
ATOM 4488 O O . TRP D 1 137 ? 0.740 -22.416 15.628 1.00 46.81 188 TRP D O 1
ATOM 4499 N N . ASP D 1 138 ? 2.346 -21.554 14.325 1.00 44.69 189 ASP D N 1
ATOM 4500 C CA . ASP D 1 138 ? 1.495 -21.612 13.138 1.00 45.69 189 ASP D CA 1
ATOM 4501 C C . ASP D 1 138 ? 1.173 -23.057 12.762 1.00 47.36 189 ASP D C 1
ATOM 4502 O O . ASP D 1 138 ? 0.058 -23.368 12.308 1.00 41.85 189 ASP D O 1
ATOM 4507 N N . THR D 1 139 ? 2.153 -23.938 12.958 1.00 43.90 190 THR D N 1
ATOM 4508 C CA . THR D 1 139 ? 1.953 -25.360 12.738 1.00 39.74 190 THR D CA 1
ATOM 4509 C C . THR D 1 139 ? 0.896 -25.856 13.698 1.00 41.21 190 THR D C 1
ATOM 4510 O O . THR D 1 139 ? -0.091 -26.473 13.280 1.00 43.42 190 THR D O 1
ATOM 4514 N N . PHE D 1 140 ? 1.107 -25.566 14.983 1.00 43.26 191 PHE D N 1
ATOM 4515 C CA . PHE D 1 140 ? 0.157 -25.934 16.030 1.00 42.69 191 PHE D CA 1
ATOM 4516 C C . PHE D 1 140 ? -1.264 -25.566 15.641 1.00 37.45 191 PHE D C 1
ATOM 4517 O O . PHE D 1 140 ? -2.171 -26.387 15.727 1.00 40.22 191 PHE D O 1
ATOM 4525 N N . VAL D 1 141 ? -1.451 -24.317 15.236 1.00 33.43 192 VAL D N 1
ATOM 4526 C CA . VAL D 1 141 ? -2.754 -23.869 14.771 1.00 39.84 192 VAL D CA 1
ATOM 4527 C C . VAL D 1 141 ? -3.335 -24.754 13.659 1.00 42.28 192 VAL D C 1
ATOM 4528 O O . VAL D 1 141 ? -4.531 -25.037 13.648 1.00 41.56 192 VAL D O 1
ATOM 4532 N N . GLU D 1 142 ? -2.496 -25.195 12.724 1.00 45.92 193 GLU D N 1
ATOM 4533 C CA . GLU D 1 142 ? -2.983 -26.060 11.645 1.00 50.01 193 GLU D CA 1
ATOM 4534 C C . GLU D 1 142 ? -3.431 -27.419 12.197 1.00 45.81 193 GLU D C 1
ATOM 4535 O O . GLU D 1 142 ? -4.504 -27.925 11.857 1.00 44.83 193 GLU D O 1
ATOM 4541 N N . LEU D 1 143 ? -2.622 -28.001 13.071 1.00 36.64 194 LEU D N 1
ATOM 4542 C CA . LEU D 1 143 ? -2.928 -29.341 13.557 1.00 40.17 194 LEU D CA 1
ATOM 4543 C C . LEU D 1 143 ? -4.048 -29.386 14.612 1.00 44.09 194 LEU D C 1
ATOM 4544 O O . LEU D 1 143 ? -4.741 -30.389 14.743 1.00 37.69 194 LEU D O 1
ATOM 4549 N N . TYR D 1 144 ? -4.232 -28.296 15.349 1.00 45.29 195 TYR D N 1
ATOM 4550 C CA . TYR D 1 144 ? -5.195 -28.272 16.446 1.00 42.60 195 TYR D CA 1
ATOM 4551 C C . TYR D 1 144 ? -6.205 -27.125 16.288 1.00 51.13 195 TYR D C 1
ATOM 4552 O O . TYR D 1 144 ? -5.944 -26.139 15.590 1.00 45.61 195 TYR D O 1
ATOM 4561 N N . GLY D 1 145 ? -7.359 -27.260 16.939 1.00 56.11 196 GLY D N 1
ATOM 4562 C CA . GLY D 1 145 ? -8.380 -26.219 16.932 1.00 49.76 196 GLY D CA 1
ATOM 4563 C C . GLY D 1 145 ? -8.945 -25.905 15.558 1.00 48.18 196 GLY D C 1
ATOM 4564 O O . GLY D 1 145 ? -8.778 -26.680 14.620 1.00 48.17 196 GLY D O 1
ATOM 4592 N N . ILE E 2 3 ? -31.268 -0.128 11.347 1.00 53.58 208 ILE P N 1
ATOM 4593 C CA . ILE E 2 3 ? -30.284 -0.850 12.169 1.00 53.41 208 ILE P CA 1
ATOM 4594 C C . ILE E 2 3 ? -30.076 -0.330 13.588 1.00 48.03 208 ILE P C 1
ATOM 4595 O O . ILE E 2 3 ? -29.819 -1.118 14.497 1.00 46.42 208 ILE P O 1
ATOM 4600 N N . ALA E 2 4 ? -30.181 0.985 13.770 1.00 47.16 209 ALA P N 1
ATOM 4601 C CA . ALA E 2 4 ? -29.912 1.616 15.062 1.00 40.84 209 ALA P CA 1
ATOM 4602 C C . ALA E 2 4 ? -31.123 1.626 15.993 1.00 43.67 209 ALA P C 1
ATOM 4603 O O . ALA E 2 4 ? -30.973 1.446 17.197 1.00 46.82 209 ALA P O 1
ATOM 4605 N N . GLN E 2 5 ? -32.319 1.848 15.451 1.00 48.67 210 GLN P N 1
ATOM 4606 C CA . GLN E 2 5 ? -33.533 1.769 16.261 1.00 49.20 210 GLN P CA 1
ATOM 4607 C C . GLN E 2 5 ? -33.737 0.313 16.573 1.00 47.76 210 GLN P C 1
ATOM 4608 O O . GLN E 2 5 ? -34.403 -0.040 17.543 1.00 41.91 210 GLN P O 1
ATOM 4624 N N . LEU E 2 7 ? -30.879 -2.173 17.173 1.00 35.22 212 LEU P N 1
ATOM 4625 C CA . LEU E 2 7 ? -29.950 -2.090 18.292 1.00 34.03 212 LEU P CA 1
ATOM 4626 C C . LEU E 2 7 ? -30.556 -1.469 19.532 1.00 40.04 212 LEU P C 1
ATOM 4627 O O . LEU E 2 7 ? -30.276 -1.913 20.638 1.00 41.58 212 LEU P O 1
ATOM 4632 N N . ARG E 2 8 ? -31.394 -0.452 19.371 1.00 43.05 213 ARG P N 1
ATOM 4633 C CA . ARG E 2 8 ? -31.931 0.196 20.558 1.00 44.40 213 ARG P CA 1
ATOM 4634 C C . ARG E 2 8 ? -33.111 -0.558 21.162 1.00 44.63 213 ARG P C 1
ATOM 4635 O O . ARG E 2 8 ? -33.169 -0.744 22.381 1.00 34.70 213 ARG P O 1
ATOM 4643 N N . ARG E 2 9 ? -34.042 -0.993 20.315 1.00 36.91 214 ARG P N 1
ATOM 4644 C CA . ARG E 2 9 ? -35.237 -1.652 20.813 1.00 37.79 214 ARG P CA 1
ATOM 4645 C C . ARG E 2 9 ? -34.886 -3.025 21.376 1.00 42.45 214 ARG P C 1
ATOM 4646 O O . ARG E 2 9 ? -35.186 -3.332 22.524 1.00 39.18 214 ARG P O 1
ATOM 4663 N N . GLY E 2 11 ? -31.015 -3.870 22.561 1.00 36.44 216 GLY P N 1
ATOM 4664 C CA . GLY E 2 11 ? -30.477 -3.477 23.852 1.00 35.04 216 GLY P CA 1
ATOM 4665 C C . GLY E 2 11 ? -31.472 -3.229 24.983 1.00 37.92 216 GLY P C 1
ATOM 4666 O O . GLY E 2 11 ? -31.173 -3.508 26.153 1.00 36.76 216 GLY P O 1
ATOM 4667 N N . ASP E 2 12 ? -32.651 -2.707 24.659 1.00 30.41 217 ASP P N 1
ATOM 4668 C CA . ASP E 2 12 ? -33.622 -2.387 25.706 1.00 35.98 217 ASP P CA 1
ATOM 4669 C C . ASP E 2 12 ? -34.291 -3.639 26.276 1.00 39.35 217 ASP P C 1
ATOM 4670 O O . ASP E 2 12 ? -34.556 -3.723 27.484 1.00 31.06 217 ASP P O 1
ATOM 4675 N N . GLU E 2 13 ? -34.577 -4.602 25.403 1.00 34.30 218 GLU P N 1
ATOM 4676 C CA . GLU E 2 13 ? -35.182 -5.843 25.859 1.00 36.32 218 GLU P CA 1
ATOM 4677 C C . GLU E 2 13 ? -34.164 -6.805 26.484 1.00 32.32 218 GLU P C 1
ATOM 4678 O O . GLU E 2 13 ? -34.480 -7.546 27.410 1.00 30.48 218 GLU P O 1
ATOM 4696 N N . ASN E 2 15 ? -31.749 -4.899 28.592 1.00 36.52 220 ASN P N 1
ATOM 4697 C CA . ASN E 2 15 ? -32.181 -4.263 29.832 1.00 34.41 220 ASN P CA 1
ATOM 4698 C C . ASN E 2 15 ? -33.393 -4.916 30.516 1.00 36.99 220 ASN P C 1
ATOM 4699 O O . ASN E 2 15 ? -33.369 -5.161 31.728 1.00 34.72 220 ASN P O 1
ATOM 4704 N N . ALA E 2 16 ? -34.439 -5.211 29.749 1.00 30.83 221 ALA P N 1
ATOM 4705 C CA . ALA E 2 16 ? -35.650 -5.814 30.318 1.00 32.29 221 ALA P CA 1
ATOM 4706 C C . ALA E 2 16 ? -35.421 -7.240 30.792 1.00 35.26 221 ALA P C 1
ATOM 4707 O O . ALA E 2 16 ? -36.148 -7.730 31.652 1.00 36.12 221 ALA P O 1
ATOM 4709 N N . TYR E 2 17 ? -34.418 -7.903 30.221 1.00 30.33 222 TYR P N 1
ATOM 4710 C CA . TYR E 2 17 ? -34.177 -9.305 30.508 1.00 34.34 222 TYR P CA 1
ATOM 4711 C C . TYR E 2 17 ? -33.218 -9.451 31.670 1.00 33.58 222 TYR P C 1
ATOM 4712 O O . TYR E 2 17 ? -33.405 -10.308 32.538 1.00 28.20 222 TYR P O 1
ATOM 4735 N N . ILE F 2 1 ? -50.388 -14.943 35.747 1.00 47.57 206 ILE Q N 1
ATOM 4736 C CA . ILE F 2 1 ? -49.143 -14.736 36.484 1.00 47.34 206 ILE Q CA 1
ATOM 4737 C C . ILE F 2 1 ? -48.044 -13.960 35.726 1.00 50.40 206 ILE Q C 1
ATOM 4738 O O . ILE F 2 1 ? -48.117 -13.742 34.509 1.00 45.12 206 ILE Q O 1
ATOM 4758 N N . ILE F 2 3 ? -44.383 -14.991 35.402 1.00 42.97 208 ILE Q N 1
ATOM 4759 C CA . ILE F 2 3 ? -43.778 -16.136 34.722 1.00 37.30 208 ILE Q CA 1
ATOM 4760 C C . ILE F 2 3 ? -44.469 -16.505 33.413 1.00 37.16 208 ILE Q C 1
ATOM 4761 O O . ILE F 2 3 ? -43.805 -16.700 32.396 1.00 36.19 208 ILE Q O 1
ATOM 4766 N N . ALA F 2 4 ? -45.797 -16.563 33.433 1.00 37.81 209 ALA Q N 1
ATOM 4767 C CA . ALA F 2 4 ? -46.559 -17.048 32.287 1.00 30.45 209 ALA Q CA 1
ATOM 4768 C C . ALA F 2 4 ? -46.489 -16.114 31.094 1.00 30.74 209 ALA Q C 1
ATOM 4769 O O . ALA F 2 4 ? -46.406 -16.568 29.947 1.00 33.47 209 ALA Q O 1
ATOM 4771 N N . GLN F 2 5 ? -46.541 -14.812 31.363 1.00 31.79 210 GLN Q N 1
ATOM 4772 C CA . GLN F 2 5 ? -46.527 -13.804 30.304 1.00 34.10 210 GLN Q CA 1
ATOM 4773 C C . GLN F 2 5 ? -45.108 -13.542 29.825 1.00 31.09 210 GLN Q C 1
ATOM 4774 O O . GLN F 2 5 ? -44.894 -13.156 28.678 1.00 29.95 210 GLN Q O 1
ATOM 4790 N N . LEU F 2 7 ? -42.756 -16.480 29.597 1.00 34.19 212 LEU Q N 1
ATOM 4791 C CA . LEU F 2 7 ? -42.972 -17.679 28.791 1.00 31.18 212 LEU Q CA 1
ATOM 4792 C C . LEU F 2 7 ? -43.759 -17.414 27.538 1.00 31.40 212 LEU Q C 1
ATOM 4793 O O . LEU F 2 7 ? -43.468 -18.010 26.515 1.00 33.23 212 LEU Q O 1
ATOM 4798 N N . ARG F 2 8 ? -44.744 -16.523 27.597 1.00 27.85 213 ARG Q N 1
ATOM 4799 C CA . ARG F 2 8 ? -45.598 -16.338 26.426 1.00 35.51 213 ARG Q CA 1
ATOM 4800 C C . ARG F 2 8 ? -44.996 -15.422 25.361 1.00 34.61 213 ARG Q C 1
ATOM 4801 O O . ARG F 2 8 ? -44.934 -15.760 24.181 1.00 36.17 213 ARG Q O 1
ATOM 4809 N N . ARG F 2 9 ? -44.539 -14.263 25.795 1.00 36.37 214 ARG Q N 1
ATOM 4810 C CA . ARG F 2 9 ? -44.084 -13.237 24.884 1.00 36.84 214 ARG Q CA 1
ATOM 4811 C C . ARG F 2 9 ? -42.668 -13.537 24.400 1.00 37.86 214 ARG Q C 1
ATOM 4812 O O . ARG F 2 9 ? -42.302 -13.248 23.259 1.00 32.30 214 ARG Q O 1
ATOM 4829 N N . GLY F 2 11 ? -41.964 -17.380 24.272 1.00 30.48 216 GLY Q N 1
ATOM 4830 C CA . GLY F 2 11 ? -42.654 -18.145 23.242 1.00 29.58 216 GLY Q CA 1
ATOM 4831 C C . GLY F 2 11 ? -42.948 -17.447 21.908 1.00 37.92 216 GLY Q C 1
ATOM 4832 O O . GLY F 2 11 ? -42.675 -17.999 20.831 1.00 34.94 216 GLY Q O 1
ATOM 4833 N N . ASP F 2 12 ? -43.514 -16.245 21.965 1.00 32.72 217 ASP Q N 1
ATOM 4834 C CA . ASP F 2 12 ? -43.959 -15.572 20.751 1.00 32.29 217 ASP Q CA 1
ATOM 4835 C C . ASP F 2 12 ? -42.808 -15.074 19.903 1.00 27.79 217 ASP Q C 1
ATOM 4836 O O . ASP F 2 12 ? -42.954 -14.890 18.700 1.00 32.69 217 ASP Q O 1
ATOM 4841 N N . GLU F 2 13 ? -41.664 -14.866 20.537 1.00 31.70 218 GLU Q N 1
ATOM 4842 C CA . GLU F 2 13 ? -40.485 -14.350 19.856 1.00 29.45 218 GLU Q CA 1
ATOM 4843 C C . GLU F 2 13 ? -39.794 -15.488 19.136 1.00 34.00 218 GLU Q C 1
ATOM 4844 O O . GLU F 2 13 ? -39.447 -15.375 17.954 1.00 33.40 218 GLU Q O 1
ATOM 4862 N N . ASN F 2 15 ? -42.040 -18.314 17.824 1.00 32.40 220 ASN Q N 1
ATOM 4863 C CA . ASN F 2 15 ? -42.924 -18.083 16.690 1.00 32.45 220 ASN Q CA 1
ATOM 4864 C C . ASN F 2 15 ? -42.590 -16.954 15.710 1.00 36.81 220 ASN Q C 1
ATOM 4865 O O . ASN F 2 15 ? -42.825 -17.087 14.503 1.00 28.45 220 ASN Q O 1
ATOM 4870 N N . ALA F 2 16 ? -42.046 -15.854 16.217 1.00 36.01 221 ALA Q N 1
ATOM 4871 C CA . ALA F 2 16 ? -41.752 -14.698 15.368 1.00 36.61 221 ALA Q CA 1
ATOM 4872 C C . ALA F 2 16 ? -40.669 -14.954 14.304 1.00 38.53 221 ALA Q C 1
ATOM 4873 O O . ALA F 2 16 ? -40.751 -14.436 13.190 1.00 43.60 221 ALA Q O 1
ATOM 4875 N N . TYR F 2 17 ? -39.680 -15.774 14.631 1.00 37.37 222 TYR Q N 1
ATOM 4876 C CA . TYR F 2 17 ? -38.544 -15.992 13.741 1.00 35.94 222 TYR Q CA 1
ATOM 4877 C C . TYR F 2 17 ? -38.162 -17.459 13.524 1.00 34.26 222 TYR Q C 1
ATOM 4878 O O . TYR F 2 17 ? -37.296 -17.751 12.707 1.00 36.82 222 TYR Q O 1
ATOM 4928 N N . ILE G 2 3 ? -10.668 -54.193 13.078 1.00 40.81 208 ILE R N 1
ATOM 4929 C CA . ILE G 2 3 ? -11.613 -53.427 13.895 1.00 43.24 208 ILE R CA 1
ATOM 4930 C C . ILE G 2 3 ? -11.842 -53.983 15.299 1.00 44.03 208 ILE R C 1
ATOM 4931 O O . ILE G 2 3 ? -11.983 -53.224 16.264 1.00 47.71 208 ILE R O 1
ATOM 4936 N N . ALA G 2 4 ? -11.894 -55.303 15.409 1.00 43.68 209 ALA R N 1
ATOM 4937 C CA . ALA G 2 4 ? -12.237 -55.931 16.672 1.00 38.98 209 ALA R CA 1
ATOM 4938 C C . ALA G 2 4 ? -11.136 -55.768 17.704 1.00 40.88 209 ALA R C 1
ATOM 4939 O O . ALA G 2 4 ? -11.424 -55.619 18.886 1.00 50.45 209 ALA R O 1
ATOM 4941 N N . GLN G 2 5 ? -9.881 -55.793 17.268 1.00 43.39 210 GLN R N 1
ATOM 4942 C CA . GLN G 2 5 ? -8.763 -55.660 18.201 1.00 47.13 210 GLN R CA 1
ATOM 4943 C C . GLN G 2 5 ? -8.480 -54.190 18.452 1.00 49.15 210 GLN R C 1
ATOM 4944 O O . GLN G 2 5 ? -7.861 -53.815 19.446 1.00 53.03 210 GLN R O 1
ATOM 4960 N N . LEU G 2 7 ? -11.499 -51.910 18.713 1.00 36.95 212 LEU R N 1
ATOM 4961 C CA . LEU G 2 7 ? -12.613 -51.994 19.654 1.00 33.32 212 LEU R CA 1
ATOM 4962 C C . LEU G 2 7 ? -12.226 -52.543 21.020 1.00 43.53 212 LEU R C 1
ATOM 4963 O O . LEU G 2 7 ? -12.846 -52.217 22.037 1.00 36.59 212 LEU R O 1
ATOM 4968 N N . ARG G 2 8 ? -11.194 -53.378 21.037 1.00 45.16 213 ARG R N 1
ATOM 4969 C CA . ARG G 2 8 ? -10.847 -54.112 22.243 1.00 49.53 213 ARG R CA 1
ATOM 4970 C C . ARG G 2 8 ? -9.803 -53.401 23.089 1.00 46.81 213 ARG R C 1
ATOM 4971 O O . ARG G 2 8 ? -9.975 -53.254 24.297 1.00 39.00 213 ARG R O 1
ATOM 4979 N N . ARG G 2 9 ? -8.715 -52.992 22.442 1.00 42.34 214 ARG R N 1
ATOM 4980 C CA . ARG G 2 9 ? -7.654 -52.254 23.101 1.00 43.74 214 ARG R CA 1
ATOM 4981 C C . ARG G 2 9 ? -8.221 -50.916 23.550 1.00 44.95 214 ARG R C 1
ATOM 4982 O O . ARG G 2 9 ? -8.327 -50.627 24.747 1.00 40.65 214 ARG R O 1
ATOM 4999 N N . GLY G 2 11 ? -11.993 -50.388 24.051 1.00 40.94 216 GLY R N 1
ATOM 5000 C CA . GLY G 2 11 ? -12.654 -50.845 25.258 1.00 38.15 216 GLY R CA 1
ATOM 5001 C C . GLY G 2 11 ? -11.800 -50.944 26.508 1.00 46.28 216 GLY R C 1
ATOM 5002 O O . GLY G 2 11 ? -12.263 -50.642 27.620 1.00 40.14 216 GLY R O 1
ATOM 5003 N N . ASP G 2 12 ? -10.551 -51.364 26.346 1.00 42.07 217 ASP R N 1
ATOM 5004 C CA . ASP G 2 12 ? -9.740 -51.628 27.522 1.00 43.00 217 ASP R CA 1
ATOM 5005 C C . ASP G 2 12 ? -9.185 -50.344 28.151 1.00 46.86 217 ASP R C 1
ATOM 5006 O O . ASP G 2 12 ? -9.165 -50.202 29.377 1.00 42.24 217 ASP R O 1
ATOM 5011 N N . GLU G 2 13 ? -8.756 -49.398 27.322 1.00 48.85 218 GLU R N 1
ATOM 5012 C CA . GLU G 2 13 ? -8.314 -48.111 27.855 1.00 45.84 218 GLU R CA 1
ATOM 5013 C C . GLU G 2 13 ? -9.495 -47.236 28.307 1.00 44.47 218 GLU R C 1
ATOM 5014 O O . GLU G 2 13 ? -9.423 -46.571 29.333 1.00 43.65 218 GLU R O 1
ATOM 5032 N N . ASN G 2 15 ? -12.001 -49.028 30.224 1.00 43.36 220 ASN R N 1
ATOM 5033 C CA . ASN G 2 15 ? -11.606 -49.656 31.484 1.00 45.22 220 ASN R CA 1
ATOM 5034 C C . ASN G 2 15 ? -10.434 -49.045 32.285 1.00 42.21 220 ASN R C 1
ATOM 5035 O O . ASN G 2 15 ? -10.553 -48.861 33.498 1.00 41.22 220 ASN R O 1
ATOM 5040 N N . ALA G 2 16 ? -9.316 -48.751 31.620 1.00 41.81 221 ALA R N 1
ATOM 5041 C CA . ALA G 2 16 ? -8.144 -48.158 32.281 1.00 39.11 221 ALA R CA 1
ATOM 5042 C C . ALA G 2 16 ? -8.303 -46.662 32.540 1.00 48.03 221 ALA R C 1
ATOM 5043 O O . ALA G 2 16 ? -7.455 -46.040 33.180 1.00 48.23 221 ALA R O 1
ATOM 5045 N N . TYR G 2 17 ? -9.379 -46.079 32.031 1.00 46.22 222 TYR R N 1
ATOM 5046 C CA . TYR G 2 17 ? -9.615 -44.664 32.246 1.00 47.74 222 TYR R CA 1
ATOM 5047 C C . TYR G 2 17 ? -10.781 -44.475 33.204 1.00 44.46 222 TYR R C 1
ATOM 5048 O O . TYR G 2 17 ? -10.791 -43.532 33.989 1.00 46.41 222 TYR R O 1
ATOM 5071 N N . ILE H 2 1 ? 3.924 -45.760 39.041 0.0000 50.61 206 ILE S N 1
ATOM 5072 C CA . ILE H 2 1 ? 4.276 -44.385 39.382 1.00 52.73 206 ILE S CA 1
ATOM 5073 C C . ILE H 2 1 ? 3.411 -43.417 38.549 1.00 52.34 206 ILE S C 1
ATOM 5074 O O . ILE H 2 1 ? 3.332 -43.533 37.318 1.00 54.17 206 ILE S O 1
ATOM 5106 N N . ILE H 2 3 ? 0.189 -38.952 38.052 1.00 44.27 208 ILE S N 1
ATOM 5107 C CA . ILE H 2 3 ? -0.340 -37.799 37.311 1.00 38.87 208 ILE S CA 1
ATOM 5108 C C . ILE H 2 3 ? 0.449 -37.444 36.052 1.00 35.72 208 ILE S C 1
ATOM 5109 O O . ILE H 2 3 ? -0.126 -37.339 34.970 1.00 33.24 208 ILE S O 1
ATOM 5114 N N . ALA H 2 4 ? 1.757 -37.265 36.189 1.00 35.82 209 ALA S N 1
ATOM 5115 C CA . ALA H 2 4 ? 2.567 -36.824 35.060 1.00 33.96 209 ALA S CA 1
ATOM 5116 C C . ALA H 2 4 ? 2.636 -37.861 33.939 1.00 39.45 209 ALA S C 1
ATOM 5117 O O . ALA H 2 4 ? 2.623 -37.505 32.763 1.00 37.15 209 ALA S O 1
ATOM 5119 N N . GLN H 2 5 ? 2.721 -39.139 34.302 1.00 44.19 210 GLN S N 1
ATOM 5120 C CA . GLN H 2 5 ? 2.843 -40.204 33.301 1.00 43.52 210 GLN S CA 1
ATOM 5121 C C . GLN H 2 5 ? 1.511 -40.399 32.591 1.00 40.32 210 GLN S C 1
ATOM 5122 O O . GLN H 2 5 ? 1.453 -40.659 31.385 1.00 36.91 210 GLN S O 1
ATOM 5138 N N . LEU H 2 7 ? -0.756 -37.484 32.031 1.00 35.92 212 LEU S N 1
ATOM 5139 C CA . LEU H 2 7 ? -0.401 -36.345 31.184 1.00 36.50 212 LEU S CA 1
ATOM 5140 C C . LEU H 2 7 ? 0.412 -36.697 29.932 1.00 37.10 212 LEU S C 1
ATOM 5141 O O . LEU H 2 7 ? 0.074 -36.294 28.822 1.00 34.55 212 LEU S O 1
ATOM 5146 N N . ARG H 2 8 ? 1.492 -37.440 30.135 1.00 45.92 213 ARG S N 1
ATOM 5147 C CA . ARG H 2 8 ? 2.409 -37.819 29.067 1.00 42.25 213 ARG S CA 1
ATOM 5148 C C . ARG H 2 8 ? 1.768 -38.757 28.041 1.00 39.56 213 ARG S C 1
ATOM 5149 O O . ARG H 2 8 ? 1.912 -38.544 26.840 1.00 40.38 213 ARG S O 1
ATOM 5157 N N . ARG H 2 9 ? 1.058 -39.784 28.513 1.00 40.29 214 ARG S N 1
ATOM 5158 C CA . ARG H 2 9 ? 0.616 -40.875 27.630 1.00 46.17 214 ARG S CA 1
ATOM 5159 C C . ARG H 2 9 ? -0.711 -40.596 26.911 1.00 41.39 214 ARG S C 1
ATOM 5160 O O . ARG H 2 9 ? -0.836 -40.822 25.703 1.00 41.43 214 ARG S O 1
ATOM 5177 N N . GLY H 2 11 ? -1.385 -36.963 26.417 1.00 38.06 216 GLY S N 1
ATOM 5178 C CA . GLY H 2 11 ? -0.562 -36.183 25.506 1.00 35.45 216 GLY S CA 1
ATOM 5179 C C . GLY H 2 11 ? -0.154 -36.816 24.187 1.00 38.41 216 GLY S C 1
ATOM 5180 O O . GLY H 2 11 ? -0.289 -36.191 23.139 1.00 38.83 216 GLY S O 1
ATOM 5181 N N . ASP H 2 12 ? 0.346 -38.049 24.236 1.00 42.47 217 ASP S N 1
ATOM 5182 C CA . ASP H 2 12 ? 0.875 -38.737 23.055 1.00 37.36 217 ASP S CA 1
ATOM 5183 C C . ASP H 2 12 ? -0.215 -39.293 22.135 1.00 41.34 217 ASP S C 1
ATOM 5184 O O . ASP H 2 12 ? 0.027 -39.555 20.955 1.00 42.49 217 ASP S O 1
ATOM 5189 N N . GLU H 2 13 ? -1.408 -39.488 22.689 1.00 39.98 218 GLU S N 1
ATOM 5190 C CA . GLU H 2 13 ? -2.546 -39.983 21.933 1.00 34.86 218 GLU S CA 1
ATOM 5191 C C . GLU H 2 13 ? -3.183 -38.814 21.205 1.00 40.78 218 GLU S C 1
ATOM 5192 O O . GLU H 2 13 ? -3.517 -38.899 20.022 1.00 45.72 218 GLU S O 1
ATOM 5210 N N . ASN H 2 15 ? -0.659 -36.088 20.112 1.00 40.03 220 ASN S N 1
ATOM 5211 C CA . ASN H 2 15 ? 0.299 -36.324 19.050 1.00 39.89 220 ASN S CA 1
ATOM 5212 C C . ASN H 2 15 ? -0.113 -37.319 17.982 1.00 45.67 220 ASN S C 1
ATOM 5213 O O . ASN H 2 15 ? -0.024 -37.012 16.794 1.00 51.88 220 ASN S O 1
ATOM 5218 N N . ALA H 2 16 ? -0.568 -38.497 18.400 1.00 41.75 221 ALA S N 1
ATOM 5219 C CA . ALA H 2 16 ? -0.836 -39.583 17.464 1.00 43.03 221 ALA S CA 1
ATOM 5220 C C . ALA H 2 16 ? -1.953 -39.263 16.469 1.00 42.97 221 ALA S C 1
ATOM 5221 O O . ALA H 2 16 ? -1.792 -39.464 15.271 1.00 42.85 221 ALA S O 1
ATOM 5223 N N . TYR H 2 17 ? -3.076 -38.759 16.964 1.00 43.66 222 TYR S N 1
ATOM 5224 C CA . TYR H 2 17 ? -4.230 -38.483 16.108 1.00 46.47 222 TYR S CA 1
ATOM 5225 C C . TYR H 2 17 ? -4.329 -37.010 15.643 1.00 46.47 222 TYR S C 1
ATOM 5226 O O . TYR H 2 17 ? -4.981 -36.715 14.639 1.00 43.41 222 TYR S O 1
#

Foldseek 3Di:
DVVVVVVVVLVVVQVVLVVVVGGPDPVSLLVVLLVVLLVVVCVVCVVVCPCVLVVLPDDVVCNVVSLCVVLCVLAVPHDDVNSVSVNVNSLVSVCVVCVVVVNNVCNVVSVVVSVVCCVPPVVVVCVVCPHSVNVSVVRPD/DDDDCVVVVVVVLVVVQVVQVVVPHGPDVVSLLVQQLVQLLVVCCVVCVVVQPPVCVVLVDDPVCPVVSLVVVLCVLQVVHDDLVSVSVNVNNLVNVCVVCVVVPNNVCNVVSVVVSVVCCVPPVVVVCVVVPHSSVVSVVTDD/DDPPVVVQVVVQVVQVVVVGGPDPVSLLVVLLVVLLVVVCVVCVVVCPCPVVVLVDDPVCNVVSLVVVLCVLAVVHDDLNSVSVNVNSLVVNCVVCVVVVNNVCNVVSVVVNVVCCVPPVVVVQVVQVHSVNVSVPSD/DVVVVVVVVVLVVVQVVQVVVVHGPDPVSLLVVQLVQLLVVCCVVCVVVQPPVCVVQVDDPVCPVVSLCVVLCVLQVPHDDVNSVSVNVNNLVVVQVVCVVVVNNVCNVVSVVVSVCCCVPPVVVVQVVVPHSVVVSVVTD/DVVCVVVVVCVD/DVVVCVVCVVCVD/DVVCVVVVVCVD/DVVVCVVVVVCPD

Radius of gyration: 27.16 Å; Cα contacts (8 Å, |Δi|>4): 686; chains: 8; bounding box: 70×74×49 Å